Protein AF-A0A350WP73-F1 (afdb_monomer_lite)

Sequence (522 aa):
MWGRGLKDSIFGLGYGYVRSFKGANYYSCSLLLKKGVPTFDLDDPVRATVPLREKYNVPEGNSTLVEIIVSRDDVKMPQYNNLRNYLQRHFELRPIMSNPKRRIVLREMGTDWKIRQEHELSYRAPRGEKMLSERLKIPGFPAYAKLEVYRSGIELSTRGEEGDYADGGLLVISRATVISLTMLKFENDPYAAYFYGSIQCDYLHDLLKNDEPVLTATRDGINWTHPFAKALKTTVEAKLEPLIQAERDHAIHDEQTKLDKKLRQKLDRALHELNTIAVTELRDQRDGEGIRKLEVPESGMGFVPERLYVQTGQTATLTLRVALGENERMNATASIISNSPEIIVSTPQVVLKPHKTDPTVLEARVKVEGRQVGGEGTITAYLGRNRAQAIVQVHSKKETLTPPAPRGSNALFNDINFDDRTDPRQRVYYDRVNSSIVIATAAPSVKIYLDENNRLDTTVQGQVLLAELITEAVCREIAREGVEKGKYLVLEGSEADAIQNHFIRLQNRYAHLIHQYMVTKE

Foldseek 3Di:
DAFQDPLSVQVVQAWWKKWKDDDQWIWIWTFHQDVNDTDIDTDDIDGCDCVNCVVVVNNDDIDMDITHDRPDPPDDDDDPLVVLLCCQQQLFCQVVQADPVDWDKDFDADPVRDTPDIDTHHADAADFAWPDWDWFDQPPDPWIKTWTKTFHPDFWAACVGVNRRTRFAEFEAAPSTTQDGDPQVCSPPRLSRRMYYYIYINVLVVCVVVVHQQADPNSNHGPCVDPRNVSSSVRVCVVVVVVSVVSVVVVVLQVVLVDDPVVVVLFVVLLVVLLVLLCVLQPDPDDDPDQPADDDPLLQKEKVVLEEEAEASGKDKIKIKGFCVPAPDQQAKKAKDKPDPQKDWPCRIWTWHQDPRGSRMTITITMIHGRHAQDKIKMWIDGPPGIYIHIYHYHNDDPPPPPPDPDPPDGLADEEGEDQPDDLVDQWEQDNVNSYIYGHLVNPVNVVCADPSSHQQPDLNSLLVVLVRVLQHSQLVSQLVCVSVVVFDDDRPCSVVSSVVSSVVSCVVPSVVSSVSRGDDD

Secondary structure (DSSP, 8-state):
--SS-HHHHHHHHEEEEEEEEETTEEEEEEEEEETTEEEEEEPPPEE--HHHHHHTT--SS-EEEEEEEE--TT-PPPPHHHHHHHHHH-GGGHHHHT-TT--EEEEEEPTTS-EEEEEEE---PPPEEEEEEEEEEPTTSS-EEEEEEEEESSPPPPHHHHGGG-SSEEEEEETTEEEEEE-GGGTT-GGGGGEEEEEE-THHHHHHHTT---B-TTSSSB-TTSHHHHHHHHHHHHHHHHHHHHHHHHHHHHHHHT--HHHHHHHHHHHHHHHHHHHHHH----------PPP--TTSEEEESSEEEEEBT-EEEEEEEEETTS---TTPEEEEEES-TTEEES-SEEE-EE-SS-TTEEEEEEEEEE-STT-EEEEEEEETTEEEEEEEEEESS--------SS-TT-S--EEEEESSS-TT-SEEEETTTTEEEEETTSHHHHTT--TTS-SSSSHHHHHHHHHHHHHHHHHHHHHHHHHTT-S---TT-HHHHHHHHHHHHHHHHHHHHHHHHSPP-

Radius of gyration: 29.86 Å; chains: 1; bounding box: 93×49×73 Å

pLDDT: mean 83.62, std 14.48, range [25.86, 98.5]

Structure (mmCIF, N/CA/C/O backbone):
data_AF-A0A350WP73-F1
#
_entry.id   AF-A0A350WP73-F1
#
loop_
_atom_site.group_PDB
_atom_site.id
_atom_site.type_symbol
_atom_site.label_atom_id
_atom_site.label_alt_id
_atom_site.label_comp_id
_atom_site.label_asym_id
_atom_site.label_entity_id
_atom_site.label_seq_id
_atom_site.pdbx_PDB_ins_code
_atom_site.Cartn_x
_atom_site.Cartn_y
_atom_site.Cartn_z
_atom_site.occupancy
_atom_site.B_iso_or_equiv
_atom_site.auth_seq_id
_atom_site.auth_comp_id
_atom_site.auth_asym_id
_atom_site.auth_atom_id
_atom_site.pdbx_PDB_model_num
ATOM 1 N N . MET A 1 1 ? 16.225 1.285 -25.165 1.00 46.25 1 MET A N 1
ATOM 2 C CA . MET A 1 1 ? 16.531 2.179 -24.015 1.00 46.25 1 MET A CA 1
ATOM 3 C C . MET A 1 1 ? 15.238 2.341 -23.210 1.00 46.25 1 MET A C 1
ATOM 5 O O . MET A 1 1 ? 14.240 2.711 -23.810 1.00 46.25 1 MET A O 1
ATOM 9 N N . TRP A 1 2 ? 15.208 1.936 -21.934 1.00 54.25 2 TRP A N 1
ATOM 10 C CA . TRP A 1 2 ? 13.987 1.796 -21.111 1.00 54.25 2 TRP A CA 1
ATOM 11 C C . TRP A 1 2 ? 13.681 3.100 -20.364 1.00 54.25 2 TRP A C 1
ATOM 13 O O . TRP A 1 2 ? 14.578 3.610 -19.698 1.00 54.25 2 TRP A O 1
ATOM 23 N N . GLY A 1 3 ? 12.465 3.644 -20.473 1.00 55.66 3 GLY A N 1
ATOM 24 C CA . GLY A 1 3 ? 12.119 4.918 -19.825 1.00 55.66 3 GLY A CA 1
ATOM 25 C C . GLY A 1 3 ? 12.945 6.117 -20.320 1.00 55.66 3 GLY A C 1
ATOM 26 O O . GLY A 1 3 ? 13.609 6.067 -21.368 1.00 55.66 3 GLY A O 1
ATOM 27 N N . ARG A 1 4 ? 12.921 7.207 -19.544 1.00 65.00 4 ARG A N 1
ATOM 28 C CA . ARG A 1 4 ? 13.945 8.261 -19.630 1.00 65.00 4 ARG A CA 1
ATOM 29 C C . ARG A 1 4 ? 15.265 7.658 -19.151 1.00 65.00 4 ARG A C 1
ATOM 31 O O . ARG A 1 4 ? 15.362 7.183 -18.022 1.00 65.00 4 ARG A O 1
ATOM 38 N N . GLY A 1 5 ? 16.264 7.605 -20.029 1.00 75.81 5 GLY A N 1
ATOM 39 C CA . GLY A 1 5 ? 17.564 7.041 -19.679 1.00 75.81 5 GLY A CA 1
ATOM 40 C C . GLY A 1 5 ? 18.285 7.913 -18.651 1.00 75.81 5 GLY A C 1
ATOM 41 O O . GLY A 1 5 ? 17.931 9.069 -18.450 1.00 75.81 5 GLY A O 1
ATOM 42 N N . LEU A 1 6 ? 19.364 7.401 -18.047 1.00 84.81 6 LEU A N 1
ATOM 43 C CA . LEU A 1 6 ? 20.169 8.166 -17.080 1.00 84.81 6 LEU A CA 1
ATOM 44 C C . LEU A 1 6 ? 20.562 9.562 -17.602 1.00 84.81 6 LEU A C 1
ATOM 46 O O . LEU A 1 6 ? 20.534 10.530 -16.848 1.00 84.81 6 LEU A O 1
ATOM 50 N N . LYS A 1 7 ? 20.881 9.677 -18.900 1.00 86.62 7 LYS A N 1
ATOM 51 C CA . LYS A 1 7 ? 21.196 10.963 -19.540 1.00 86.62 7 LYS A CA 1
ATOM 52 C C . LYS A 1 7 ? 20.002 11.921 -19.525 1.00 86.62 7 LYS A C 1
ATOM 54 O O . LYS A 1 7 ? 20.159 13.074 -19.138 1.00 86.62 7 LYS A O 1
ATOM 59 N N . ASP A 1 8 ? 18.824 11.427 -19.900 1.00 83.88 8 ASP A N 1
ATOM 60 C CA . ASP A 1 8 ? 17.582 12.204 -19.932 1.00 83.88 8 ASP A CA 1
ATOM 61 C C . ASP A 1 8 ? 17.195 12.673 -18.525 1.00 83.88 8 ASP A C 1
ATOM 63 O O . ASP A 1 8 ? 16.784 13.815 -18.349 1.00 83.88 8 ASP A O 1
ATOM 67 N N . SER A 1 9 ? 17.381 11.821 -17.511 1.00 86.81 9 SER A N 1
ATOM 68 C CA . SER A 1 9 ? 17.128 12.175 -16.110 1.00 86.81 9 SER A CA 1
ATOM 69 C C . SER A 1 9 ? 18.071 13.270 -15.609 1.00 86.81 9 SER A C 1
ATOM 71 O O . SER A 1 9 ? 17.628 14.184 -14.920 1.00 86.81 9 SER A O 1
ATOM 73 N N . ILE A 1 10 ? 19.356 13.221 -15.981 1.00 91.19 10 ILE A N 1
ATOM 74 C CA . ILE A 1 10 ? 20.330 14.260 -15.615 1.00 91.19 10 ILE A CA 1
ATOM 75 C C . ILE A 1 10 ? 19.986 15.587 -16.303 1.00 91.19 10 ILE A C 1
ATOM 77 O O . ILE A 1 10 ? 19.836 16.601 -15.624 1.00 91.19 10 ILE A O 1
ATOM 81 N N . PHE A 1 11 ? 19.798 15.590 -17.626 1.00 89.50 11 PHE A N 1
ATOM 82 C CA . PHE A 1 11 ? 19.474 16.814 -18.372 1.00 89.50 11 PHE A CA 1
ATOM 83 C C . PHE A 1 11 ? 18.086 17.375 -18.042 1.00 89.50 11 PHE A C 1
ATOM 85 O O . PHE A 1 11 ? 17.865 18.584 -18.113 1.00 89.50 11 PHE A O 1
ATOM 92 N N . GLY A 1 12 ? 17.153 16.510 -17.641 1.00 87.62 12 GLY A N 1
ATOM 93 C CA . GLY A 1 12 ? 15.838 16.910 -17.154 1.00 87.62 12 GLY A CA 1
ATOM 94 C C . GLY A 1 12 ? 15.886 17.703 -15.847 1.00 87.62 12 GLY A C 1
ATOM 95 O O . GLY A 1 12 ? 14.952 18.449 -15.579 1.00 87.62 12 GLY A O 1
ATOM 96 N N . LEU A 1 13 ? 16.960 17.579 -15.060 1.00 90.06 13 LEU A N 1
ATOM 97 C CA . LEU A 1 13 ? 17.147 18.271 -13.777 1.00 90.06 13 LEU A CA 1
ATOM 98 C C . LEU A 1 13 ? 18.217 19.375 -13.839 1.00 90.06 13 LEU A C 1
ATOM 100 O O . LEU A 1 13 ? 18.194 20.304 -13.032 1.00 90.06 13 LEU A O 1
ATOM 104 N N . GLY A 1 14 ? 19.129 19.304 -14.806 1.00 91.75 14 GLY A N 1
ATOM 105 C CA . GLY A 1 14 ? 20.215 20.259 -14.993 1.00 91.75 14 GLY A CA 1
ATOM 106 C C . GLY A 1 14 ? 21.403 19.603 -15.684 1.00 91.75 14 GLY A C 1
ATOM 107 O O . GLY A 1 14 ? 21.379 19.357 -16.890 1.00 91.75 14 GLY A O 1
ATOM 108 N N . TYR A 1 15 ? 22.452 19.330 -14.916 1.00 93.81 15 TYR A N 1
ATOM 109 C CA . TYR A 1 15 ? 23.682 18.702 -15.394 1.00 93.81 15 TYR A CA 1
ATOM 110 C C . TYR A 1 15 ? 24.245 17.757 -14.332 1.00 93.81 15 TYR A C 1
ATOM 112 O O . TYR A 1 15 ? 23.777 17.727 -13.195 1.00 93.81 15 TYR A O 1
ATOM 120 N N . GLY A 1 16 ? 25.232 16.940 -14.685 1.00 95.38 16 GLY A N 1
ATOM 121 C CA . GLY A 1 16 ? 25.718 15.934 -13.753 1.00 95.38 16 GLY A CA 1
ATOM 122 C C . GLY A 1 16 ? 26.952 15.181 -14.206 1.00 95.38 16 GLY A C 1
ATOM 123 O O . GLY A 1 16 ? 27.502 15.408 -15.283 1.00 95.38 16 GLY A O 1
ATOM 124 N N . TYR A 1 17 ? 27.372 14.260 -13.350 1.00 95.19 17 TYR A N 1
ATOM 125 C CA . TYR A 1 17 ? 28.565 13.451 -13.529 1.00 95.19 17 TYR A CA 1
ATOM 126 C C . TYR A 1 17 ? 28.258 12.003 -13.173 1.00 95.19 17 TYR A C 1
ATOM 128 O O . TYR A 1 17 ? 27.590 11.723 -12.176 1.00 95.19 17 TYR A O 1
ATOM 136 N N . VAL A 1 18 ? 28.791 11.074 -13.959 1.00 95.50 18 VAL A N 1
ATOM 137 C CA . VAL A 1 18 ? 28.776 9.649 -13.622 1.00 95.50 18 VAL A CA 1
ATOM 138 C C . VAL A 1 18 ? 30.214 9.206 -13.463 1.00 95.50 18 VAL A C 1
ATOM 140 O O . VAL A 1 18 ? 31.031 9.349 -14.370 1.00 95.50 18 VAL A O 1
ATOM 143 N N . ARG A 1 19 ? 30.529 8.684 -12.284 1.00 95.19 19 ARG A N 1
ATOM 144 C CA . ARG A 1 19 ? 31.871 8.249 -11.910 1.00 95.19 19 ARG A CA 1
ATOM 145 C C . ARG A 1 19 ? 31.808 6.791 -11.513 1.00 95.19 19 ARG A C 1
ATOM 147 O O . ARG A 1 19 ? 30.846 6.365 -10.882 1.00 95.19 19 ARG A O 1
ATOM 154 N N . SER A 1 20 ? 32.788 5.992 -11.902 1.00 95.94 20 SER A N 1
ATOM 155 C CA . SER A 1 20 ? 32.820 4.574 -11.546 1.00 95.94 20 SER A CA 1
ATOM 156 C C . SER A 1 20 ? 34.224 4.122 -11.193 1.00 95.94 20 SER A C 1
ATOM 158 O O . SER A 1 20 ? 35.171 4.374 -11.927 1.00 95.94 20 SER A O 1
ATOM 160 N N . PHE A 1 21 ? 34.337 3.402 -10.087 1.00 96.25 21 PHE A N 1
ATOM 161 C CA . PHE A 1 21 ? 35.511 2.633 -9.712 1.00 96.25 21 PHE A CA 1
ATOM 162 C C . PHE A 1 21 ? 35.272 1.188 -10.135 1.00 96.25 21 PHE A C 1
ATOM 164 O O . PHE A 1 21 ? 34.323 0.559 -9.663 1.00 96.25 21 PHE A O 1
ATOM 171 N N . LYS A 1 22 ? 36.108 0.656 -11.028 1.00 94.88 22 LYS A N 1
ATOM 172 C CA . LYS A 1 22 ? 36.030 -0.745 -11.456 1.00 94.88 22 LYS A CA 1
ATOM 173 C C . LYS A 1 22 ? 37.428 -1.343 -11.535 1.00 94.88 22 LYS A C 1
ATOM 175 O O . LYS A 1 22 ? 38.242 -0.938 -12.364 1.00 94.88 22 LYS A O 1
ATOM 180 N N . GLY A 1 23 ? 37.702 -2.311 -10.663 1.00 89.50 23 GLY A N 1
ATOM 181 C CA . GLY A 1 23 ? 39.044 -2.864 -10.498 1.00 89.50 23 GLY A CA 1
ATOM 182 C C . GLY A 1 23 ? 40.046 -1.779 -10.089 1.00 89.50 23 GLY A C 1
ATOM 183 O O . GLY A 1 23 ? 39.842 -1.072 -9.101 1.00 89.50 23 GLY A O 1
ATOM 184 N N . ALA A 1 24 ? 41.122 -1.635 -10.867 1.00 91.12 24 ALA A N 1
ATOM 185 C CA . ALA A 1 24 ? 42.187 -0.664 -10.612 1.00 91.12 24 ALA A CA 1
ATOM 186 C C . ALA A 1 24 ? 41.936 0.727 -11.225 1.00 91.12 24 ALA A C 1
ATOM 188 O O . ALA A 1 24 ? 42.773 1.612 -11.048 1.00 91.12 24 ALA A O 1
ATOM 189 N N . ASN A 1 25 ? 40.814 0.928 -11.925 1.00 95.88 25 ASN A N 1
ATOM 190 C CA . ASN A 1 25 ? 40.560 2.129 -12.718 1.00 95.88 25 ASN A CA 1
ATOM 191 C C . ASN A 1 25 ? 39.382 2.949 -12.182 1.00 95.88 25 ASN A C 1
ATOM 193 O O . ASN A 1 25 ? 38.409 2.415 -11.641 1.00 95.88 25 ASN A O 1
ATOM 197 N N . TYR A 1 26 ? 39.487 4.256 -12.385 1.00 95.88 26 TYR A N 1
ATOM 198 C CA . TYR A 1 26 ? 38.450 5.254 -12.209 1.00 95.88 26 TYR A CA 1
ATOM 199 C C . TYR A 1 26 ? 38.030 5.777 -13.583 1.00 95.88 26 TYR A C 1
ATOM 201 O O . TYR A 1 26 ? 38.863 6.160 -14.403 1.00 95.88 26 TYR A O 1
ATOM 209 N N . TYR A 1 27 ? 36.723 5.793 -13.799 1.00 95.81 27 TYR A N 1
ATOM 210 C CA . TYR A 1 27 ? 36.059 6.286 -14.995 1.00 95.81 27 TYR A CA 1
ATOM 211 C C . TYR A 1 27 ? 35.212 7.492 -14.610 1.00 95.81 27 TYR A C 1
ATOM 213 O O . TYR A 1 27 ? 34.568 7.484 -13.558 1.00 95.81 27 TYR A O 1
ATOM 221 N N . SER A 1 28 ? 35.181 8.503 -15.467 1.00 94.94 28 SER A N 1
ATOM 222 C CA . SER A 1 28 ? 34.410 9.724 -15.261 1.00 94.94 28 SER A CA 1
ATOM 223 C C . SER A 1 28 ? 33.808 10.155 -16.584 1.00 94.94 28 SER A C 1
ATOM 225 O O . SER A 1 28 ? 34.484 10.162 -17.608 1.00 94.94 28 SER A O 1
ATOM 227 N N . CYS A 1 29 ? 32.525 10.490 -16.571 1.00 94.69 29 CYS A N 1
ATOM 228 C CA . CYS A 1 29 ? 31.915 11.229 -17.660 1.00 94.69 29 CYS A CA 1
ATOM 229 C C . CYS A 1 29 ? 31.099 12.392 -17.114 1.00 94.69 29 CYS A C 1
ATOM 231 O O . CYS A 1 29 ? 30.456 12.286 -16.062 1.00 94.69 29 CYS A O 1
ATOM 233 N N . SER A 1 30 ? 31.085 13.480 -17.870 1.00 94.44 30 SER A N 1
ATOM 234 C CA . SER A 1 30 ? 30.298 14.668 -17.576 1.00 94.44 30 SER A CA 1
ATOM 235 C C . SER A 1 30 ? 29.157 14.822 -18.580 1.00 94.44 30 SER A C 1
ATOM 237 O O . SER A 1 30 ? 29.288 14.531 -19.771 1.00 94.44 30 SER A O 1
ATOM 239 N N . LEU A 1 31 ? 28.005 15.243 -18.069 1.00 93.31 31 LEU A N 1
ATOM 240 C CA . LEU A 1 31 ? 26.808 15.567 -18.831 1.00 93.31 31 LEU A CA 1
ATOM 241 C C . LEU A 1 31 ? 26.479 17.024 -18.548 1.00 93.31 31 LEU A C 1
ATOM 243 O O . LEU A 1 31 ? 25.911 17.334 -17.506 1.00 93.31 31 LEU A O 1
ATOM 247 N N . LEU A 1 32 ? 26.896 17.910 -19.449 1.00 91.25 32 LEU A N 1
ATOM 248 C CA . LEU A 1 32 ? 26.892 19.361 -19.252 1.00 91.25 32 LEU A CA 1
ATOM 249 C C . LEU A 1 32 ? 25.988 20.059 -20.268 1.00 91.25 32 LEU A C 1
ATOM 251 O O . LEU A 1 32 ? 25.761 19.541 -21.358 1.00 91.25 32 LEU A O 1
ATOM 255 N N . LEU A 1 33 ? 25.527 21.265 -19.937 1.00 84.12 33 LEU A N 1
ATOM 256 C CA . LEU A 1 33 ? 24.844 22.162 -20.870 1.00 84.12 33 LEU A CA 1
ATOM 257 C C . LEU A 1 33 ? 25.821 23.258 -21.314 1.00 84.12 33 LEU A C 1
ATOM 259 O O . LEU A 1 33 ? 26.043 24.231 -20.595 1.00 84.12 33 LEU A O 1
ATOM 263 N N . LYS A 1 34 ? 26.419 23.123 -22.503 1.00 83.88 34 LYS A N 1
ATOM 264 C CA . LYS A 1 34 ? 27.305 24.153 -23.075 1.00 83.88 34 LYS A CA 1
ATOM 265 C C . LYS A 1 34 ? 26.487 25.035 -24.017 1.00 83.88 34 LYS A C 1
ATOM 267 O O . LYS A 1 34 ? 26.050 24.576 -25.066 1.00 83.88 34 LYS A O 1
ATOM 272 N N . LYS A 1 35 ? 26.256 26.301 -23.638 1.00 82.06 35 LYS A N 1
ATOM 273 C CA . LYS A 1 35 ? 25.412 27.262 -24.391 1.00 82.06 35 LYS A CA 1
ATOM 274 C C . LYS A 1 35 ? 24.001 26.721 -24.702 1.00 82.06 35 LYS A C 1
ATOM 276 O O . LYS A 1 35 ? 23.488 26.905 -25.799 1.00 82.06 35 LYS A O 1
ATOM 281 N N . GLY A 1 36 ? 23.398 26.012 -23.745 1.00 78.75 36 GLY A N 1
ATOM 282 C CA . GLY A 1 36 ? 22.072 25.399 -23.900 1.00 78.75 36 GLY A CA 1
ATOM 283 C C . GLY A 1 36 ? 22.051 24.078 -24.679 1.00 78.75 36 GLY A C 1
ATOM 284 O O . GLY A 1 36 ? 20.993 23.467 -24.788 1.00 78.75 36 GLY A O 1
ATOM 285 N N . VAL A 1 37 ? 23.197 23.602 -25.179 1.00 84.00 37 VAL A N 1
ATOM 286 C CA . VAL A 1 37 ? 23.304 22.322 -25.890 1.00 84.00 37 VAL A CA 1
ATOM 287 C C . VAL A 1 37 ? 23.763 21.222 -24.923 1.00 84.00 37 VAL A C 1
ATOM 289 O O . VAL A 1 37 ? 24.803 21.391 -24.275 1.00 84.00 37 VAL A O 1
ATOM 292 N N . PRO A 1 38 ? 23.033 20.095 -24.817 1.00 85.69 38 PRO A N 1
ATOM 293 C CA . PRO A 1 38 ? 23.475 18.926 -24.062 1.00 85.69 38 PRO A CA 1
ATOM 294 C C . PRO A 1 38 ? 24.762 18.337 -24.649 1.00 85.69 38 PRO A C 1
ATOM 296 O O . PRO A 1 38 ? 24.806 17.934 -25.810 1.00 85.69 38 PRO A O 1
ATOM 299 N N . THR A 1 39 ? 25.811 18.262 -23.836 1.00 88.25 39 THR A N 1
ATOM 300 C CA . THR A 1 39 ? 27.113 17.690 -24.199 1.00 88.25 39 THR A CA 1
ATOM 301 C C . THR A 1 39 ? 27.475 16.538 -23.278 1.00 88.25 39 THR A C 1
ATOM 303 O O . THR A 1 39 ? 27.196 16.583 -22.079 1.00 88.25 39 THR A O 1
ATOM 306 N N . PHE A 1 40 ? 28.099 15.512 -23.849 1.00 89.75 40 PHE A N 1
ATOM 307 C CA . PHE A 1 40 ? 28.595 14.337 -23.145 1.00 89.75 40 PHE A CA 1
ATOM 308 C C . PHE A 1 40 ? 30.095 14.220 -23.399 1.00 89.75 40 PHE A C 1
ATOM 310 O O . PHE A 1 40 ? 30.490 13.989 -24.540 1.00 89.75 40 PHE A O 1
ATOM 317 N N . ASP A 1 41 ? 30.890 14.339 -22.340 1.00 91.19 41 ASP A N 1
ATOM 318 C CA . ASP A 1 41 ? 32.342 14.186 -22.402 1.00 91.19 41 ASP A CA 1
ATOM 319 C C . ASP A 1 41 ? 32.746 12.985 -21.531 1.00 91.19 41 ASP A C 1
ATOM 321 O O . ASP A 1 41 ? 32.352 12.895 -20.364 1.00 91.19 41 ASP A O 1
ATOM 325 N N . LEU A 1 42 ? 33.488 12.040 -22.111 1.00 92.62 42 LEU A N 1
ATOM 326 C CA . LEU A 1 42 ? 34.035 10.872 -21.419 1.00 92.62 42 LEU A CA 1
ATOM 327 C C . LEU A 1 42 ? 35.535 11.085 -21.218 1.00 92.62 42 LEU A C 1
ATOM 329 O O . LEU A 1 42 ? 36.259 11.254 -22.196 1.00 92.62 42 LEU A O 1
ATOM 333 N N . ASP A 1 43 ? 35.977 11.054 -19.965 1.00 92.69 43 ASP A N 1
ATOM 334 C CA . ASP A 1 43 ? 37.388 11.196 -19.621 1.00 92.69 43 ASP A CA 1
ATOM 335 C C . ASP A 1 43 ? 38.126 9.868 -19.844 1.00 92.69 43 ASP A C 1
ATOM 337 O O . ASP A 1 43 ? 37.557 8.783 -19.654 1.00 92.69 43 ASP A O 1
ATOM 341 N N . ASP A 1 44 ? 39.416 9.947 -20.181 1.00 94.69 44 ASP A N 1
ATOM 342 C CA . ASP A 1 44 ? 40.272 8.764 -20.223 1.00 94.69 44 ASP A CA 1
ATOM 343 C C . ASP A 1 44 ? 40.339 8.094 -18.839 1.00 94.69 44 ASP A C 1
ATOM 345 O O . ASP A 1 44 ? 40.424 8.772 -17.806 1.00 94.69 44 ASP A O 1
ATOM 349 N N . PRO A 1 45 ? 40.311 6.751 -18.780 1.00 94.12 45 PRO A N 1
ATOM 350 C CA . PRO A 1 45 ? 40.370 6.041 -17.516 1.00 94.12 45 PRO A CA 1
ATOM 351 C C . PRO A 1 45 ? 41.716 6.273 -16.832 1.00 94.12 45 PRO A C 1
ATOM 353 O O . PRO A 1 45 ? 42.778 6.014 -17.397 1.00 94.12 45 PRO A O 1
ATOM 356 N N . VAL A 1 46 ? 41.667 6.690 -15.570 1.00 95.88 46 VAL A N 1
ATOM 357 C CA . VAL A 1 46 ? 42.860 6.871 -14.733 1.00 95.88 46 VAL A CA 1
ATOM 358 C C . VAL A 1 46 ? 42.911 5.819 -13.635 1.00 95.88 46 VAL A C 1
ATOM 360 O O . VAL A 1 46 ? 41.913 5.181 -13.304 1.00 95.88 46 VAL A O 1
ATOM 363 N N . ARG A 1 47 ? 44.084 5.622 -13.032 1.00 95.56 47 ARG A N 1
ATOM 364 C CA . ARG A 1 47 ? 44.235 4.675 -11.923 1.00 95.56 47 ARG A CA 1
ATOM 365 C C . ARG A 1 47 ? 43.440 5.147 -10.699 1.00 95.56 47 ARG A C 1
ATOM 367 O O . ARG A 1 47 ? 43.541 6.301 -10.290 1.00 95.56 47 ARG A O 1
ATOM 374 N N . ALA A 1 48 ? 42.692 4.240 -10.079 1.00 93.38 48 ALA A N 1
ATOM 375 C CA . ALA A 1 48 ? 41.942 4.472 -8.848 1.00 93.38 48 ALA A CA 1
ATOM 376 C C . ALA A 1 48 ? 42.880 4.527 -7.630 1.00 93.38 48 ALA A C 1
ATOM 378 O O . ALA A 1 48 ? 43.028 3.546 -6.897 1.00 93.38 48 ALA A O 1
ATOM 379 N N . THR A 1 49 ? 43.549 5.662 -7.441 1.00 94.12 49 THR A N 1
ATOM 380 C CA . THR A 1 49 ? 44.475 5.892 -6.324 1.00 94.12 49 THR A CA 1
ATOM 381 C C . THR A 1 49 ? 43.739 6.041 -4.987 1.00 94.12 49 THR A C 1
ATOM 383 O O . THR A 1 49 ? 42.549 6.362 -4.956 1.00 94.12 49 THR A O 1
ATOM 386 N N . VAL A 1 50 ? 44.454 5.833 -3.873 1.00 92.31 50 VAL A N 1
ATOM 387 C CA . VAL A 1 50 ? 43.909 6.011 -2.511 1.00 92.31 50 VAL A CA 1
ATOM 388 C C . VAL A 1 50 ? 43.315 7.416 -2.310 1.00 92.31 50 VAL A C 1
ATOM 390 O O . VAL A 1 50 ? 42.145 7.484 -1.939 1.00 92.31 50 VAL A O 1
ATOM 393 N N . PRO A 1 51 ? 43.992 8.525 -2.685 1.00 94.31 51 PRO A N 1
ATOM 394 C CA . PRO A 1 51 ? 43.407 9.863 -2.544 1.00 94.31 51 PRO A CA 1
ATOM 395 C C . PRO A 1 51 ? 42.115 10.056 -3.350 1.00 94.31 51 PRO A C 1
ATOM 397 O O . PRO A 1 51 ? 41.200 10.754 -2.921 1.00 94.31 51 PRO A O 1
ATOM 400 N N . LEU A 1 52 ? 42.010 9.430 -4.528 1.00 92.50 52 LEU A N 1
ATOM 401 C CA . LEU A 1 52 ? 40.811 9.526 -5.362 1.00 92.50 52 LEU A CA 1
ATOM 402 C C . LEU A 1 52 ? 39.642 8.737 -4.760 1.00 92.50 52 LEU A C 1
ATOM 404 O O . LEU A 1 52 ? 38.496 9.178 -4.825 1.00 92.50 52 LEU A O 1
ATOM 408 N N . ARG A 1 53 ? 39.935 7.583 -4.160 1.00 91.50 53 ARG A N 1
ATOM 409 C CA . ARG A 1 53 ? 38.965 6.763 -3.428 1.00 91.50 53 ARG A CA 1
ATOM 410 C C . ARG A 1 53 ? 38.454 7.465 -2.175 1.00 91.50 53 ARG A C 1
ATOM 412 O O . ARG A 1 53 ? 37.243 7.504 -1.966 1.00 91.50 53 ARG A O 1
ATOM 419 N N . GLU A 1 54 ? 39.347 8.079 -1.403 1.00 90.94 54 GLU A N 1
ATOM 420 C CA . GLU A 1 54 ? 38.998 8.895 -0.234 1.00 90.94 54 GLU A CA 1
ATOM 421 C C . GLU A 1 54 ? 38.132 10.095 -0.628 1.00 90.94 54 GLU A C 1
ATOM 423 O O . GLU A 1 54 ? 37.084 10.316 -0.024 1.00 90.94 54 GLU A O 1
ATOM 428 N N . LYS A 1 55 ? 38.492 10.803 -1.710 1.00 90.06 55 LYS A N 1
ATOM 429 C CA . LYS A 1 55 ? 37.729 11.951 -2.228 1.00 90.06 55 LYS A CA 1
ATOM 430 C C . LYS A 1 55 ? 36.250 11.636 -2.476 1.00 90.06 55 LYS A C 1
ATOM 432 O O . LYS A 1 55 ? 35.403 12.490 -2.240 1.00 90.06 55 LYS A O 1
ATOM 437 N N . TYR A 1 56 ? 35.939 10.441 -2.978 1.00 89.38 56 TYR A N 1
ATOM 438 C CA . TYR A 1 56 ? 34.566 10.030 -3.299 1.00 89.38 56 TYR A CA 1
ATOM 439 C C . TYR A 1 56 ? 33.953 9.080 -2.263 1.00 89.38 56 TYR A C 1
ATOM 441 O O . TYR A 1 56 ? 32.878 8.535 -2.502 1.00 89.38 56 TYR A O 1
ATOM 449 N N . ASN A 1 57 ? 34.614 8.889 -1.117 1.00 86.50 57 ASN A N 1
ATOM 450 C CA . ASN A 1 57 ? 34.171 8.011 -0.037 1.00 86.50 57 ASN A CA 1
ATOM 451 C C . ASN A 1 57 ? 33.908 6.557 -0.496 1.00 86.50 57 ASN A C 1
ATOM 453 O O . ASN A 1 57 ? 32.924 5.928 -0.106 1.00 86.50 57 ASN A O 1
ATOM 457 N N . VAL A 1 58 ? 34.790 6.028 -1.355 1.00 89.12 58 VAL A N 1
ATOM 458 C CA . VAL A 1 58 ? 34.771 4.637 -1.848 1.00 89.12 58 VAL A CA 1
ATOM 459 C C . VAL A 1 58 ? 36.093 3.955 -1.479 1.00 89.12 58 VAL A C 1
ATOM 461 O O . VAL A 1 58 ? 36.958 3.779 -2.348 1.00 89.12 58 VAL A O 1
ATOM 464 N N . PRO A 1 59 ? 36.283 3.582 -0.200 1.00 85.19 59 PRO A N 1
ATOM 465 C CA . PRO A 1 59 ? 37.564 3.070 0.286 1.00 85.19 59 PRO A CA 1
ATOM 466 C C . PRO A 1 59 ? 37.986 1.784 -0.436 1.00 85.19 59 PRO A C 1
ATOM 468 O O . PRO A 1 59 ? 39.164 1.600 -0.734 1.00 85.19 59 PRO A O 1
ATOM 471 N N . GLU A 1 60 ? 37.029 0.931 -0.808 1.00 87.38 60 GLU A N 1
ATOM 472 C CA . GLU A 1 60 ? 37.297 -0.361 -1.437 1.00 87.38 60 GLU A CA 1
ATOM 473 C C . GLU A 1 60 ? 36.218 -0.775 -2.447 1.00 87.38 60 GLU A C 1
ATOM 475 O O . GLU A 1 60 ? 35.157 -0.161 -2.562 1.00 87.38 60 GLU A O 1
ATOM 480 N N . GLY A 1 61 ? 36.520 -1.823 -3.217 1.00 90.69 61 GLY A N 1
ATOM 481 C CA . GLY A 1 61 ? 35.584 -2.440 -4.150 1.00 90.69 61 GLY A CA 1
ATOM 482 C C . GLY A 1 61 ? 35.259 -1.612 -5.398 1.00 90.69 61 GLY A C 1
ATOM 483 O O . GLY A 1 61 ? 35.926 -0.622 -5.738 1.00 90.69 61 GLY A O 1
ATOM 484 N N . ASN A 1 62 ? 34.229 -2.088 -6.102 1.00 94.88 62 ASN A N 1
ATOM 485 C CA . ASN A 1 62 ? 33.639 -1.416 -7.252 1.00 94.88 62 ASN A CA 1
ATOM 486 C C . ASN A 1 62 ? 32.480 -0.535 -6.784 1.00 94.88 62 ASN A C 1
ATOM 488 O O . ASN A 1 62 ? 31.678 -0.956 -5.954 1.00 94.88 62 ASN A O 1
ATOM 492 N N . SER A 1 63 ? 32.361 0.657 -7.355 1.00 93.50 63 SER A N 1
ATOM 493 C CA . SER A 1 63 ? 31.292 1.596 -7.017 1.00 93.50 63 SER A CA 1
ATOM 494 C C . SER A 1 63 ? 30.957 2.471 -8.212 1.00 93.50 63 SER A C 1
ATOM 496 O O . SER A 1 63 ? 31.831 2.768 -9.024 1.00 93.50 63 SER A O 1
ATOM 498 N N . THR A 1 64 ? 29.707 2.910 -8.296 1.00 94.81 64 THR A N 1
ATOM 499 C CA . THR A 1 64 ? 29.246 3.894 -9.274 1.00 94.81 64 THR A CA 1
ATOM 500 C C . THR A 1 64 ? 28.580 5.029 -8.516 1.00 94.81 64 THR A C 1
ATOM 502 O O . THR A 1 64 ? 27.658 4.804 -7.736 1.00 94.81 64 THR A O 1
ATOM 505 N N . LEU A 1 65 ? 29.048 6.248 -8.761 1.00 93.69 65 LEU A N 1
ATOM 506 C CA . LEU A 1 65 ? 28.494 7.473 -8.215 1.00 93.69 65 LEU A CA 1
ATOM 507 C C . LEU A 1 65 ? 27.818 8.240 -9.343 1.00 93.69 65 LEU A C 1
ATOM 509 O O . LEU A 1 65 ? 28.415 8.468 -10.396 1.00 93.69 65 LEU A O 1
ATOM 513 N N . VAL A 1 66 ? 26.584 8.656 -9.098 1.00 94.31 66 VAL A N 1
ATOM 514 C CA . VAL A 1 66 ? 25.849 9.564 -9.972 1.00 94.31 66 VAL A CA 1
ATOM 515 C C . VAL A 1 66 ? 25.619 10.841 -9.186 1.00 94.31 66 VAL A C 1
ATOM 517 O O . VAL A 1 66 ? 25.006 10.817 -8.124 1.00 94.31 66 VAL A O 1
ATOM 520 N N . GLU A 1 67 ? 26.133 11.945 -9.706 1.00 93.38 67 GLU A N 1
ATOM 521 C CA . GLU A 1 67 ? 25.928 13.279 -9.160 1.00 93.38 67 GLU A CA 1
ATOM 522 C C . GLU A 1 67 ? 25.053 14.063 -10.129 1.00 93.38 67 GLU A C 1
ATOM 524 O O . GLU A 1 67 ? 25.372 14.163 -11.313 1.00 93.38 67 GLU A O 1
ATOM 529 N N . ILE A 1 68 ? 23.950 14.610 -9.626 1.00 93.25 68 ILE A N 1
ATOM 530 C CA . ILE A 1 68 ? 23.034 15.441 -10.403 1.00 93.25 68 ILE A CA 1
ATOM 531 C C . ILE A 1 68 ? 22.951 16.793 -9.711 1.00 93.25 68 ILE A C 1
ATOM 533 O O . ILE A 1 68 ? 22.546 16.874 -8.552 1.00 93.25 68 ILE A O 1
ATOM 537 N N . ILE A 1 69 ? 23.333 17.846 -10.426 1.00 92.44 69 ILE A N 1
ATOM 538 C CA . ILE A 1 69 ? 23.149 19.220 -9.985 1.00 92.44 69 ILE A CA 1
ATOM 539 C C . ILE A 1 69 ? 21.822 19.713 -10.545 1.00 92.44 69 ILE A C 1
ATOM 541 O O . ILE A 1 69 ? 21.660 19.894 -11.754 1.00 92.44 69 ILE A O 1
ATOM 545 N N . VAL A 1 70 ? 20.867 19.915 -9.638 1.00 91.62 70 VAL A N 1
ATOM 546 C CA . VAL A 1 70 ? 19.557 20.481 -9.959 1.00 91.62 70 VAL A CA 1
ATOM 547 C C . VAL A 1 70 ? 19.731 21.985 -10.150 1.00 91.62 70 VAL A C 1
ATOM 549 O O . VAL A 1 70 ? 19.788 22.736 -9.181 1.00 91.62 70 VAL A O 1
ATOM 552 N N . SER A 1 71 ? 19.893 22.411 -11.401 1.00 89.81 71 SER A N 1
ATOM 553 C CA . SER A 1 71 ? 20.173 23.808 -11.773 1.00 89.81 71 SER A CA 1
ATOM 554 C C . SER A 1 71 ? 19.008 24.486 -12.488 1.00 89.81 71 SER A C 1
ATOM 556 O O . SER A 1 71 ? 19.145 25.600 -12.983 1.00 89.81 71 SER A O 1
ATOM 558 N N . ARG A 1 72 ? 17.900 23.768 -12.645 1.00 87.38 72 ARG A N 1
ATOM 559 C CA . ARG A 1 72 ? 16.700 24.233 -13.325 1.00 87.38 72 ARG A CA 1
ATOM 560 C C . ARG A 1 72 ? 15.768 24.934 -12.343 1.00 87.38 72 ARG A C 1
ATOM 562 O O . ARG A 1 72 ? 15.311 24.309 -11.390 1.00 87.38 72 ARG A O 1
ATOM 569 N N . ASP A 1 73 ? 15.440 26.192 -12.617 1.00 86.94 73 ASP A N 1
ATOM 570 C CA . ASP A 1 73 ? 14.598 27.018 -11.737 1.00 86.94 73 ASP A CA 1
ATOM 571 C C . ASP A 1 73 ? 13.140 26.527 -11.650 1.00 86.94 73 ASP A C 1
ATOM 573 O O . ASP A 1 73 ? 12.440 26.795 -10.672 1.00 86.94 73 ASP A O 1
ATOM 577 N N . ASP A 1 74 ? 12.674 25.780 -12.657 1.00 89.12 74 ASP A N 1
ATOM 578 C CA . ASP A 1 74 ? 11.342 25.171 -12.693 1.00 89.12 74 ASP A CA 1
ATOM 579 C C . ASP A 1 74 ? 11.239 23.874 -11.871 1.00 89.12 74 ASP A C 1
ATOM 581 O O . ASP A 1 74 ? 10.137 23.364 -11.656 1.00 89.12 74 ASP A O 1
ATOM 585 N N . VAL A 1 75 ? 12.361 23.356 -11.358 1.00 87.06 75 VAL A N 1
ATOM 586 C CA . VAL A 1 75 ? 12.410 22.128 -10.560 1.00 87.06 75 VAL A CA 1
ATOM 587 C C . VAL A 1 75 ? 12.619 22.465 -9.087 1.00 87.06 75 VAL A C 1
ATOM 589 O O . VAL A 1 75 ? 13.668 22.951 -8.673 1.00 87.06 75 VAL A O 1
ATOM 592 N N . LYS A 1 76 ? 11.627 22.143 -8.252 1.00 85.62 76 LYS A N 1
ATOM 593 C CA . LYS A 1 76 ? 11.728 22.308 -6.797 1.00 85.62 76 LYS A CA 1
ATOM 594 C C . LYS A 1 76 ? 12.146 21.005 -6.132 1.00 85.62 76 LYS A C 1
ATOM 596 O O . LYS A 1 76 ? 11.480 19.985 -6.295 1.00 85.62 76 LYS A O 1
ATOM 601 N N . MET A 1 77 ? 13.205 21.060 -5.327 1.00 85.62 77 MET A N 1
ATOM 602 C CA . MET A 1 77 ? 13.621 19.925 -4.508 1.00 85.62 77 MET A CA 1
ATOM 603 C C . MET A 1 77 ? 12.596 19.684 -3.385 1.00 85.62 77 MET A C 1
ATOM 605 O O . MET A 1 77 ? 12.338 20.602 -2.598 1.00 85.62 77 MET A O 1
ATOM 609 N N . PRO A 1 78 ? 11.994 18.485 -3.280 1.00 89.19 78 PRO A N 1
ATOM 610 C CA . PRO A 1 78 ? 11.078 18.181 -2.191 1.00 89.19 78 PRO A CA 1
ATOM 611 C C . PRO A 1 78 ? 11.792 18.213 -0.838 1.00 89.19 78 PRO A C 1
ATOM 613 O O . PRO A 1 78 ? 12.980 17.911 -0.731 1.00 89.19 78 PRO A O 1
ATOM 616 N N . GLN A 1 79 ? 11.039 18.510 0.222 1.00 89.94 79 GLN A N 1
ATOM 617 C CA . GLN A 1 79 ? 11.527 18.329 1.589 1.00 89.94 79 GLN A CA 1
ATOM 618 C C . GLN A 1 79 ? 11.911 16.864 1.832 1.00 89.94 79 GLN A C 1
ATOM 620 O O . GLN A 1 79 ? 11.277 15.961 1.282 1.00 89.94 79 GLN A O 1
ATOM 625 N N . TYR A 1 80 ? 12.895 16.632 2.705 1.00 89.81 80 TYR A N 1
ATOM 626 C CA . TYR A 1 80 ? 13.460 15.307 2.975 1.00 89.81 80 TYR A CA 1
ATOM 627 C C . TYR A 1 80 ? 12.403 14.213 3.196 1.00 89.81 80 TYR A C 1
ATOM 629 O O . TYR A 1 80 ? 12.435 13.178 2.535 1.00 89.81 80 TYR A O 1
ATOM 637 N N . ASN A 1 81 ? 11.415 14.467 4.062 1.00 85.50 81 ASN A N 1
ATOM 638 C CA . ASN A 1 81 ? 10.359 13.495 4.363 1.00 85.50 81 ASN A CA 1
ATOM 639 C C . ASN A 1 81 ? 9.448 13.201 3.162 1.00 85.50 81 ASN A C 1
ATOM 641 O O . ASN A 1 81 ? 9.038 12.058 2.977 1.00 85.50 81 ASN A O 1
ATOM 645 N N . ASN A 1 82 ? 9.175 14.201 2.320 1.00 87.81 82 ASN A N 1
ATOM 646 C CA . ASN A 1 82 ? 8.386 14.003 1.104 1.00 87.81 82 ASN A CA 1
ATOM 647 C C . ASN A 1 82 ? 9.179 13.181 0.088 1.00 87.81 82 ASN A C 1
ATOM 649 O O . ASN A 1 82 ? 8.655 12.212 -0.449 1.00 87.81 82 ASN A O 1
ATOM 653 N N . LEU A 1 83 ? 10.460 13.511 -0.122 1.00 91.69 83 LEU A N 1
ATOM 654 C CA . LEU A 1 83 ? 11.333 12.751 -1.016 1.00 91.69 83 LEU A CA 1
ATOM 655 C C . LEU A 1 83 ? 11.470 11.294 -0.562 1.00 91.69 83 LEU A C 1
ATOM 657 O O . LEU A 1 83 ? 11.336 10.382 -1.374 1.00 91.69 83 LEU A O 1
ATOM 661 N N . ARG A 1 84 ? 11.687 11.075 0.738 1.00 90.81 84 ARG A N 1
ATOM 662 C CA . ARG A 1 84 ? 11.700 9.748 1.361 1.00 90.81 84 ARG A CA 1
ATOM 663 C C . ARG A 1 84 ? 10.433 8.962 1.024 1.00 90.81 84 ARG A C 1
ATOM 665 O O . ARG A 1 84 ? 10.532 7.838 0.536 1.00 90.81 84 ARG A O 1
ATOM 672 N N . ASN A 1 85 ? 9.262 9.557 1.259 1.00 87.56 85 ASN A N 1
ATOM 673 C CA . ASN A 1 85 ? 7.978 8.914 0.996 1.00 87.56 85 ASN A CA 1
ATOM 674 C C . ASN A 1 85 ? 7.803 8.581 -0.496 1.00 87.56 85 ASN A C 1
ATOM 676 O O . ASN A 1 85 ? 7.485 7.443 -0.844 1.00 87.56 85 ASN A O 1
ATOM 680 N N . TYR A 1 86 ? 8.096 9.537 -1.382 1.00 91.19 86 TYR A N 1
ATOM 681 C CA . TYR A 1 86 ? 7.998 9.337 -2.827 1.00 91.19 86 TYR A CA 1
ATOM 682 C C . TYR A 1 86 ? 8.900 8.195 -3.302 1.00 91.19 86 TYR A C 1
ATOM 684 O O . TYR A 1 86 ? 8.428 7.289 -3.982 1.00 91.19 86 TYR A O 1
ATOM 692 N N . LEU A 1 87 ? 10.169 8.171 -2.882 1.00 93.25 87 LEU A N 1
ATOM 693 C CA . LEU A 1 87 ? 11.107 7.114 -3.266 1.00 93.25 87 LEU A CA 1
ATOM 694 C C . LEU A 1 87 ? 10.674 5.730 -2.766 1.00 93.25 87 LEU A C 1
ATOM 696 O O . LEU A 1 87 ? 10.846 4.741 -3.476 1.00 93.25 87 LEU A O 1
ATOM 700 N N . GLN A 1 88 ? 10.117 5.640 -1.557 1.00 90.50 88 GLN A N 1
ATOM 701 C CA . GLN A 1 88 ? 9.677 4.362 -0.997 1.00 90.50 88 GLN A CA 1
ATOM 702 C C . GLN A 1 88 ? 8.428 3.806 -1.684 1.00 90.50 88 GLN A C 1
ATOM 704 O O . GLN A 1 88 ? 8.312 2.588 -1.813 1.00 90.50 88 GLN A O 1
ATOM 709 N N . ARG A 1 89 ? 7.488 4.667 -2.090 1.00 91.00 89 ARG A N 1
ATOM 710 C CA . ARG A 1 89 ? 6.174 4.236 -2.595 1.00 91.00 89 ARG A CA 1
ATOM 711 C C . ARG A 1 89 ? 6.082 4.149 -4.114 1.00 91.00 89 ARG A C 1
ATOM 713 O O . ARG A 1 89 ? 5.246 3.387 -4.608 1.00 91.00 89 ARG A O 1
ATOM 720 N N . HIS A 1 90 ? 6.927 4.882 -4.841 1.00 94.50 90 HIS A N 1
ATOM 721 C CA . HIS A 1 90 ? 6.885 4.923 -6.301 1.00 94.50 90 HIS A CA 1
ATOM 722 C C . HIS A 1 90 ? 6.984 3.518 -6.900 1.00 94.50 90 HIS A C 1
ATOM 724 O O . HIS A 1 90 ? 7.909 2.760 -6.585 1.00 94.50 90 HIS A O 1
ATOM 730 N N . PHE A 1 91 ? 6.039 3.171 -7.774 1.00 94.06 91 PHE A N 1
ATOM 731 C CA . PHE A 1 91 ? 5.868 1.799 -8.252 1.00 94.06 91 PHE A CA 1
ATOM 732 C C . PHE A 1 91 ? 7.134 1.211 -8.894 1.00 94.06 91 PHE A C 1
ATOM 734 O O . PHE A 1 91 ? 7.465 0.048 -8.651 1.00 94.06 91 PHE A O 1
ATOM 741 N N . GLU A 1 92 ? 7.897 2.022 -9.634 1.00 92.62 92 GLU A N 1
ATOM 742 C CA . GLU A 1 92 ? 9.125 1.574 -10.305 1.00 92.62 92 GLU A CA 1
ATOM 743 C C . GLU A 1 92 ? 10.236 1.138 -9.345 1.00 92.62 92 GLU A C 1
ATOM 745 O O . GLU A 1 92 ? 11.063 0.286 -9.676 1.00 92.62 92 GLU A O 1
ATOM 750 N N . LEU A 1 93 ? 10.252 1.705 -8.138 1.00 93.62 93 LEU A N 1
ATOM 751 C CA . LEU A 1 93 ? 11.286 1.439 -7.146 1.00 93.62 93 LEU A CA 1
ATOM 752 C C . LEU A 1 93 ? 10.917 0.270 -6.232 1.00 93.62 93 LEU A C 1
ATOM 754 O O . LEU A 1 93 ? 11.807 -0.280 -5.582 1.00 93.62 93 LEU A O 1
ATOM 758 N N . ARG A 1 94 ? 9.655 -0.182 -6.214 1.00 93.38 94 ARG A N 1
ATOM 759 C CA . ARG A 1 94 ? 9.176 -1.233 -5.297 1.00 93.38 94 ARG A CA 1
ATOM 760 C C . ARG A 1 94 ? 10.021 -2.508 -5.340 1.00 93.38 94 ARG A C 1
ATOM 762 O O . ARG A 1 94 ? 10.442 -2.939 -4.265 1.00 93.38 94 ARG A O 1
ATOM 769 N N . PRO A 1 95 ? 10.375 -3.101 -6.501 1.00 92.69 95 PRO A N 1
ATOM 770 C CA . PRO A 1 95 ? 11.211 -4.307 -6.508 1.00 92.69 95 PRO A CA 1
ATOM 771 C C . PRO A 1 95 ? 12.636 -4.064 -6.001 1.00 92.69 95 PRO A C 1
ATOM 773 O O . PRO A 1 95 ? 13.271 -4.974 -5.469 1.00 92.69 95 PRO A O 1
ATOM 776 N N . ILE A 1 96 ? 13.152 -2.839 -6.151 1.00 92.44 96 ILE A N 1
ATOM 777 C CA . ILE A 1 96 ? 14.460 -2.451 -5.616 1.00 92.44 96 ILE A CA 1
ATOM 778 C C . ILE A 1 96 ? 14.372 -2.327 -4.091 1.00 92.44 96 ILE A C 1
ATOM 780 O O . ILE A 1 96 ? 15.192 -2.920 -3.394 1.00 92.44 96 ILE A O 1
ATOM 784 N N . MET A 1 97 ? 13.352 -1.620 -3.602 1.00 92.94 97 MET A N 1
ATOM 785 C CA . MET A 1 97 ? 13.101 -1.319 -2.189 1.00 92.94 97 MET A CA 1
ATOM 786 C C . MET A 1 97 ? 12.626 -2.529 -1.370 1.00 92.94 97 MET A C 1
ATOM 788 O O . MET A 1 97 ? 12.727 -2.511 -0.147 1.00 92.94 97 MET A O 1
ATOM 792 N N . SER A 1 98 ? 12.104 -3.574 -2.021 1.00 91.88 98 SER A N 1
ATOM 793 C CA . SER A 1 98 ? 11.634 -4.808 -1.363 1.00 91.88 98 SER A CA 1
ATOM 794 C C . SER A 1 98 ? 12.709 -5.887 -1.255 1.00 91.88 98 SER A C 1
ATOM 796 O O . SER A 1 98 ? 12.478 -6.928 -0.645 1.00 91.88 98 SER A O 1
ATOM 798 N N . ASN A 1 99 ? 13.864 -5.706 -1.903 1.00 91.81 99 ASN A N 1
ATOM 799 C CA . ASN A 1 99 ? 14.882 -6.746 -1.966 1.00 91.81 99 ASN A CA 1
ATOM 800 C C . ASN A 1 99 ? 15.741 -6.734 -0.690 1.00 91.81 99 ASN A C 1
ATOM 802 O O . ASN A 1 99 ? 16.544 -5.816 -0.529 1.00 91.81 99 ASN A O 1
ATOM 806 N N . PRO A 1 100 ? 15.681 -7.772 0.167 1.00 90.38 100 PRO A N 1
ATOM 807 C CA . PRO A 1 100 ? 16.422 -7.795 1.432 1.00 90.38 100 PRO A CA 1
ATOM 808 C C . PRO A 1 100 ? 17.944 -7.873 1.244 1.00 90.38 100 PRO A C 1
ATOM 810 O O . PRO A 1 100 ? 18.696 -7.650 2.185 1.00 90.38 100 PRO A O 1
ATOM 813 N N . LYS A 1 101 ? 18.424 -8.183 0.030 1.00 93.44 101 LYS A N 1
ATOM 814 C CA . LYS A 1 101 ? 19.855 -8.172 -0.315 1.00 93.44 101 LYS A CA 1
ATOM 815 C C . LYS A 1 101 ? 20.372 -6.772 -0.656 1.00 93.44 101 LYS A C 1
ATOM 817 O O . LYS A 1 101 ? 21.542 -6.628 -1.002 1.00 93.44 101 LYS A O 1
ATOM 822 N N . ARG A 1 102 ? 19.508 -5.755 -0.647 1.00 91.88 102 ARG A N 1
ATOM 823 C CA . ARG A 1 102 ? 19.855 -4.365 -0.945 1.00 91.88 102 ARG A CA 1
ATOM 824 C C . ARG A 1 102 ? 19.613 -3.524 0.296 1.00 91.88 102 ARG A C 1
ATOM 826 O O . ARG A 1 102 ? 18.548 -3.594 0.894 1.00 91.88 102 ARG A O 1
ATOM 833 N N . ARG A 1 103 ? 20.595 -2.694 0.637 1.00 94.12 103 ARG A N 1
ATOM 834 C CA . ARG A 1 103 ? 20.454 -1.651 1.648 1.00 94.12 103 ARG A CA 1
ATOM 835 C C . ARG A 1 103 ? 20.431 -0.310 0.939 1.00 94.12 103 ARG A C 1
ATOM 837 O O . ARG A 1 103 ? 21.375 0.020 0.223 1.00 94.12 103 ARG A O 1
ATOM 844 N N . ILE A 1 104 ? 19.343 0.430 1.103 1.00 94.44 104 ILE A N 1
ATOM 845 C CA . ILE A 1 104 ? 19.125 1.704 0.420 1.00 94.44 104 ILE A CA 1
ATOM 846 C C . ILE A 1 104 ? 18.978 2.761 1.495 1.00 94.44 104 ILE A C 1
ATOM 848 O O . ILE A 1 104 ? 18.102 2.664 2.345 1.00 94.44 104 ILE A O 1
ATOM 852 N N . VAL A 1 105 ? 19.854 3.758 1.477 1.00 94.50 105 VAL A N 1
ATOM 853 C CA . VAL A 1 105 ? 19.904 4.785 2.516 1.00 94.50 105 VAL A CA 1
ATOM 854 C C . VAL A 1 105 ? 19.770 6.147 1.858 1.00 94.50 105 VAL A C 1
ATOM 856 O O . VAL A 1 105 ? 20.546 6.485 0.965 1.00 94.50 105 VAL A O 1
ATOM 859 N N . LEU A 1 106 ? 18.786 6.924 2.302 1.00 94.88 106 LEU A N 1
ATOM 860 C CA . LEU A 1 106 ? 18.650 8.333 1.963 1.00 94.88 106 LEU A CA 1
ATOM 861 C C . LEU A 1 106 ? 19.359 9.165 3.031 1.00 94.88 106 LEU A C 1
ATOM 863 O O . LEU A 1 106 ? 19.178 8.922 4.223 1.00 94.88 106 LEU A O 1
ATOM 867 N N . ARG A 1 107 ? 20.162 10.140 2.602 1.00 93.88 107 ARG A N 1
ATOM 868 C CA . ARG A 1 107 ? 20.891 11.057 3.486 1.00 93.88 107 ARG A CA 1
ATOM 869 C C . ARG A 1 107 ? 20.682 12.493 3.049 1.00 93.88 107 ARG A C 1
ATOM 871 O O . ARG A 1 107 ? 20.834 12.806 1.871 1.00 93.88 107 ARG A O 1
ATOM 878 N N . GLU A 1 108 ? 20.390 13.358 4.007 1.00 93.38 108 GLU A N 1
ATOM 879 C CA . GLU A 1 108 ? 20.478 14.803 3.834 1.00 93.38 108 GLU A CA 1
ATOM 880 C C . GLU A 1 108 ? 21.842 15.281 4.332 1.00 93.38 108 GLU A C 1
ATOM 882 O O . GLU A 1 108 ? 22.212 15.034 5.482 1.00 93.38 108 GLU A O 1
ATOM 887 N N . MET A 1 109 ? 22.579 15.981 3.472 1.00 90.44 109 MET A N 1
ATOM 888 C CA . MET A 1 109 ? 23.894 16.533 3.794 1.00 90.44 109 MET A CA 1
ATOM 889 C C . MET A 1 109 ? 23.778 18.035 4.070 1.00 90.44 109 MET A C 1
ATOM 891 O O . MET A 1 109 ? 23.091 18.758 3.349 1.00 90.44 109 MET A O 1
ATOM 895 N N . GLY A 1 110 ? 24.449 18.514 5.116 1.00 88.50 110 GLY A N 1
ATOM 896 C CA . GLY A 1 110 ? 24.627 19.938 5.373 1.00 88.50 110 GLY A CA 1
ATOM 897 C C . GLY A 1 110 ? 25.649 20.579 4.435 1.00 88.50 110 GLY A C 1
ATOM 898 O O . GLY A 1 110 ? 26.414 19.898 3.754 1.00 88.50 110 GLY A O 1
ATOM 899 N N . THR A 1 111 ? 25.705 21.911 4.442 1.00 87.25 111 THR A N 1
ATOM 900 C CA . THR A 1 111 ? 26.729 22.695 3.723 1.00 87.25 111 THR A CA 1
ATOM 901 C C . THR A 1 111 ? 28.152 22.408 4.209 1.00 87.25 111 THR A C 1
ATOM 903 O O . THR A 1 111 ? 29.112 22.648 3.488 1.00 87.25 111 THR A O 1
ATOM 906 N N . ASP A 1 112 ? 28.287 21.889 5.427 1.00 88.31 112 ASP A N 1
ATOM 907 C CA . ASP A 1 112 ? 29.530 21.428 6.045 1.00 88.31 112 ASP A CA 1
ATOM 908 C C . ASP A 1 112 ? 29.834 19.945 5.760 1.00 88.31 112 ASP A C 1
ATOM 910 O O . ASP A 1 112 ? 30.727 19.373 6.384 1.00 88.31 112 ASP A O 1
ATOM 914 N N . TRP A 1 113 ? 29.086 19.312 4.847 1.00 82.19 113 TRP A N 1
ATOM 915 C CA . TRP A 1 113 ? 29.182 17.890 4.496 1.00 82.19 113 TRP A CA 1
ATOM 916 C C . TRP A 1 113 ? 28.921 16.921 5.656 1.00 82.19 113 TRP A C 1
ATOM 918 O O . TRP A 1 113 ? 29.235 15.733 5.557 1.00 82.19 113 TRP A O 1
ATOM 928 N N . LYS A 1 114 ? 28.294 17.383 6.743 1.00 88.81 114 LYS A N 1
ATOM 929 C CA . LYS A 1 114 ? 27.820 16.498 7.810 1.00 88.81 114 LYS A CA 1
ATOM 930 C C . LYS A 1 114 ? 26.427 15.969 7.496 1.00 88.81 114 LYS A C 1
A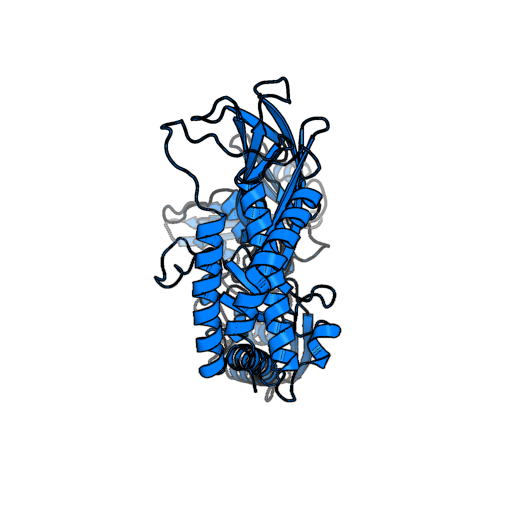TOM 932 O O . LYS A 1 114 ? 25.596 16.665 6.915 1.00 88.81 114 LYS A O 1
ATOM 937 N N . ILE A 1 115 ? 26.166 14.731 7.908 1.00 91.31 115 ILE A N 1
ATOM 938 C CA . ILE A 1 115 ? 24.845 14.108 7.779 1.00 91.31 115 ILE A CA 1
ATOM 939 C C . ILE A 1 115 ? 23.888 14.816 8.743 1.00 91.31 115 ILE A C 1
ATOM 941 O O . ILE A 1 115 ? 24.105 14.806 9.953 1.00 91.31 115 ILE A O 1
ATOM 945 N N . ARG A 1 116 ? 22.832 15.428 8.202 1.00 91.88 116 ARG A N 1
ATOM 946 C CA . ARG A 1 116 ? 21.750 16.049 8.978 1.00 91.88 116 ARG A CA 1
ATOM 947 C C . ARG A 1 116 ? 20.663 15.048 9.325 1.00 91.88 116 ARG A C 1
ATOM 949 O O . ARG A 1 116 ? 20.191 15.020 10.457 1.00 91.88 116 ARG A O 1
ATOM 956 N N . GLN A 1 117 ? 20.268 14.243 8.343 1.00 90.75 117 GLN A N 1
ATOM 957 C CA . GLN A 1 117 ? 19.250 13.206 8.479 1.00 90.75 117 GLN A CA 1
ATOM 958 C C . GLN A 1 117 ? 19.660 11.980 7.667 1.00 90.75 117 GLN A C 1
ATOM 960 O O . GLN A 1 117 ? 20.259 12.105 6.599 1.00 90.75 117 GLN A O 1
ATOM 965 N N . GLU A 1 118 ? 19.335 10.798 8.178 1.00 93.19 118 GLU A N 1
ATOM 966 C CA . GLU A 1 118 ? 19.557 9.519 7.508 1.00 93.19 118 GLU A CA 1
ATOM 967 C C . GLU A 1 118 ? 18.323 8.632 7.694 1.00 93.19 118 GLU A C 1
ATOM 969 O O . GLU A 1 118 ? 17.719 8.612 8.767 1.00 93.19 118 GLU A O 1
ATOM 974 N N . HIS A 1 119 ? 17.925 7.911 6.646 1.00 90.06 119 HIS A N 1
ATOM 975 C CA . HIS A 1 119 ? 16.852 6.929 6.725 1.00 90.06 119 HIS A CA 1
ATOM 976 C C . HIS A 1 119 ? 17.100 5.753 5.784 1.00 90.06 119 HIS A C 1
ATOM 978 O O . HIS A 1 119 ? 17.433 5.940 4.613 1.00 90.06 119 HIS A O 1
ATOM 984 N N . GLU A 1 120 ? 16.885 4.537 6.280 1.00 92.31 120 GLU A N 1
ATOM 985 C CA . GLU A 1 120 ? 16.910 3.336 5.451 1.00 92.31 120 GLU A CA 1
ATOM 986 C C . GLU A 1 120 ? 15.565 3.164 4.737 1.00 92.31 120 GLU A C 1
ATOM 988 O O . GLU A 1 120 ? 14.522 2.982 5.367 1.00 92.31 120 GLU A O 1
ATOM 993 N N . LEU A 1 121 ? 15.585 3.256 3.409 1.00 92.56 121 LEU A N 1
ATOM 994 C CA . LEU A 1 121 ? 14.401 3.131 2.572 1.00 92.56 121 LEU A CA 1
ATOM 995 C C . LEU A 1 121 ? 14.074 1.654 2.357 1.00 92.56 121 LEU A C 1
ATOM 997 O O . LEU A 1 121 ? 14.930 0.863 1.963 1.00 92.56 121 LEU A O 1
ATOM 1001 N N . SER A 1 122 ? 12.808 1.296 2.546 1.00 91.56 122 SER A N 1
ATOM 1002 C CA . SER A 1 122 ? 12.285 0.004 2.108 1.00 91.56 122 SER A CA 1
ATOM 1003 C C . SER A 1 122 ? 10.789 0.066 1.829 1.00 91.56 122 SER A C 1
ATOM 1005 O O . SER A 1 122 ? 10.080 0.942 2.338 1.00 91.56 122 SER A O 1
ATOM 1007 N N . TYR A 1 123 ? 10.325 -0.874 1.007 1.00 92.12 123 TYR A N 1
ATOM 1008 C CA . TYR A 1 123 ? 8.926 -1.027 0.623 1.00 92.12 123 TYR A CA 1
ATOM 1009 C C . TYR A 1 123 ? 8.398 -2.380 1.094 1.00 92.12 123 TYR A C 1
ATOM 1011 O O . TYR A 1 123 ? 9.105 -3.389 1.041 1.00 92.12 123 TYR A O 1
ATOM 1019 N N . ARG A 1 124 ? 7.139 -2.395 1.532 1.00 90.81 124 ARG A N 1
ATOM 1020 C CA . ARG A 1 124 ? 6.378 -3.614 1.786 1.00 90.81 124 ARG A CA 1
ATOM 1021 C C . ARG A 1 124 ? 5.069 -3.527 1.021 1.00 90.81 124 ARG A C 1
ATOM 1023 O O . ARG A 1 124 ? 4.343 -2.549 1.164 1.00 90.81 124 ARG A O 1
ATOM 1030 N N . ALA A 1 125 ? 4.789 -4.549 0.219 1.00 92.25 125 ALA A N 1
ATOM 1031 C CA . ALA A 1 125 ? 3.518 -4.649 -0.482 1.00 92.25 125 ALA A CA 1
ATOM 1032 C C . ALA A 1 125 ? 2.354 -4.759 0.522 1.00 92.25 125 ALA A C 1
ATOM 1034 O O . ALA A 1 125 ? 2.580 -5.214 1.653 1.00 92.25 125 ALA A O 1
ATOM 1035 N N . PRO A 1 126 ? 1.124 -4.387 0.124 1.00 93.94 126 PRO A N 1
ATOM 1036 C CA . PRO A 1 126 ? -0.065 -4.610 0.939 1.00 93.94 126 PRO A CA 1
ATOM 1037 C C . PRO A 1 126 ? -0.148 -6.042 1.468 1.00 93.94 126 PRO A C 1
ATOM 1039 O O . PRO A 1 126 ? 0.373 -6.978 0.852 1.00 93.94 126 PRO A O 1
ATOM 1042 N N . ARG A 1 127 ? -0.795 -6.229 2.620 1.00 90.31 127 ARG A N 1
ATOM 1043 C CA . ARG A 1 127 ? -1.175 -7.571 3.071 1.00 90.31 127 ARG A CA 1
ATOM 1044 C C . ARG A 1 127 ? -2.324 -8.087 2.205 1.00 90.31 127 ARG A C 1
ATOM 1046 O O . ARG A 1 127 ? -3.283 -7.359 1.935 1.00 90.31 127 ARG A O 1
ATOM 1053 N N . GLY A 1 128 ? -2.221 -9.343 1.785 1.00 90.94 128 GLY A N 1
ATOM 1054 C CA . GLY A 1 128 ? -3.217 -9.968 0.929 1.00 90.94 128 GLY A CA 1
ATOM 1055 C C . GLY A 1 128 ? -2.997 -11.462 0.732 1.00 90.94 128 GLY A C 1
ATOM 1056 O O . GLY A 1 128 ? -1.897 -11.985 0.933 1.00 90.94 128 GLY A O 1
ATOM 1057 N N . GLU A 1 129 ? -4.071 -12.136 0.342 1.00 93.81 129 GLU A N 1
ATOM 1058 C CA . GLU A 1 129 ? -4.092 -13.545 -0.027 1.00 93.81 129 GLU A CA 1
ATOM 1059 C C . GLU A 1 129 ? -3.663 -13.710 -1.486 1.00 93.81 129 GLU A C 1
ATOM 1061 O O . GLU A 1 129 ? -4.039 -12.925 -2.353 1.00 93.81 129 GLU A O 1
ATOM 1066 N N . LYS A 1 130 ? -2.860 -14.735 -1.781 1.00 97.19 130 LYS A N 1
ATOM 1067 C CA . LYS A 1 130 ? -2.448 -15.030 -3.155 1.00 97.19 130 LYS A CA 1
ATOM 1068 C C . LYS A 1 130 ? -3.574 -15.756 -3.887 1.00 97.19 130 LYS A C 1
ATOM 1070 O O . LYS A 1 130 ? -3.796 -16.935 -3.640 1.00 97.19 130 LYS A O 1
ATOM 1075 N N . MET A 1 131 ? -4.193 -15.077 -4.845 1.00 95.88 131 MET A N 1
ATOM 1076 C CA . MET A 1 131 ? -5.300 -15.618 -5.639 1.00 95.88 131 MET A CA 1
ATOM 1077 C C . MET A 1 131 ? -4.816 -16.391 -6.864 1.00 95.88 131 MET A C 1
ATOM 1079 O O . MET A 1 131 ? -5.441 -17.361 -7.280 1.00 95.88 131 MET A O 1
ATOM 1083 N N . LEU A 1 132 ? -3.707 -15.951 -7.470 1.00 96.25 132 LEU A N 1
ATOM 1084 C CA . LEU A 1 132 ? -3.221 -16.520 -8.725 1.00 96.25 132 LEU A CA 1
ATOM 1085 C C . LEU A 1 132 ? -1.695 -16.494 -8.810 1.00 96.25 132 LEU A C 1
ATOM 1087 O O . LEU A 1 132 ? -1.050 -15.509 -8.446 1.00 96.25 132 LEU A O 1
ATOM 1091 N N . SER A 1 133 ? -1.114 -17.567 -9.350 1.00 97.81 133 SER A N 1
ATOM 1092 C CA . SER A 1 133 ? 0.290 -17.619 -9.764 1.00 97.81 133 SER A CA 1
ATOM 1093 C C . SER A 1 133 ? 0.438 -18.571 -10.946 1.00 97.81 133 SER A C 1
ATOM 1095 O O . SER A 1 133 ? 0.479 -19.787 -10.777 1.00 97.81 133 SER A O 1
ATOM 1097 N N . GLU A 1 134 ? 0.489 -18.024 -12.158 1.00 97.38 134 GLU A N 1
ATOM 1098 C CA . GLU A 1 134 ? 0.488 -18.817 -13.389 1.00 97.38 134 GLU A CA 1
ATOM 1099 C C . GLU A 1 134 ? 1.511 -18.313 -14.406 1.00 97.38 134 GLU A C 1
ATOM 1101 O O . GLU A 1 134 ? 1.846 -17.129 -14.466 1.00 97.38 134 GLU A O 1
ATOM 1106 N N . ARG A 1 135 ? 1.991 -19.226 -15.256 1.00 97.94 135 ARG A N 1
ATOM 1107 C CA . ARG A 1 135 ? 2.794 -18.890 -16.433 1.00 97.94 135 ARG A CA 1
ATOM 1108 C C . ARG A 1 135 ? 1.921 -18.986 -17.680 1.00 97.94 135 ARG A C 1
ATOM 1110 O O . ARG A 1 135 ? 1.515 -20.069 -18.084 1.00 97.94 135 ARG A O 1
ATOM 1117 N N . LEU A 1 136 ? 1.670 -17.844 -18.301 1.00 97.75 136 LEU A N 1
ATOM 1118 C CA . LEU A 1 136 ? 0.771 -17.671 -19.432 1.00 97.75 136 LEU A CA 1
ATOM 1119 C C . LEU A 1 136 ? 1.569 -17.663 -20.735 1.00 97.75 136 LEU A C 1
ATOM 1121 O O . LEU A 1 136 ? 2.538 -16.914 -20.864 1.00 97.75 136 LEU A O 1
ATOM 1125 N N . LYS A 1 137 ? 1.170 -18.481 -21.710 1.00 97.94 137 LYS A N 1
ATOM 1126 C CA . LYS A 1 137 ? 1.705 -18.417 -23.077 1.00 97.94 137 LYS A CA 1
ATOM 1127 C C . LYS A 1 137 ? 1.030 -17.268 -23.819 1.00 97.94 137 LYS A C 1
ATOM 1129 O O . LYS A 1 137 ? -0.195 -17.197 -23.808 1.00 97.94 137 LYS A O 1
ATOM 1134 N N . ILE A 1 138 ? 1.803 -16.408 -24.481 1.00 98.00 138 ILE A N 1
ATOM 1135 C CA . ILE A 1 138 ? 1.243 -15.273 -25.224 1.00 98.00 138 ILE A CA 1
ATOM 1136 C C . ILE A 1 138 ? 0.898 -15.711 -26.656 1.00 98.00 138 ILE A C 1
ATOM 1138 O O . ILE A 1 138 ? 1.799 -16.111 -27.399 1.00 98.00 138 ILE A O 1
ATOM 1142 N N . PRO A 1 139 ? -0.382 -15.670 -27.074 1.00 96.94 139 PRO A N 1
ATOM 1143 C CA . PRO A 1 139 ? -0.786 -16.114 -28.405 1.00 96.94 139 PRO A CA 1
ATOM 1144 C C . PRO A 1 139 ? -0.093 -15.323 -29.517 1.00 96.94 139 PRO A C 1
ATOM 1146 O O . PRO A 1 139 ? -0.024 -14.100 -29.457 1.00 96.94 139 PRO A O 1
ATOM 1149 N N . GLY A 1 140 ? 0.401 -16.021 -30.542 1.00 96.00 140 GLY A N 1
ATOM 1150 C CA . GLY A 1 140 ? 1.072 -15.401 -31.691 1.00 96.00 140 GLY A CA 1
ATOM 1151 C C . GLY A 1 140 ? 2.531 -14.996 -31.456 1.00 96.00 140 GLY A C 1
ATOM 1152 O O . GLY A 1 140 ? 3.168 -14.512 -32.386 1.00 96.00 140 GLY A O 1
ATOM 1153 N N . PHE A 1 141 ? 3.086 -15.224 -30.260 1.00 96.56 141 PHE A N 1
ATOM 1154 C CA . PHE A 1 141 ? 4.461 -14.846 -29.932 1.00 96.56 141 PHE A CA 1
ATOM 1155 C C . PHE A 1 141 ? 5.203 -15.973 -29.201 1.00 96.56 141 PHE A C 1
ATOM 1157 O O . PHE A 1 141 ? 4.595 -16.737 -28.448 1.00 96.56 141 PHE A O 1
ATOM 1164 N N . PRO A 1 142 ? 6.533 -16.085 -29.362 1.00 94.81 142 PRO A N 1
ATOM 1165 C CA . PRO A 1 142 ? 7.355 -17.064 -28.651 1.00 94.81 142 PRO A CA 1
ATOM 1166 C C . PRO A 1 142 ? 7.656 -16.599 -27.214 1.00 94.81 142 PRO A C 1
ATOM 1168 O O . PRO A 1 142 ? 8.801 -16.594 -26.771 1.00 94.81 142 PRO A O 1
ATOM 1171 N N . ALA A 1 143 ? 6.627 -16.166 -26.487 1.00 96.50 143 ALA A N 1
ATOM 1172 C CA . ALA A 1 143 ? 6.765 -15.471 -25.216 1.00 96.50 143 ALA A CA 1
ATOM 1173 C C . ALA A 1 143 ? 5.856 -16.063 -24.138 1.00 96.50 143 ALA A C 1
ATOM 1175 O O . ALA A 1 143 ? 4.770 -16.582 -24.411 1.00 96.50 143 ALA A O 1
ATOM 1176 N N . TYR A 1 144 ? 6.307 -15.931 -22.892 1.00 97.38 144 TYR A N 1
ATOM 1177 C CA . TYR A 1 144 ? 5.533 -16.273 -21.708 1.00 97.38 144 TYR A CA 1
ATOM 1178 C C . TYR A 1 144 ? 5.541 -15.104 -20.730 1.00 97.38 144 TYR A C 1
ATOM 1180 O O . TYR A 1 144 ? 6.579 -14.467 -20.548 1.00 97.38 144 TYR A O 1
ATOM 1188 N N . ALA A 1 145 ? 4.413 -14.887 -20.063 1.00 97.88 145 ALA A N 1
ATOM 1189 C CA . ALA A 1 145 ? 4.301 -13.968 -18.941 1.00 97.88 145 ALA A CA 1
ATOM 1190 C C . ALA A 1 145 ? 4.016 -14.748 -17.656 1.00 97.88 145 ALA A C 1
ATOM 1192 O O . ALA A 1 145 ? 3.177 -15.645 -17.648 1.00 97.88 145 ALA A O 1
ATOM 1193 N N . LYS A 1 146 ? 4.701 -14.421 -16.563 1.00 98.31 146 LYS A N 1
ATOM 1194 C CA . LYS A 1 146 ? 4.338 -14.897 -15.228 1.00 98.31 146 LYS A CA 1
ATOM 1195 C C . LYS A 1 146 ? 3.379 -13.885 -14.609 1.00 98.31 146 LYS A C 1
ATOM 1197 O O . LYS A 1 146 ? 3.750 -12.726 -14.456 1.00 98.31 146 LYS A O 1
ATOM 1202 N N . LEU A 1 147 ? 2.172 -14.319 -14.278 1.00 98.50 147 LEU A N 1
ATOM 1203 C CA . LEU A 1 147 ? 1.158 -13.507 -13.621 1.00 98.50 147 LEU A CA 1
ATOM 1204 C C . LEU A 1 147 ? 1.056 -13.928 -12.155 1.00 98.50 147 LEU A C 1
ATOM 1206 O O . LEU A 1 147 ? 0.836 -15.102 -11.865 1.00 98.50 147 LEU A O 1
ATOM 1210 N N . GLU A 1 148 ? 1.201 -12.970 -11.247 1.00 98.38 148 GLU A N 1
ATOM 1211 C CA . GLU A 1 148 ? 0.897 -13.134 -9.827 1.00 98.38 148 GLU A CA 1
ATOM 1212 C C . GLU A 1 148 ? -0.140 -12.097 -9.409 1.00 98.38 148 GLU A C 1
ATOM 1214 O O . GLU A 1 148 ? 0.047 -10.909 -9.673 1.00 98.38 148 GLU A O 1
ATOM 1219 N N . VAL A 1 149 ? -1.210 -12.544 -8.753 1.00 98.25 149 VAL A N 1
ATOM 1220 C CA . VAL A 1 149 ? -2.309 -11.687 -8.291 1.00 98.25 149 VAL A CA 1
ATOM 1221 C C . VAL A 1 149 ? -2.609 -12.010 -6.838 1.00 98.25 149 VAL A C 1
ATOM 1223 O O . VAL A 1 149 ? -2.735 -13.177 -6.460 1.00 98.25 149 VAL A O 1
ATOM 1226 N N . TYR A 1 150 ? -2.733 -10.961 -6.039 1.00 98.00 150 TYR A N 1
ATOM 1227 C CA . TYR A 1 150 ? -3.056 -11.004 -4.627 1.00 98.00 150 TYR A CA 1
ATOM 1228 C C . TYR A 1 150 ? -4.304 -10.155 -4.377 1.00 98.00 150 TYR A C 1
ATOM 1230 O O . TYR A 1 150 ? -4.492 -9.127 -5.030 1.00 98.00 150 TYR A O 1
ATOM 1238 N N . ARG A 1 151 ? -5.139 -10.581 -3.430 1.00 95.12 151 ARG A N 1
ATOM 1239 C CA . ARG A 1 151 ? -6.332 -9.864 -2.976 1.00 95.12 151 ARG A CA 1
ATOM 1240 C C . ARG A 1 151 ? -6.100 -9.343 -1.567 1.00 95.12 151 ARG A C 1
ATOM 1242 O O . ARG A 1 151 ? -5.764 -10.110 -0.667 1.00 95.12 151 ARG A O 1
ATOM 1249 N N . SER A 1 152 ? -6.243 -8.041 -1.373 1.00 91.50 152 SER A N 1
ATOM 1250 C CA . SER A 1 152 ? -6.181 -7.415 -0.059 1.00 91.50 152 SER A CA 1
ATOM 1251 C C . SER A 1 152 ? -7.513 -7.558 0.677 1.00 91.50 152 SER A C 1
ATOM 1253 O O . SER A 1 152 ? -8.568 -7.680 0.060 1.00 91.50 152 SER A O 1
ATOM 1255 N N . GLY A 1 153 ? -7.463 -7.556 2.010 1.00 81.62 153 GLY A N 1
ATOM 1256 C CA . GLY A 1 153 ? -8.665 -7.534 2.850 1.00 81.62 153 GLY A CA 1
ATOM 1257 C C . GLY A 1 153 ? -9.330 -6.157 2.935 1.00 81.62 153 GLY A C 1
ATOM 1258 O O . GLY A 1 153 ? -10.428 -6.054 3.467 1.00 81.62 153 GLY A O 1
ATOM 1259 N N . ILE A 1 154 ? -8.670 -5.114 2.424 1.00 81.44 154 ILE A N 1
ATOM 1260 C CA . ILE A 1 154 ? -9.167 -3.738 2.376 1.00 81.44 154 ILE A CA 1
ATOM 1261 C C . ILE A 1 154 ? -8.969 -3.155 0.980 1.00 81.44 154 ILE A C 1
ATOM 1263 O O . ILE A 1 154 ? -8.116 -3.613 0.219 1.00 81.44 154 ILE A O 1
ATOM 1267 N N . GLU A 1 155 ? -9.740 -2.123 0.658 1.00 87.19 155 GLU A N 1
ATOM 1268 C CA . GLU A 1 155 ? -9.623 -1.433 -0.621 1.00 87.19 155 GLU A CA 1
ATOM 1269 C C . GLU A 1 155 ? -8.276 -0.692 -0.731 1.00 87.19 155 GLU A C 1
ATOM 1271 O O . GLU A 1 155 ? -7.853 0.027 0.184 1.00 87.19 155 GLU A O 1
ATOM 1276 N N . LEU A 1 156 ? -7.591 -0.863 -1.862 1.00 91.75 156 LEU A N 1
ATOM 1277 C CA . LEU A 1 156 ? -6.322 -0.210 -2.167 1.00 91.75 156 LEU A CA 1
ATOM 1278 C C . LEU A 1 156 ? -6.542 1.057 -2.995 1.00 91.75 156 LEU A C 1
ATOM 1280 O O . LEU A 1 156 ? -7.494 1.167 -3.763 1.00 91.75 156 LEU A O 1
ATOM 1284 N N . SER A 1 157 ? -5.628 2.014 -2.870 1.00 90.56 157 SER A N 1
ATOM 1285 C CA . SER A 1 157 ? -5.586 3.188 -3.727 1.00 90.56 157 SER A CA 1
ATOM 1286 C C . SER A 1 157 ? -5.287 2.774 -5.164 1.00 90.56 157 SER A C 1
ATOM 1288 O O . SER A 1 157 ? -4.394 1.968 -5.440 1.00 90.56 157 SER A O 1
ATOM 1290 N N . THR A 1 158 ? -6.055 3.336 -6.086 1.00 89.75 158 THR A N 1
ATOM 1291 C CA . THR A 1 158 ? -5.930 3.126 -7.529 1.00 89.75 158 THR A CA 1
ATOM 1292 C C . THR A 1 158 ? -5.018 4.179 -8.151 1.00 89.75 158 THR A C 1
ATOM 1294 O O . THR A 1 158 ? -4.726 5.221 -7.552 1.00 89.75 158 THR A O 1
ATOM 1297 N N . ARG A 1 159 ? -4.583 3.959 -9.399 1.00 87.00 159 ARG A N 1
ATOM 1298 C CA . ARG A 1 159 ? -3.816 4.979 -10.133 1.00 87.00 159 ARG A CA 1
ATOM 1299 C C . ARG A 1 159 ? -4.607 6.261 -10.368 1.00 87.00 159 ARG A C 1
ATOM 1301 O O . ARG A 1 159 ? -3.997 7.322 -10.442 1.00 87.00 159 ARG A O 1
ATOM 1308 N N . GLY A 1 160 ? -5.935 6.183 -10.455 1.00 83.25 160 GLY A N 1
ATOM 1309 C CA . GLY A 1 160 ? -6.784 7.371 -10.538 1.00 83.25 160 GLY A CA 1
ATOM 1310 C C . GLY A 1 160 ? -6.707 8.254 -9.287 1.00 83.25 160 GLY A C 1
ATOM 1311 O O . GLY A 1 160 ? -6.830 9.470 -9.393 1.00 83.25 160 GLY A O 1
ATOM 1312 N N . GLU A 1 161 ? -6.457 7.660 -8.117 1.00 84.69 161 GLU A N 1
ATOM 1313 C CA . GLU A 1 161 ? -6.420 8.362 -6.828 1.00 84.69 161 GLU A CA 1
ATOM 1314 C C . GLU A 1 161 ? -5.006 8.828 -6.448 1.00 84.69 161 GLU A C 1
ATOM 1316 O O . GLU A 1 161 ? -4.824 9.963 -6.010 1.00 84.69 161 GLU A O 1
ATOM 1321 N N . GLU A 1 162 ? -3.998 7.963 -6.612 1.00 86.75 162 GLU A N 1
ATOM 1322 C CA . GLU A 1 162 ? -2.621 8.212 -6.148 1.00 86.75 162 GLU A CA 1
ATOM 1323 C C . GLU A 1 162 ? -1.550 8.145 -7.251 1.00 86.75 162 GLU A C 1
ATOM 1325 O O . GLU A 1 162 ? -0.353 8.257 -6.967 1.00 86.75 162 GLU A O 1
ATOM 1330 N N . GLY A 1 163 ? -1.941 7.986 -8.517 1.00 90.12 163 GLY A N 1
ATOM 1331 C CA . GLY A 1 163 ? -1.014 7.968 -9.649 1.00 90.12 163 GLY A CA 1
ATOM 1332 C C . GLY A 1 163 ? 0.053 6.882 -9.510 1.00 90.12 163 GLY A C 1
ATOM 1333 O O . GLY A 1 163 ? -0.248 5.694 -9.400 1.00 90.12 163 GLY A O 1
ATOM 1334 N N . ASP A 1 164 ? 1.320 7.290 -9.508 1.00 91.81 164 ASP A N 1
ATOM 1335 C CA . ASP A 1 164 ? 2.479 6.389 -9.449 1.00 91.81 164 ASP A CA 1
ATOM 1336 C C . ASP A 1 164 ? 2.766 5.836 -8.039 1.00 91.81 164 ASP A C 1
ATOM 1338 O O . ASP A 1 164 ? 3.656 4.998 -7.849 1.00 91.81 164 ASP A O 1
ATOM 1342 N N . TYR A 1 165 ? 1.996 6.281 -7.044 1.00 92.44 165 TYR A N 1
ATOM 1343 C CA . TYR A 1 165 ? 2.101 5.854 -5.648 1.00 92.44 165 TYR A CA 1
ATOM 1344 C C . TYR A 1 165 ? 0.991 4.883 -5.229 1.00 92.44 165 TYR A C 1
ATOM 1346 O O . TYR A 1 165 ? 1.062 4.343 -4.128 1.00 92.44 165 TYR A O 1
ATOM 1354 N N . ALA A 1 166 ? 0.030 4.606 -6.114 1.00 92.75 166 ALA A N 1
ATOM 1355 C CA . ALA A 1 166 ? -1.106 3.720 -5.875 1.00 92.75 166 ALA A CA 1
ATOM 1356 C C . ALA A 1 166 ? -0.692 2.324 -5.387 1.00 92.75 166 ALA A C 1
ATOM 1358 O O . ALA A 1 166 ? 0.194 1.691 -5.970 1.00 92.75 166 ALA A O 1
ATOM 1359 N N . ASP A 1 167 ? -1.308 1.832 -4.314 1.00 93.62 167 ASP A N 1
ATOM 1360 C CA . ASP A 1 167 ? -0.951 0.531 -3.735 1.00 93.62 167 ASP A CA 1
ATOM 1361 C C . ASP A 1 167 ? -1.602 -0.643 -4.483 1.00 93.62 167 ASP A C 1
ATOM 1363 O O . ASP A 1 167 ? -1.045 -1.744 -4.487 1.00 93.62 167 ASP A O 1
ATOM 1367 N N . GLY A 1 168 ? -2.740 -0.400 -5.137 1.00 94.44 168 GLY A N 1
ATOM 1368 C CA . GLY A 1 168 ? -3.419 -1.346 -6.016 1.00 94.44 168 GLY A CA 1
ATOM 1369 C C . GLY A 1 168 ? -2.794 -1.410 -7.408 1.00 94.44 168 GLY A C 1
ATOM 1370 O O . GLY A 1 168 ? -2.093 -0.496 -7.852 1.00 94.44 168 GLY A O 1
ATOM 1371 N N . GLY A 1 169 ? -3.065 -2.501 -8.121 1.00 96.19 169 GLY A N 1
ATOM 1372 C CA . GLY A 1 169 ? -2.619 -2.684 -9.500 1.00 96.19 169 GLY A CA 1
ATOM 1373 C C . GLY A 1 169 ? -1.535 -3.733 -9.723 1.00 96.19 169 GLY A C 1
ATOM 1374 O O . GLY A 1 169 ? -0.898 -4.247 -8.801 1.00 96.19 169 GLY A O 1
ATOM 1375 N N . LEU A 1 170 ? -1.312 -4.057 -10.996 1.00 97.50 170 LEU A N 1
ATOM 1376 C CA . LEU A 1 170 ? -0.286 -4.991 -11.442 1.00 97.50 170 LEU A CA 1
ATOM 1377 C C . LEU A 1 170 ? 0.951 -4.241 -11.929 1.00 97.50 170 LEU A C 1
ATOM 1379 O O . LEU A 1 170 ? 0.895 -3.426 -12.854 1.00 97.50 170 LEU A O 1
ATOM 1383 N N . LEU A 1 171 ? 2.097 -4.567 -11.338 1.00 97.06 171 LEU A N 1
ATOM 1384 C CA . LEU A 1 171 ? 3.398 -4.127 -11.827 1.00 97.06 171 LEU A CA 1
ATOM 1385 C C . LEU A 1 171 ? 3.765 -4.919 -13.080 1.00 97.06 171 LEU A C 1
ATOM 1387 O O . LEU A 1 171 ? 3.952 -6.133 -13.010 1.00 97.06 171 LEU A O 1
ATOM 1391 N N . VAL A 1 172 ? 3.932 -4.252 -14.220 1.00 96.56 172 VAL A N 1
ATOM 1392 C CA . VAL A 1 172 ? 4.486 -4.894 -15.415 1.00 96.56 172 VAL A CA 1
ATOM 1393 C C . VAL A 1 172 ? 6.001 -4.832 -15.345 1.00 96.56 172 VAL A C 1
ATOM 1395 O O . VAL A 1 172 ? 6.600 -3.757 -15.378 1.00 96.56 172 VAL A O 1
ATOM 1398 N N . ILE A 1 173 ? 6.621 -5.998 -15.229 1.00 95.31 173 ILE A N 1
ATOM 1399 C CA . ILE A 1 173 ? 8.050 -6.168 -15.005 1.00 95.31 173 ILE A CA 1
ATOM 1400 C C . ILE A 1 173 ? 8.657 -6.856 -16.221 1.00 95.31 173 ILE A C 1
ATOM 1402 O O . ILE A 1 173 ? 8.153 -7.860 -16.717 1.00 95.31 173 ILE A O 1
ATOM 1406 N N . SER A 1 174 ? 9.784 -6.336 -16.680 1.00 92.38 174 SER A N 1
ATOM 1407 C CA . SER A 1 174 ? 10.586 -6.939 -17.731 1.00 92.38 174 SER A CA 1
ATOM 1408 C C . SER A 1 174 ? 12.030 -7.021 -17.257 1.00 92.38 174 SER A C 1
ATOM 1410 O O . SER A 1 174 ? 12.699 -6.002 -17.065 1.00 92.38 174 SER A O 1
ATOM 1412 N N . ARG A 1 175 ? 12.531 -8.242 -17.067 1.00 89.25 175 ARG A N 1
ATOM 1413 C CA . ARG A 1 175 ? 13.785 -8.544 -16.372 1.00 89.25 175 ARG A CA 1
ATOM 1414 C C . ARG A 1 175 ? 13.821 -7.889 -14.988 1.00 89.25 175 ARG A C 1
ATOM 1416 O O . ARG A 1 175 ? 13.144 -8.343 -14.076 1.00 89.25 175 ARG A O 1
ATOM 1423 N N . ALA A 1 176 ? 14.602 -6.823 -14.829 1.00 84.19 176 ALA A N 1
ATOM 1424 C CA . ALA A 1 176 ? 14.751 -6.087 -13.573 1.00 84.19 176 ALA A CA 1
ATOM 1425 C C . ALA A 1 176 ? 14.106 -4.690 -13.609 1.00 84.19 176 ALA A C 1
ATOM 1427 O O . ALA A 1 176 ? 14.277 -3.921 -12.665 1.00 84.19 176 ALA A O 1
ATOM 1428 N N . THR A 1 177 ? 13.405 -4.351 -14.693 1.00 87.31 177 THR A N 1
ATOM 1429 C CA . THR A 1 177 ? 12.812 -3.031 -14.909 1.00 87.31 177 THR A CA 1
ATOM 1430 C C . THR A 1 177 ? 11.303 -3.123 -14.785 1.00 87.31 177 THR A C 1
ATOM 1432 O O . THR A 1 177 ? 10.667 -3.930 -15.463 1.00 87.31 177 THR A O 1
ATOM 1435 N N . VAL A 1 178 ? 10.731 -2.281 -13.934 1.00 92.25 178 VAL A N 1
ATOM 1436 C CA . VAL A 1 178 ? 9.289 -2.046 -13.913 1.00 92.25 178 VAL A CA 1
ATOM 1437 C C . VAL A 1 178 ? 8.973 -1.037 -15.007 1.00 92.25 178 VAL A C 1
ATOM 1439 O O . VAL A 1 178 ? 9.655 -0.025 -15.116 1.00 92.25 178 VAL A O 1
ATOM 1442 N N . ILE A 1 179 ? 7.990 -1.347 -15.843 1.00 90.25 179 ILE A N 1
ATOM 1443 C CA . ILE A 1 179 ? 7.630 -0.538 -17.011 1.00 90.25 179 ILE A CA 1
ATOM 1444 C C . ILE A 1 179 ? 6.363 0.274 -16.748 1.00 90.25 179 ILE A C 1
ATOM 1446 O O . ILE A 1 179 ? 6.226 1.388 -17.238 1.00 90.25 179 ILE A O 1
ATOM 1450 N N . SER A 1 180 ? 5.409 -0.298 -16.017 1.00 92.75 180 SER A N 1
ATOM 1451 C CA . SER A 1 180 ? 4.135 0.357 -15.733 1.00 92.75 180 SER A CA 1
ATOM 1452 C C . SER A 1 180 ? 3.464 -0.254 -14.512 1.00 92.75 180 SER A C 1
ATOM 1454 O O . SER A 1 180 ? 3.639 -1.441 -14.237 1.00 92.75 180 SER A O 1
ATOM 1456 N N . LEU A 1 181 ? 2.628 0.536 -13.846 1.00 95.00 181 LEU A N 1
ATOM 1457 C CA . LEU A 1 181 ? 1.587 0.063 -12.939 1.00 95.00 181 LEU A CA 1
ATOM 1458 C C . LEU A 1 181 ? 0.247 0.131 -13.680 1.00 95.00 181 LEU A C 1
ATOM 1460 O O . LEU A 1 181 ? -0.040 1.151 -14.313 1.00 95.00 181 LEU A O 1
ATOM 1464 N N . THR A 1 182 ? -0.548 -0.942 -13.662 1.00 94.56 182 THR A N 1
ATOM 1465 C CA . THR A 1 182 ? -1.857 -0.932 -14.329 1.00 94.56 182 THR A CA 1
ATOM 1466 C C . THR A 1 182 ? -2.840 -1.983 -13.811 1.00 94.56 182 THR A C 1
ATOM 1468 O O . THR A 1 182 ? -2.423 -3.041 -13.349 1.00 94.56 182 THR A O 1
ATOM 1471 N N . MET A 1 183 ? -4.139 -1.731 -13.968 1.00 94.25 183 MET A N 1
ATOM 1472 C CA . MET A 1 183 ? -5.215 -2.734 -13.919 1.00 94.25 183 MET A CA 1
ATOM 1473 C C . MET A 1 183 ? -5.858 -3.010 -15.287 1.00 94.25 183 MET A C 1
ATOM 1475 O O . MET A 1 183 ? -6.929 -3.607 -15.376 1.00 94.25 183 MET A O 1
ATOM 1479 N N . LEU A 1 184 ? -5.177 -2.646 -16.380 1.00 94.25 184 LEU A N 1
ATOM 1480 C CA . LEU A 1 184 ? -5.609 -2.879 -17.761 1.00 94.25 184 LEU A CA 1
ATOM 1481 C C . LEU A 1 184 ? -7.004 -2.279 -18.015 1.00 94.25 184 LEU A C 1
ATOM 1483 O O . LEU A 1 184 ? -7.198 -1.088 -17.796 1.00 94.25 184 LEU A O 1
ATOM 1487 N N . LYS A 1 185 ? -7.987 -3.045 -18.503 1.00 93.88 185 LYS A N 1
ATOM 1488 C CA . LYS A 1 185 ? -9.363 -2.538 -18.659 1.00 93.88 185 LYS A CA 1
ATOM 1489 C C . LYS A 1 185 ? -10.095 -2.252 -17.338 1.00 93.88 185 LYS A C 1
ATOM 1491 O O . LYS A 1 185 ? -11.133 -1.603 -17.380 1.00 93.88 185 LYS A O 1
ATOM 1496 N N . PHE A 1 186 ? -9.573 -2.710 -16.199 1.00 92.88 186 PHE A N 1
ATOM 1497 C CA . PHE A 1 186 ? -10.214 -2.595 -14.886 1.00 92.88 186 PHE A CA 1
ATOM 1498 C C . PHE A 1 186 ? -9.714 -1.403 -14.053 1.00 92.88 186 PHE A C 1
ATOM 1500 O O . PHE A 1 186 ? -10.005 -1.330 -12.868 1.00 92.88 186 PHE A O 1
ATOM 1507 N N . GLU A 1 187 ? -8.970 -0.459 -14.643 1.00 87.31 187 GLU A N 1
ATOM 1508 C CA . GLU A 1 187 ? -8.450 0.734 -13.936 1.00 87.31 187 GLU A CA 1
ATOM 1509 C C . GLU A 1 187 ? -9.521 1.523 -13.173 1.00 87.31 187 GLU A C 1
ATOM 1511 O O . GLU A 1 187 ? -9.235 2.080 -12.119 1.00 87.31 187 GLU A O 1
ATOM 1516 N N . ASN A 1 188 ? -10.747 1.555 -13.700 1.00 81.25 188 ASN A N 1
ATOM 1517 C CA . ASN A 1 188 ? -11.869 2.291 -13.116 1.00 81.25 188 ASN A CA 1
ATOM 1518 C C . ASN A 1 188 ? -12.897 1.374 -12.434 1.00 81.25 188 ASN A C 1
ATOM 1520 O O . ASN A 1 188 ? -13.991 1.829 -12.109 1.00 81.25 188 ASN A O 1
ATOM 1524 N N . ASP A 1 189 ? -12.597 0.083 -12.283 1.00 83.25 189 ASP A N 1
ATOM 1525 C CA . ASP A 1 189 ? -13.496 -0.853 -11.615 1.00 83.25 189 ASP A CA 1
ATOM 1526 C C . ASP A 1 189 ? -13.261 -0.790 -10.094 1.00 83.25 189 ASP A C 1
ATOM 1528 O O . ASP A 1 189 ? -12.160 -1.119 -9.643 1.00 83.25 189 ASP A O 1
ATOM 1532 N N . PRO A 1 190 ? -14.256 -0.389 -9.282 1.00 81.00 190 PRO A N 1
ATOM 1533 C CA . PRO A 1 190 ? -14.085 -0.283 -7.833 1.00 81.00 190 PRO A CA 1
ATOM 1534 C C . PRO A 1 190 ? -13.748 -1.629 -7.175 1.00 81.00 190 PRO A C 1
ATOM 1536 O O . PRO A 1 190 ? -13.028 -1.665 -6.182 1.00 81.00 190 PRO A O 1
ATOM 1539 N N . TYR A 1 191 ? -14.171 -2.757 -7.748 1.00 88.31 191 TYR A N 1
ATOM 1540 C CA . TYR A 1 191 ? -13.843 -4.081 -7.208 1.00 88.31 191 TYR A CA 1
ATOM 1541 C C . TYR A 1 191 ? -12.418 -4.515 -7.563 1.00 88.31 191 TYR A C 1
ATOM 1543 O O . TYR A 1 191 ? -11.815 -5.329 -6.864 1.00 88.31 191 TYR A O 1
ATOM 1551 N N . ALA A 1 192 ? -11.823 -3.925 -8.604 1.00 91.25 192 ALA A N 1
ATOM 1552 C CA . ALA A 1 192 ? -10.418 -4.147 -8.927 1.00 91.25 192 ALA A CA 1
ATOM 1553 C C . ALA A 1 192 ? -9.469 -3.512 -7.897 1.00 91.25 192 ALA A C 1
ATOM 1555 O O . ALA A 1 192 ? -8.323 -3.949 -7.783 1.00 91.25 192 ALA A O 1
ATOM 1556 N N . ALA A 1 193 ? -9.942 -2.537 -7.112 1.00 90.69 193 ALA A N 1
ATOM 1557 C CA . ALA A 1 193 ? -9.158 -1.864 -6.081 1.00 90.69 193 ALA A CA 1
ATOM 1558 C C . ALA A 1 193 ? -8.730 -2.796 -4.932 1.00 90.69 193 ALA A C 1
ATOM 1560 O O . ALA A 1 193 ? -7.827 -2.462 -4.176 1.00 90.69 193 ALA A O 1
ATOM 1561 N N . TYR A 1 194 ? -9.300 -3.997 -4.815 1.00 93.12 194 TYR A N 1
ATOM 1562 C CA . TYR A 1 194 ? -8.843 -5.009 -3.857 1.00 93.12 194 TYR A CA 1
ATOM 1563 C C . TYR A 1 194 ? -7.622 -5.797 -4.342 1.00 93.12 194 TYR A C 1
ATOM 1565 O O . TYR A 1 194 ? -7.030 -6.549 -3.568 1.00 93.12 194 TYR A O 1
ATOM 1573 N N . PHE A 1 195 ? -7.217 -5.648 -5.605 1.00 96.69 195 PHE A N 1
ATOM 1574 C CA . PHE A 1 195 ? -6.193 -6.490 -6.209 1.00 96.69 195 PHE A CA 1
ATOM 1575 C C . PHE A 1 195 ? -4.880 -5.749 -6.458 1.00 96.69 195 PHE A C 1
ATOM 1577 O O . PHE A 1 195 ? -4.828 -4.592 -6.880 1.00 96.69 195 PHE A O 1
ATOM 1584 N N . TYR A 1 196 ? -3.784 -6.467 -6.237 1.00 97.44 196 TYR A N 1
ATOM 1585 C CA . TYR A 1 196 ? -2.432 -6.023 -6.554 1.00 97.44 196 TYR A CA 1
ATOM 1586 C C . TYR A 1 196 ? -1.574 -7.213 -6.982 1.00 97.44 196 TYR A C 1
ATOM 1588 O O . TYR A 1 196 ? -1.909 -8.371 -6.730 1.00 97.44 196 TYR A O 1
ATOM 1596 N N . GLY A 1 197 ? -0.452 -6.961 -7.653 1.00 97.44 197 GLY A N 1
ATOM 1597 C CA . GLY A 1 197 ? 0.395 -8.056 -8.117 1.00 97.44 197 GLY A CA 1
ATOM 1598 C C . GLY A 1 197 ? 1.408 -7.667 -9.177 1.00 97.44 197 GLY A C 1
ATOM 1599 O O . GLY A 1 197 ? 1.890 -6.534 -9.222 1.00 97.44 197 GLY A O 1
ATOM 1600 N N . SER A 1 198 ? 1.768 -8.625 -10.030 1.00 97.75 198 SER A N 1
ATOM 1601 C CA . SER A 1 198 ? 2.749 -8.395 -11.089 1.00 97.75 198 SER A CA 1
ATOM 1602 C C . SER A 1 198 ? 2.535 -9.250 -12.335 1.00 97.75 198 SER A C 1
ATOM 1604 O O . SER A 1 198 ? 2.038 -10.374 -12.276 1.00 97.75 198 SER A O 1
ATOM 1606 N N . ILE A 1 199 ? 2.965 -8.700 -13.469 1.00 98.12 199 ILE A N 1
ATOM 1607 C CA . ILE A 1 199 ? 3.067 -9.353 -14.770 1.00 98.12 199 ILE A CA 1
ATOM 1608 C C . ILE A 1 199 ? 4.545 -9.317 -15.161 1.00 98.12 199 ILE A C 1
ATOM 1610 O O . ILE A 1 199 ? 5.044 -8.282 -15.595 1.00 98.12 199 ILE A O 1
ATOM 1614 N N . GLN A 1 200 ? 5.263 -10.429 -15.023 1.00 97.50 200 GLN A N 1
ATOM 1615 C CA . GLN A 1 200 ? 6.655 -10.521 -15.458 1.00 97.50 200 GLN A CA 1
ATOM 1616 C C . GLN A 1 200 ? 6.736 -11.081 -16.880 1.00 97.50 200 GLN A C 1
ATOM 1618 O O . GLN A 1 200 ? 6.380 -12.235 -17.114 1.00 97.50 200 GLN A O 1
ATOM 1623 N N . CYS A 1 201 ? 7.230 -10.286 -17.826 1.00 96.81 201 CYS A N 1
ATOM 1624 C CA . CYS A 1 201 ? 7.335 -10.665 -19.229 1.00 96.81 201 CYS A CA 1
ATOM 1625 C C . CYS A 1 201 ? 8.607 -10.102 -19.880 1.00 96.81 201 CYS A C 1
ATOM 1627 O O . CYS A 1 201 ? 8.622 -8.992 -20.413 1.00 96.81 201 CYS A O 1
ATOM 1629 N N . ASP A 1 202 ? 9.668 -10.909 -19.905 1.00 95.62 202 ASP A N 1
ATOM 1630 C CA . ASP A 1 202 ? 10.991 -10.486 -20.384 1.00 95.62 202 ASP A CA 1
ATOM 1631 C C . ASP A 1 202 ? 11.052 -10.248 -21.898 1.00 95.62 202 ASP A C 1
ATOM 1633 O O . ASP A 1 202 ? 11.935 -9.533 -22.363 1.00 95.62 202 ASP A O 1
ATOM 1637 N N . TYR A 1 203 ? 10.092 -10.771 -22.666 1.00 95.69 203 TYR A N 1
ATOM 1638 C CA . TYR A 1 203 ? 10.016 -10.532 -24.110 1.00 95.69 203 TYR A CA 1
ATOM 1639 C C . TYR A 1 203 ? 9.784 -9.050 -24.457 1.00 95.69 203 TYR A C 1
ATOM 1641 O O . TYR A 1 203 ? 10.202 -8.594 -25.518 1.00 95.69 203 TYR A O 1
ATOM 1649 N N . LEU A 1 204 ? 9.212 -8.256 -23.537 1.00 93.31 204 LEU A N 1
ATOM 1650 C CA . LEU A 1 204 ? 9.151 -6.794 -23.679 1.00 93.31 204 LEU A CA 1
ATOM 1651 C C . LEU A 1 204 ? 10.555 -6.187 -23.814 1.00 93.31 204 LEU A C 1
ATOM 1653 O O . LEU A 1 204 ? 10.755 -5.233 -24.563 1.00 93.31 204 LEU A O 1
ATOM 1657 N N . HIS A 1 205 ? 11.541 -6.757 -23.119 1.00 90.81 205 HIS A N 1
ATOM 1658 C CA . HIS A 1 205 ? 12.933 -6.339 -23.219 1.00 90.81 205 HIS A CA 1
ATOM 1659 C C . HIS A 1 205 ? 13.525 -6.637 -24.596 1.00 90.81 205 HIS A C 1
ATOM 1661 O O . HIS A 1 205 ? 14.287 -5.825 -25.115 1.00 90.81 205 HIS A O 1
ATOM 1667 N N . ASP A 1 206 ? 13.198 -7.797 -25.163 1.00 92.56 206 ASP A N 1
ATOM 1668 C CA . ASP A 1 206 ? 13.737 -8.230 -26.449 1.00 92.56 206 ASP A CA 1
ATOM 1669 C C . ASP A 1 206 ? 13.161 -7.378 -27.587 1.00 92.56 206 ASP A C 1
ATOM 1671 O O . ASP A 1 206 ? 13.915 -6.911 -28.437 1.00 92.56 206 ASP A O 1
ATOM 1675 N N . LEU A 1 207 ? 11.860 -7.066 -27.537 1.00 92.44 207 LEU A N 1
ATOM 1676 C CA . LEU A 1 207 ? 11.221 -6.122 -28.461 1.00 92.44 207 LEU A CA 1
ATOM 1677 C C . LEU A 1 207 ? 11.875 -4.733 -28.382 1.00 92.44 207 LEU A C 1
ATOM 1679 O O . LEU A 1 207 ? 12.251 -4.168 -29.404 1.00 92.44 207 LEU A O 1
ATOM 1683 N N . LEU A 1 208 ? 12.121 -4.222 -27.172 1.00 88.00 208 LEU A N 1
ATOM 1684 C CA . LEU A 1 208 ? 12.794 -2.930 -26.988 1.00 88.00 208 LEU A CA 1
ATOM 1685 C C . LEU A 1 208 ? 14.246 -2.903 -27.454 1.00 88.00 208 LEU A C 1
ATOM 1687 O O . LEU A 1 208 ? 14.763 -1.835 -27.775 1.00 88.00 208 LEU A O 1
ATOM 1691 N N . LYS A 1 209 ? 14.934 -4.045 -27.421 1.00 88.00 209 LYS A N 1
ATOM 1692 C CA . LYS A 1 209 ? 16.301 -4.164 -27.934 1.00 88.00 209 LYS A CA 1
ATOM 1693 C C . LYS A 1 209 ? 16.328 -4.114 -29.464 1.00 88.00 209 LYS A C 1
ATOM 1695 O O . LYS A 1 209 ? 17.336 -3.699 -30.023 1.00 88.00 209 LYS A O 1
ATOM 1700 N N . ASN A 1 210 ? 15.232 -4.511 -30.102 1.00 90.38 210 ASN A N 1
ATOM 1701 C CA . ASN A 1 210 ? 15.054 -4.506 -31.549 1.00 90.38 210 ASN A CA 1
ATOM 1702 C C . ASN A 1 210 ? 14.324 -3.242 -32.047 1.00 90.38 210 ASN A C 1
ATOM 1704 O O . ASN A 1 210 ? 13.769 -3.259 -33.138 1.00 90.38 210 ASN A O 1
ATOM 1708 N N . ASP A 1 211 ? 14.301 -2.173 -31.241 1.00 86.50 211 ASP A N 1
ATOM 1709 C CA . ASP A 1 211 ? 13.680 -0.877 -31.554 1.00 86.50 211 ASP A CA 1
ATOM 1710 C C . ASP A 1 211 ? 12.169 -0.923 -31.875 1.00 86.50 211 ASP A C 1
ATOM 1712 O O . ASP A 1 211 ? 11.618 0.006 -32.466 1.00 86.50 211 ASP A O 1
ATOM 1716 N N . GLU A 1 212 ? 11.462 -1.961 -31.416 1.00 91.94 212 GLU A N 1
ATOM 1717 C CA . GLU A 1 212 ? 10.004 -2.042 -31.546 1.00 91.94 212 GLU A CA 1
ATOM 1718 C C . GLU A 1 212 ? 9.308 -1.021 -30.622 1.00 91.94 212 GLU A C 1
ATOM 1720 O O . GLU A 1 212 ? 9.664 -0.902 -29.439 1.00 91.94 212 GLU A O 1
ATOM 1725 N N . PRO A 1 213 ? 8.265 -0.308 -31.095 1.00 90.69 213 PRO A N 1
ATOM 1726 C CA . PRO A 1 213 ? 7.596 0.762 -30.354 1.00 90.69 213 PRO A CA 1
ATOM 1727 C C . PRO A 1 213 ? 6.588 0.215 -29.325 1.00 90.69 213 PRO A C 1
ATOM 1729 O O . PRO A 1 213 ? 5.403 0.556 -29.332 1.00 90.69 213 PRO A O 1
ATOM 1732 N N . VAL A 1 214 ? 7.053 -0.657 -28.427 1.00 91.44 214 VAL A N 1
ATOM 1733 C CA . VAL A 1 214 ? 6.241 -1.289 -27.369 1.00 91.44 214 VAL A CA 1
ATOM 1734 C C . VAL A 1 214 ? 6.037 -0.407 -26.136 1.00 91.44 214 VAL A C 1
ATOM 1736 O O . VAL A 1 214 ? 5.239 -0.753 -25.267 1.00 91.44 214 VAL A O 1
ATOM 1739 N N . LEU A 1 215 ? 6.723 0.733 -26.052 1.00 90.06 215 LEU A N 1
ATOM 1740 C CA . LEU A 1 215 ? 6.510 1.770 -25.038 1.00 90.06 215 LEU A CA 1
ATOM 1741 C C . LEU A 1 215 ? 5.854 3.005 -25.659 1.00 90.06 215 LEU A C 1
ATOM 1743 O O . LEU A 1 215 ? 5.949 3.228 -26.866 1.00 90.06 215 LEU A O 1
ATOM 1747 N N . THR A 1 216 ? 5.207 3.820 -24.829 1.00 88.19 216 THR A N 1
ATOM 1748 C CA . THR A 1 216 ? 4.712 5.146 -25.222 1.00 88.19 216 THR A CA 1
ATOM 1749 C C . THR A 1 216 ? 5.866 6.050 -25.677 1.00 88.19 216 THR A C 1
ATOM 1751 O O . THR A 1 216 ? 7.025 5.843 -25.310 1.00 88.19 216 THR A O 1
ATOM 1754 N N . ALA A 1 217 ? 5.564 7.091 -26.461 1.00 82.94 217 ALA A N 1
ATOM 1755 C CA . ALA A 1 217 ? 6.577 8.048 -26.925 1.00 82.94 217 ALA A CA 1
ATOM 1756 C C . ALA A 1 217 ? 7.273 8.780 -25.760 1.00 82.94 217 ALA A C 1
ATOM 1758 O O . ALA A 1 217 ? 8.476 9.031 -25.805 1.00 82.94 217 ALA A O 1
ATOM 1759 N N . THR A 1 218 ? 6.523 9.069 -24.694 1.00 79.44 218 THR A N 1
ATOM 1760 C CA . THR A 1 218 ? 7.006 9.640 -23.427 1.00 79.44 218 THR A CA 1
ATOM 1761 C C . THR A 1 218 ? 7.741 8.624 -22.550 1.00 79.44 218 THR A C 1
ATOM 1763 O O . THR A 1 218 ? 8.439 9.025 -21.617 1.00 79.44 218 THR A O 1
ATOM 1766 N N . ARG A 1 219 ? 7.640 7.329 -22.884 1.00 77.50 219 ARG A N 1
ATOM 1767 C CA . ARG A 1 219 ? 8.230 6.178 -22.185 1.00 77.50 219 ARG A CA 1
ATOM 1768 C C . ARG A 1 219 ? 7.812 6.057 -20.717 1.00 77.50 219 ARG A C 1
ATOM 1770 O O . ARG A 1 219 ? 8.582 5.568 -19.898 1.00 77.50 219 ARG A O 1
ATOM 1777 N N . ASP A 1 220 ? 6.599 6.493 -20.416 1.00 77.75 220 ASP A N 1
ATOM 1778 C CA . ASP A 1 220 ? 5.924 6.408 -19.114 1.00 77.75 220 ASP A CA 1
ATOM 1779 C C . ASP A 1 220 ? 5.004 5.176 -18.995 1.00 77.75 220 ASP A C 1
ATOM 1781 O O . ASP A 1 220 ? 4.299 4.999 -18.001 1.00 77.75 220 ASP A O 1
ATOM 1785 N N . GLY A 1 221 ? 4.994 4.311 -20.011 1.00 86.56 221 GLY A N 1
ATOM 1786 C CA . GLY A 1 221 ? 4.212 3.088 -19.988 1.00 86.56 221 GLY A CA 1
ATOM 1787 C C . GLY A 1 221 ? 4.291 2.285 -21.277 1.00 86.56 221 GLY A C 1
ATOM 1788 O O . GLY A 1 221 ? 5.077 2.564 -22.187 1.00 86.56 221 GLY A O 1
ATOM 1789 N N . ILE A 1 222 ? 3.452 1.257 -21.346 1.00 91.69 222 ILE A N 1
ATOM 1790 C CA . ILE A 1 222 ? 3.364 0.344 -22.486 1.00 91.69 222 ILE A CA 1
ATOM 1791 C C . ILE A 1 222 ? 2.475 0.948 -23.568 1.00 91.69 222 ILE A C 1
ATOM 1793 O O . ILE A 1 222 ? 1.374 1.432 -23.304 1.00 91.69 222 ILE A O 1
ATOM 1797 N N . ASN A 1 223 ? 2.922 0.849 -24.817 1.00 93.75 223 ASN A N 1
ATOM 1798 C CA . ASN A 1 223 ? 2.078 1.120 -25.965 1.00 93.75 223 ASN A CA 1
ATOM 1799 C C . ASN A 1 223 ? 1.118 -0.057 -26.198 1.00 93.75 223 ASN A C 1
ATOM 1801 O O . ASN A 1 223 ? 1.409 -0.991 -26.949 1.00 93.75 223 ASN A O 1
ATOM 1805 N N . TRP A 1 224 ? -0.063 0.011 -25.586 1.00 93.75 224 TRP A N 1
ATOM 1806 C CA . TRP A 1 224 ? -1.105 -1.015 -25.707 1.00 93.75 224 TRP A CA 1
ATOM 1807 C C . TRP A 1 224 ? -1.693 -1.165 -27.118 1.00 93.75 224 TRP A C 1
ATOM 1809 O O . TRP A 1 224 ? -2.506 -2.060 -27.343 1.00 93.75 224 TRP A O 1
ATOM 1819 N N . THR A 1 225 ? -1.300 -0.329 -28.086 1.00 93.81 225 THR A N 1
ATOM 1820 C CA . THR A 1 225 ? -1.704 -0.503 -29.490 1.00 93.81 225 THR A CA 1
ATOM 1821 C C . THR A 1 225 ? -0.859 -1.547 -30.229 1.00 93.81 225 THR A C 1
ATOM 1823 O O . THR A 1 225 ? -1.345 -2.131 -31.205 1.00 93.81 225 THR A O 1
ATOM 1826 N N . HIS A 1 226 ? 0.356 -1.829 -29.741 1.00 95.94 226 HIS A N 1
ATOM 1827 C CA . HIS A 1 226 ? 1.291 -2.777 -30.342 1.00 95.94 226 HIS A CA 1
ATOM 1828 C C . HIS A 1 226 ? 0.736 -4.220 -30.318 1.00 95.94 226 HIS A C 1
ATOM 1830 O O . HIS A 1 226 ? 0.181 -4.629 -29.291 1.00 95.94 226 HIS A O 1
ATOM 1836 N N . PRO A 1 227 ? 0.912 -5.035 -31.383 1.00 96.81 227 PRO A N 1
ATOM 1837 C CA . PRO A 1 227 ? 0.347 -6.389 -31.467 1.00 96.81 227 PRO A CA 1
ATOM 1838 C C . PRO A 1 227 ? 0.683 -7.289 -30.271 1.00 96.81 227 PRO A C 1
ATOM 1840 O O . PRO A 1 227 ? -0.205 -7.913 -29.691 1.00 96.81 227 PRO A O 1
ATOM 1843 N N . PHE A 1 228 ? 1.949 -7.294 -29.841 1.00 97.31 228 PHE A N 1
ATOM 1844 C CA . PHE A 1 228 ? 2.372 -8.044 -28.655 1.00 97.31 228 PHE A CA 1
ATOM 1845 C C . PHE A 1 228 ? 1.699 -7.549 -27.368 1.00 97.31 228 PHE A C 1
ATOM 1847 O O . PHE A 1 228 ? 1.225 -8.353 -26.568 1.00 97.31 228 PHE A O 1
ATOM 1854 N N . ALA A 1 229 ? 1.630 -6.228 -27.169 1.00 96.19 229 ALA A N 1
ATOM 1855 C CA . ALA A 1 229 ? 1.057 -5.644 -25.961 1.00 96.19 229 ALA A CA 1
ATOM 1856 C C . ALA A 1 229 ? -0.446 -5.939 -25.864 1.00 96.19 229 ALA A C 1
ATOM 1858 O O . ALA A 1 229 ? -0.935 -6.245 -24.780 1.00 96.19 229 ALA A O 1
ATOM 1859 N N . LYS A 1 230 ? -1.161 -5.934 -26.999 1.00 97.19 230 LYS A N 1
ATOM 1860 C CA . LYS A 1 230 ? -2.558 -6.384 -27.083 1.00 97.19 230 LYS A CA 1
ATOM 1861 C C . LYS A 1 230 ? -2.706 -7.847 -26.680 1.00 97.19 230 LYS A C 1
ATOM 1863 O O . LYS A 1 230 ? -3.534 -8.150 -25.829 1.00 97.19 230 LYS A O 1
ATOM 1868 N N . ALA A 1 231 ? -1.886 -8.737 -27.241 1.00 97.94 231 ALA A N 1
ATOM 1869 C CA . ALA A 1 231 ? -1.938 -10.162 -26.915 1.00 97.94 231 ALA A CA 1
ATOM 1870 C C . ALA A 1 231 ? -1.660 -10.418 -25.423 1.00 97.94 231 ALA A C 1
ATOM 1872 O O . ALA A 1 231 ? -2.390 -11.175 -24.781 1.00 97.94 231 ALA A O 1
ATOM 1873 N N . LEU A 1 232 ? -0.655 -9.745 -24.850 1.00 98.00 232 LEU A N 1
ATOM 1874 C CA . LEU A 1 232 ? -0.359 -9.797 -23.418 1.00 98.00 232 LEU A CA 1
ATOM 1875 C C . LEU A 1 232 ? -1.542 -9.294 -22.581 1.00 98.00 232 LEU A C 1
ATOM 1877 O O . LEU A 1 232 ? -1.985 -9.998 -21.675 1.00 98.00 232 LEU A O 1
ATOM 1881 N N . LYS A 1 233 ? -2.075 -8.113 -22.921 1.00 97.50 233 LYS A N 1
ATOM 1882 C CA . LYS A 1 233 ? -3.225 -7.493 -22.255 1.00 97.50 233 LYS A CA 1
ATOM 1883 C C . LYS A 1 233 ? -4.423 -8.439 -22.222 1.00 97.50 233 LYS A C 1
ATOM 1885 O O . LYS A 1 233 ? -4.885 -8.777 -21.141 1.00 97.50 233 LYS A O 1
ATOM 1890 N N . THR A 1 234 ? -4.867 -8.934 -23.376 1.00 97.75 234 THR A N 1
ATOM 1891 C CA . THR A 1 234 ? -6.031 -9.828 -23.470 1.00 97.75 234 THR A CA 1
ATOM 1892 C C . THR A 1 234 ? -5.824 -11.131 -22.694 1.00 97.75 234 THR A C 1
ATOM 1894 O O . THR A 1 234 ? -6.745 -11.607 -22.035 1.00 97.75 234 THR A O 1
ATOM 1897 N N . THR A 1 235 ? -4.611 -11.692 -22.724 1.00 98.25 235 THR A N 1
ATOM 1898 C CA . THR A 1 235 ? -4.293 -12.934 -21.999 1.00 98.25 235 THR A CA 1
ATOM 1899 C C . THR A 1 235 ? -4.380 -12.743 -20.482 1.00 98.25 235 THR A C 1
ATOM 1901 O O . THR A 1 235 ? -4.899 -13.611 -19.783 1.00 98.25 235 THR A O 1
ATOM 1904 N N . VAL A 1 236 ? -3.893 -11.610 -19.966 1.00 98.06 236 VAL A N 1
ATOM 1905 C CA . VAL A 1 236 ? -3.964 -11.289 -18.533 1.00 98.06 236 VAL A CA 1
ATOM 1906 C C . VAL A 1 236 ? -5.390 -10.922 -18.119 1.00 98.06 236 VAL A C 1
ATOM 1908 O O . VAL A 1 236 ? -5.874 -11.425 -17.110 1.00 98.06 236 VAL A O 1
ATOM 1911 N N . GLU A 1 237 ? -6.095 -10.106 -18.906 1.00 98.00 237 GLU A N 1
ATOM 1912 C CA . GLU A 1 237 ? -7.483 -9.711 -18.625 1.00 98.00 237 GLU A CA 1
ATOM 1913 C C . GLU A 1 237 ? -8.417 -10.916 -18.499 1.00 98.00 237 GLU A C 1
ATOM 1915 O O . GLU A 1 237 ? -9.245 -10.941 -17.595 1.00 98.00 237 GLU A O 1
ATOM 1920 N N . ALA A 1 238 ? -8.243 -11.944 -19.336 1.00 97.94 238 ALA A N 1
ATOM 1921 C CA . ALA A 1 238 ? -9.023 -13.179 -19.257 1.00 97.94 238 ALA A CA 1
ATOM 1922 C C . ALA A 1 238 ? -8.840 -13.934 -17.926 1.00 97.94 238 ALA A C 1
ATOM 1924 O O . ALA A 1 238 ? -9.731 -14.668 -17.507 1.00 97.94 238 ALA A O 1
ATOM 1925 N N . LYS A 1 239 ? -7.690 -13.765 -17.262 1.00 98.00 239 LYS A N 1
ATOM 1926 C CA . LYS A 1 239 ? -7.402 -14.362 -15.950 1.00 98.00 239 LYS A CA 1
ATOM 1927 C C . LYS A 1 239 ? -7.871 -13.493 -14.787 1.00 98.00 239 LYS A C 1
ATOM 1929 O O . LYS A 1 239 ? -8.213 -14.035 -13.743 1.00 98.00 239 LYS A O 1
ATOM 1934 N N . LEU A 1 240 ? -7.895 -12.172 -14.963 1.00 97.44 240 LEU A N 1
ATOM 1935 C CA . LEU A 1 240 ? -8.372 -11.231 -13.946 1.00 97.44 240 LEU A CA 1
ATOM 1936 C C . LEU A 1 240 ? -9.896 -11.167 -13.858 1.00 97.44 240 LEU A C 1
ATOM 1938 O O . LEU A 1 240 ? -10.420 -11.065 -12.755 1.00 97.44 240 LEU A O 1
ATOM 1942 N N . GLU A 1 241 ? -10.596 -11.251 -14.992 1.00 97.06 241 GLU A N 1
ATOM 1943 C CA . GLU A 1 241 ? -12.062 -11.161 -15.060 1.00 97.06 241 GLU A CA 1
ATOM 1944 C C . GLU A 1 241 ? -12.790 -12.028 -14.017 1.00 97.06 241 GLU A C 1
ATOM 1946 O O . GLU A 1 241 ? -13.581 -11.468 -13.262 1.00 97.06 241 GLU A O 1
ATOM 1951 N N . PRO A 1 242 ? -12.526 -13.348 -13.890 1.00 96.69 242 PRO A N 1
ATOM 1952 C CA . PRO A 1 242 ? -13.237 -14.164 -12.907 1.00 96.69 242 PRO A CA 1
ATOM 1953 C C . PRO A 1 242 ? -12.950 -13.754 -11.456 1.00 96.69 242 PRO A C 1
ATOM 1955 O O . PRO A 1 242 ? -13.825 -13.894 -10.610 1.00 96.69 242 PRO A O 1
ATOM 1958 N N . LEU A 1 243 ? -11.753 -13.235 -11.158 1.00 95.75 243 LEU A N 1
ATOM 1959 C CA . LEU A 1 243 ? -11.397 -12.793 -9.805 1.00 95.75 243 LEU A CA 1
ATOM 1960 C C . LEU A 1 243 ? -12.149 -11.513 -9.426 1.00 95.75 243 LEU A C 1
ATOM 1962 O O . LEU A 1 243 ? -12.674 -11.403 -8.323 1.00 95.75 243 LEU A O 1
ATOM 1966 N N . ILE A 1 244 ? -12.224 -10.561 -10.358 1.00 93.81 244 ILE A N 1
ATOM 1967 C CA . ILE A 1 244 ? -12.922 -9.288 -10.150 1.00 93.81 244 ILE A CA 1
ATOM 1968 C C . ILE A 1 244 ? -14.435 -9.510 -10.116 1.00 93.81 244 ILE A C 1
ATOM 1970 O O . ILE A 1 244 ? -15.120 -8.921 -9.285 1.00 93.81 244 ILE A O 1
ATOM 1974 N N . GLN A 1 245 ? -14.962 -10.389 -10.974 1.00 91.50 245 GLN A N 1
ATOM 1975 C CA . GLN A 1 245 ? -16.378 -10.741 -10.953 1.00 91.50 245 GLN A CA 1
ATOM 1976 C C . GLN A 1 245 ? -16.766 -11.428 -9.640 1.00 91.50 245 GLN A C 1
ATOM 1978 O O . GLN A 1 245 ? -17.800 -11.083 -9.084 1.00 91.50 245 GLN A O 1
ATOM 1983 N N . ALA A 1 246 ? -15.922 -12.313 -9.099 1.00 89.69 246 ALA A N 1
ATOM 1984 C CA . ALA A 1 246 ? -16.157 -12.897 -7.782 1.00 89.69 246 ALA A CA 1
ATOM 1985 C C . ALA A 1 246 ? -16.236 -11.816 -6.691 1.00 89.69 246 ALA A C 1
ATOM 1987 O O . ALA A 1 246 ? -17.171 -11.824 -5.900 1.00 89.69 246 ALA A O 1
ATOM 1988 N N . GLU A 1 247 ? -15.316 -10.844 -6.672 1.00 86.88 247 GLU A N 1
ATOM 1989 C CA . GLU A 1 247 ? -15.362 -9.737 -5.701 1.00 86.88 247 GLU A CA 1
ATOM 1990 C C . GLU A 1 247 ? -16.624 -8.871 -5.864 1.00 86.88 247 GLU A C 1
ATOM 1992 O O . GLU A 1 247 ? -17.243 -8.475 -4.877 1.00 86.88 247 GLU A O 1
ATOM 1997 N N . ARG A 1 248 ? -17.051 -8.624 -7.108 1.00 85.56 248 ARG A N 1
ATOM 1998 C CA . ARG A 1 248 ? -18.301 -7.918 -7.416 1.00 85.56 248 ARG A CA 1
ATOM 1999 C C . ARG A 1 248 ? -19.522 -8.686 -6.917 1.00 85.56 248 ARG A C 1
ATOM 2001 O O . ARG A 1 248 ? -20.384 -8.093 -6.278 1.00 85.56 248 ARG A O 1
ATOM 2008 N N . ASP A 1 249 ? -19.596 -9.982 -7.196 1.00 81.00 249 ASP A N 1
ATOM 2009 C CA . ASP A 1 249 ? -20.705 -10.834 -6.769 1.00 81.00 249 ASP A CA 1
ATOM 2010 C C . ASP A 1 249 ? -20.755 -10.933 -5.243 1.00 81.00 249 ASP A C 1
ATOM 2012 O O . ASP A 1 249 ? -21.836 -10.863 -4.667 1.00 81.00 249 ASP A O 1
ATOM 2016 N N . HIS A 1 250 ? -19.598 -10.996 -4.578 1.00 74.38 250 HIS A N 1
ATOM 2017 C CA . HIS A 1 250 ? -19.508 -10.907 -3.123 1.00 74.38 250 HIS A CA 1
ATOM 2018 C C . HIS A 1 250 ? -20.038 -9.576 -2.595 1.00 74.38 250 HIS A C 1
ATOM 2020 O O . HIS A 1 250 ? -20.821 -9.573 -1.655 1.00 74.38 250 HIS A O 1
ATOM 2026 N N . ALA A 1 251 ? -19.670 -8.447 -3.199 1.00 70.81 251 ALA A N 1
ATOM 2027 C CA . ALA A 1 251 ? -20.169 -7.147 -2.763 1.00 70.81 251 ALA A CA 1
ATOM 2028 C C . ALA A 1 251 ? -21.677 -6.972 -3.009 1.00 70.81 251 ALA A C 1
ATOM 2030 O O . ALA A 1 251 ? -22.376 -6.422 -2.163 1.00 70.81 251 ALA A O 1
ATOM 2031 N N . ILE A 1 252 ? -22.193 -7.467 -4.139 1.00 66.31 252 ILE A N 1
ATOM 2032 C CA . ILE A 1 252 ? -23.629 -7.460 -4.447 1.00 66.31 252 ILE A CA 1
ATOM 2033 C C . ILE A 1 252 ? -24.379 -8.394 -3.500 1.00 66.31 252 ILE A C 1
ATOM 2035 O O . ILE A 1 252 ? -25.456 -8.033 -3.036 1.00 66.31 252 ILE A O 1
ATOM 2039 N N . HIS A 1 253 ? -23.836 -9.575 -3.197 1.00 60.47 253 HIS A N 1
ATOM 2040 C CA . HIS A 1 253 ? -24.426 -10.474 -2.215 1.00 60.47 253 HIS A CA 1
ATOM 2041 C C . HIS A 1 253 ? -24.414 -9.825 -0.834 1.00 60.47 253 HIS A C 1
ATOM 2043 O O . HIS A 1 253 ? -25.453 -9.810 -0.193 1.00 60.47 253 HIS A O 1
ATOM 2049 N N . ASP A 1 254 ? -23.324 -9.186 -0.412 1.00 57.66 254 ASP A N 1
ATOM 2050 C CA . ASP A 1 254 ? -23.284 -8.426 0.838 1.00 57.66 254 ASP A CA 1
ATOM 2051 C C . ASP A 1 254 ? -24.347 -7.314 0.845 1.00 57.66 254 ASP A C 1
ATOM 2053 O O . ASP A 1 254 ? -25.059 -7.169 1.831 1.00 57.66 254 ASP A O 1
ATOM 2057 N N . GLU A 1 255 ? -24.520 -6.556 -0.245 1.00 53.72 255 GLU A N 1
ATOM 2058 C CA . GLU A 1 255 ? -25.539 -5.497 -0.356 1.00 53.72 255 GLU A CA 1
ATOM 2059 C C . GLU A 1 255 ? -26.983 -6.028 -0.408 1.00 53.72 255 GLU A C 1
ATOM 2061 O O . GLU A 1 255 ? -27.871 -5.465 0.230 1.00 53.72 255 GLU A O 1
ATOM 2066 N N . GLN A 1 256 ? -27.240 -7.119 -1.133 1.00 46.62 256 GLN A N 1
ATOM 2067 C CA . GLN A 1 256 ? -28.564 -7.746 -1.242 1.00 46.62 256 GLN A CA 1
ATOM 2068 C C . GLN A 1 256 ? -28.953 -8.492 0.037 1.00 46.62 256 GLN A C 1
ATOM 2070 O O . GLN A 1 256 ? -30.123 -8.497 0.424 1.00 46.62 256 GLN A O 1
ATOM 2075 N N . THR A 1 257 ? -27.971 -9.072 0.729 1.00 49.72 257 THR A N 1
ATOM 2076 C CA . THR A 1 257 ? -28.135 -9.639 2.073 1.00 49.72 257 THR A CA 1
ATOM 2077 C C . THR A 1 257 ? -28.332 -8.510 3.099 1.00 49.72 257 THR A C 1
ATOM 2079 O O . THR A 1 257 ? -29.075 -8.672 4.067 1.00 49.72 257 THR A O 1
ATOM 2082 N N . LYS A 1 258 ? -27.795 -7.307 2.836 1.00 47.97 258 LYS A N 1
ATOM 2083 C CA . LYS A 1 258 ? -28.009 -6.061 3.596 1.00 47.97 258 LYS A CA 1
ATOM 2084 C C . LYS A 1 258 ? -29.306 -5.311 3.242 1.00 47.97 258 LYS A C 1
ATOM 2086 O O . LYS A 1 258 ? -29.298 -4.089 3.238 1.00 47.97 258 LYS A O 1
ATOM 2091 N N . LEU A 1 259 ? -30.442 -6.012 3.126 1.00 54.28 259 LEU A N 1
ATOM 2092 C CA . LEU A 1 259 ? -31.815 -5.542 3.445 1.00 54.28 259 LEU A CA 1
ATOM 2093 C C . LEU A 1 259 ? -32.826 -5.564 2.286 1.00 54.28 259 LEU A C 1
ATOM 2095 O O . LEU A 1 259 ? -32.897 -4.664 1.452 1.00 54.28 259 LEU A O 1
ATOM 2099 N N . ASP A 1 260 ? -33.772 -6.503 2.377 1.00 65.19 260 ASP A N 1
ATOM 2100 C CA . ASP A 1 260 ? -35.119 -6.348 1.815 1.00 65.19 260 ASP A CA 1
ATOM 2101 C C . ASP A 1 260 ? -35.726 -5.009 2.285 1.00 65.19 260 ASP A C 1
ATOM 2103 O O . ASP A 1 260 ? -35.599 -4.631 3.454 1.00 65.19 260 ASP A O 1
ATOM 2107 N N . LYS A 1 261 ? -36.431 -4.292 1.401 1.00 62.88 261 LYS A N 1
ATOM 2108 C CA . LYS A 1 261 ? -37.096 -3.009 1.693 1.00 62.88 261 LYS A CA 1
ATOM 2109 C C . LYS A 1 261 ? -37.947 -3.072 2.967 1.00 62.88 261 LYS A C 1
ATOM 2111 O O . LYS A 1 261 ? -38.011 -2.090 3.709 1.00 62.88 261 LYS A O 1
ATOM 2116 N N . LYS A 1 262 ? -38.579 -4.219 3.245 1.00 70.81 262 LYS A N 1
ATOM 2117 C CA . LYS A 1 262 ? -39.380 -4.434 4.462 1.00 70.81 262 LYS A CA 1
ATOM 2118 C C . LYS A 1 262 ? -38.515 -4.534 5.724 1.00 70.81 262 LYS A C 1
ATOM 2120 O O . LYS A 1 262 ? -38.882 -3.962 6.751 1.00 70.81 262 LYS A O 1
ATOM 2125 N N . LEU A 1 263 ? -37.366 -5.209 5.652 1.00 75.44 263 LEU A N 1
ATOM 2126 C CA . LEU A 1 263 ? -36.411 -5.280 6.758 1.00 75.44 263 LEU A CA 1
ATOM 2127 C C . LEU A 1 263 ? -35.720 -3.930 6.973 1.00 75.44 263 LEU A C 1
ATOM 2129 O O . LEU A 1 263 ? -35.623 -3.490 8.115 1.00 75.44 263 LEU A O 1
ATOM 2133 N N . ARG A 1 264 ? -35.347 -3.209 5.904 1.00 77.94 264 ARG A N 1
ATOM 2134 C CA . ARG A 1 264 ? -34.767 -1.859 6.023 1.00 77.94 264 ARG A CA 1
ATOM 2135 C C . ARG A 1 264 ? -35.684 -0.921 6.791 1.00 77.94 264 ARG A C 1
ATOM 2137 O O . ARG A 1 264 ? -35.240 -0.265 7.722 1.00 77.94 264 ARG A O 1
ATOM 2144 N N . GLN A 1 265 ? -36.977 -0.933 6.468 1.00 76.88 265 GLN A N 1
ATOM 2145 C CA . GLN A 1 265 ? -37.975 -0.144 7.190 1.00 76.88 265 GLN A CA 1
ATOM 2146 C C . GLN A 1 265 ? -38.102 -0.543 8.665 1.00 76.88 265 GLN A C 1
ATOM 2148 O O . GLN A 1 265 ? -38.291 0.330 9.512 1.00 76.88 265 GLN A O 1
ATOM 2153 N N . LYS A 1 266 ? -38.013 -1.840 8.988 1.00 79.31 266 LYS A N 1
ATOM 2154 C CA . LYS A 1 266 ? -37.990 -2.310 10.379 1.00 79.31 266 LYS A CA 1
ATOM 2155 C C . LYS A 1 266 ? -36.747 -1.790 11.112 1.00 79.31 266 LYS A C 1
ATOM 2157 O O . LYS A 1 266 ? -36.891 -1.243 12.203 1.00 79.31 266 LYS A O 1
ATOM 2162 N N . LEU A 1 267 ? -35.561 -1.905 10.508 1.00 82.06 267 LEU A N 1
ATOM 2163 C CA . LEU A 1 267 ? -34.304 -1.445 11.109 1.00 82.06 267 LEU A CA 1
ATOM 2164 C C . LEU A 1 267 ? -34.250 0.078 11.262 1.00 82.06 267 LEU A C 1
ATOM 2166 O O . LEU A 1 267 ? -33.854 0.546 12.320 1.00 82.06 267 LEU A O 1
ATOM 2170 N N . ASP A 1 268 ? -34.717 0.852 10.279 1.00 78.19 268 ASP A N 1
ATOM 2171 C CA . ASP A 1 268 ? -34.805 2.318 10.379 1.00 78.19 268 ASP A CA 1
ATOM 2172 C C . ASP A 1 268 ? -35.699 2.749 11.561 1.00 78.19 268 ASP A C 1
ATOM 2174 O O . ASP A 1 268 ? -35.358 3.671 12.304 1.00 78.19 268 ASP A O 1
ATOM 2178 N N . ARG A 1 269 ? -36.837 2.065 11.771 1.00 79.88 269 ARG A N 1
ATOM 2179 C CA . ARG A 1 269 ? -37.718 2.316 12.928 1.00 79.88 269 ARG A CA 1
ATOM 2180 C C . ARG A 1 269 ? -37.039 1.951 14.241 1.00 79.88 269 ARG A C 1
ATOM 2182 O O . ARG A 1 269 ? -37.101 2.736 15.179 1.00 79.88 269 ARG A O 1
ATOM 2189 N N . ALA A 1 270 ? -36.375 0.797 14.298 1.00 82.88 270 ALA A N 1
ATOM 2190 C CA . ALA A 1 270 ? -35.612 0.409 15.477 1.00 82.88 270 ALA A CA 1
ATOM 2191 C C . ALA A 1 270 ? -34.527 1.446 15.782 1.00 82.88 270 ALA A C 1
ATOM 2193 O O . ALA A 1 270 ? -34.509 1.979 16.880 1.00 82.88 270 ALA A O 1
ATOM 2194 N N . LEU A 1 271 ? -33.694 1.824 14.810 1.00 82.44 271 LEU A N 1
ATOM 2195 C CA . LEU A 1 271 ? -32.640 2.832 14.966 1.00 82.44 271 LEU A CA 1
ATOM 2196 C C . LEU A 1 271 ? -33.161 4.164 15.515 1.00 82.44 271 LEU A C 1
ATOM 2198 O O . LEU A 1 271 ? -32.510 4.767 16.369 1.00 82.44 271 LEU A O 1
ATOM 2202 N N . HIS A 1 272 ? -34.337 4.619 15.076 1.00 80.81 272 HIS A N 1
ATOM 2203 C CA . HIS A 1 272 ? -34.964 5.813 15.642 1.00 80.81 272 HIS A CA 1
ATOM 2204 C C . HIS A 1 272 ? -35.225 5.669 17.151 1.00 80.81 272 HIS A C 1
ATOM 2206 O O . HIS A 1 272 ? -34.859 6.539 17.941 1.00 80.81 272 HIS A O 1
ATOM 2212 N N . GLU A 1 273 ? -35.793 4.541 17.562 1.00 82.06 273 GLU A N 1
ATOM 2213 C CA . GLU A 1 273 ? -36.129 4.247 18.957 1.00 82.06 273 GLU A CA 1
ATOM 2214 C C . GLU A 1 273 ? -34.884 4.010 19.819 1.00 82.06 273 GLU A C 1
ATOM 2216 O O . GLU A 1 273 ? -34.788 4.537 20.927 1.00 82.06 273 GLU A O 1
ATOM 2221 N N . LEU A 1 274 ? -33.884 3.297 19.292 1.00 86.31 274 LEU A N 1
ATOM 2222 C CA . LEU A 1 274 ? -32.595 3.080 19.955 1.00 86.31 274 LEU A CA 1
ATOM 2223 C C . LEU A 1 274 ? -31.902 4.414 20.259 1.00 86.31 274 LEU A C 1
ATOM 2225 O O . LEU A 1 274 ? -31.386 4.611 21.358 1.00 86.31 274 LEU A O 1
ATOM 2229 N N . ASN A 1 275 ? -31.944 5.364 19.320 1.00 83.31 275 ASN A N 1
ATOM 2230 C CA . ASN A 1 275 ? -31.406 6.704 19.541 1.00 83.31 275 ASN A CA 1
ATOM 2231 C C . ASN A 1 275 ? -32.232 7.512 20.551 1.00 83.31 275 ASN A C 1
ATOM 2233 O O . ASN A 1 275 ? -31.660 8.267 21.334 1.00 83.31 275 ASN A O 1
ATOM 2237 N N . THR A 1 276 ? -33.555 7.337 20.596 1.00 81.31 276 THR A N 1
ATOM 2238 C CA . THR A 1 276 ? -34.408 7.942 21.635 1.00 81.31 276 THR A CA 1
ATOM 2239 C C . THR A 1 276 ? -34.045 7.418 23.028 1.00 81.31 276 THR A C 1
ATOM 2241 O O . THR A 1 276 ? -33.933 8.204 23.975 1.00 81.31 276 THR A O 1
ATOM 2244 N N . ILE A 1 277 ? -33.797 6.109 23.158 1.00 82.81 277 ILE A N 1
ATOM 2245 C CA . ILE A 1 277 ? -33.308 5.481 24.395 1.00 82.81 277 ILE A CA 1
ATOM 2246 C C . ILE A 1 277 ? -31.944 6.060 24.776 1.00 82.81 277 ILE A C 1
ATOM 2248 O O . ILE A 1 277 ? -31.783 6.511 25.908 1.00 82.81 277 ILE A O 1
ATOM 2252 N N . ALA A 1 278 ? -30.999 6.124 23.834 1.00 82.62 278 ALA A N 1
ATOM 2253 C CA . ALA A 1 278 ? -29.674 6.698 24.058 1.00 82.62 278 ALA A CA 1
ATOM 2254 C C . ALA A 1 278 ? -29.753 8.153 24.533 1.00 82.62 278 ALA A C 1
ATOM 2256 O O . ALA A 1 278 ? -29.194 8.491 25.569 1.00 82.62 278 ALA A O 1
ATOM 2257 N N . VAL A 1 279 ? -30.513 9.013 23.851 1.00 77.56 279 VAL A N 1
ATOM 2258 C CA . VAL A 1 279 ? -30.693 10.415 24.258 1.00 77.56 279 VAL A CA 1
ATOM 2259 C C . VAL A 1 279 ? -31.327 10.513 25.645 1.00 77.56 279 VAL A C 1
ATOM 2261 O O . VAL A 1 279 ? -30.904 11.334 26.451 1.00 77.56 279 VAL A O 1
ATOM 2264 N N . THR A 1 280 ? -32.318 9.682 25.963 1.00 78.75 280 THR A N 1
ATOM 2265 C CA . THR A 1 280 ? -32.961 9.687 27.287 1.00 78.75 280 THR A CA 1
ATOM 2266 C C . THR A 1 280 ? -31.981 9.263 28.381 1.00 78.75 280 THR A C 1
ATOM 2268 O O . THR A 1 280 ? -31.865 9.923 29.415 1.00 78.75 280 THR A O 1
ATOM 2271 N N . GLU A 1 281 ? -31.227 8.194 28.136 1.00 80.44 281 GLU A N 1
ATOM 2272 C CA . GLU A 1 281 ? -30.271 7.632 29.086 1.00 80.44 281 GLU A CA 1
ATOM 2273 C C . GLU A 1 281 ? -28.953 8.399 29.145 1.00 80.44 281 GLU A C 1
ATOM 2275 O O . GLU A 1 281 ? -28.250 8.261 30.138 1.00 80.44 281 GLU A O 1
ATOM 2280 N N . LEU A 1 282 ? -28.646 9.276 28.185 1.00 74.94 282 LEU A N 1
ATOM 2281 C CA . LEU A 1 282 ? -27.403 10.062 28.117 1.00 74.94 282 LEU A CA 1
ATOM 2282 C C . LEU A 1 282 ? -27.618 11.582 28.210 1.00 74.94 282 LEU A C 1
ATOM 2284 O O . LEU A 1 282 ? -26.647 12.324 28.247 1.00 74.94 282 LEU A O 1
ATOM 2288 N N . ARG A 1 283 ? -28.862 12.075 28.292 1.00 65.94 283 ARG A N 1
ATOM 2289 C CA . ARG A 1 283 ? -29.150 13.498 28.554 1.00 65.94 283 ARG A CA 1
ATOM 2290 C C . ARG A 1 283 ? -28.607 13.931 29.917 1.00 65.94 283 ARG A C 1
ATOM 2292 O O . ARG A 1 283 ? -28.901 13.280 30.923 1.00 65.94 283 ARG A O 1
ATOM 2299 N N . ASP A 1 284 ? -27.895 15.051 29.936 1.00 47.03 284 ASP A N 1
ATOM 2300 C CA . ASP A 1 284 ? -27.499 15.752 31.158 1.00 47.03 284 ASP A CA 1
ATOM 2301 C C . ASP A 1 284 ? -28.686 16.534 31.734 1.00 47.03 284 ASP A C 1
ATOM 2303 O O . ASP A 1 284 ? -29.427 17.194 30.997 1.00 47.03 284 ASP A O 1
ATOM 2307 N N . GLN A 1 285 ? -28.839 16.528 33.060 1.00 37.22 285 GLN A N 1
ATOM 2308 C CA . GLN A 1 285 ? -29.496 17.643 33.741 1.00 37.22 285 GLN A CA 1
ATOM 2309 C C . GLN A 1 285 ? -28.570 18.862 33.595 1.00 37.22 285 GLN A C 1
ATOM 2311 O O . GLN A 1 285 ? -27.532 18.927 34.245 1.00 37.22 285 GLN A O 1
ATOM 2316 N N . ARG A 1 286 ? -28.904 19.813 32.717 1.00 39.03 286 ARG A N 1
ATOM 2317 C CA . ARG A 1 286 ? -28.304 21.162 32.741 1.00 39.03 286 ARG A CA 1
ATOM 2318 C C . ARG A 1 286 ? -29.013 21.970 33.848 1.00 39.03 286 ARG A C 1
ATOM 2320 O O . ARG A 1 286 ? -30.180 21.706 34.108 1.00 39.03 286 ARG A O 1
ATOM 2327 N N . ASP A 1 287 ? -28.403 22.885 34.593 1.00 33.72 287 ASP A N 1
ATOM 2328 C CA . ASP A 1 287 ? -27.451 23.918 34.194 1.00 33.72 287 ASP A CA 1
ATOM 2329 C C . ASP A 1 287 ? -26.403 24.205 35.279 1.00 33.72 287 ASP A C 1
ATOM 2331 O O . ASP A 1 287 ? -26.699 24.296 36.469 1.00 33.72 287 ASP A O 1
ATOM 2335 N N . GLY A 1 288 ? -25.185 24.469 34.822 1.00 30.19 288 GLY A N 1
ATOM 2336 C CA . GLY A 1 288 ? -24.165 25.192 35.564 1.00 30.19 288 GLY A CA 1
ATOM 2337 C C . GLY A 1 288 ? -23.084 25.611 34.583 1.00 30.19 288 GLY A C 1
ATOM 2338 O O . GLY A 1 288 ? -22.352 24.762 34.083 1.00 30.19 288 GLY A O 1
ATOM 2339 N N . GLU A 1 289 ? -23.024 26.905 34.260 1.00 34.50 289 GLU A N 1
ATOM 2340 C CA . GLU A 1 289 ? -21.926 27.510 33.506 1.00 34.50 289 GLU A CA 1
ATOM 2341 C C . GLU A 1 289 ? -20.598 27.199 34.209 1.00 34.50 289 GLU A C 1
ATOM 2343 O O . GLU A 1 289 ? -20.212 27.829 35.190 1.00 34.50 289 GLU A O 1
ATOM 2348 N N . GLY A 1 290 ? -19.908 26.178 33.715 1.00 35.44 290 GLY A N 1
ATOM 2349 C CA . GLY A 1 290 ? -18.609 25.744 34.192 1.00 35.44 290 GLY A CA 1
ATOM 2350 C C . GLY A 1 290 ? -17.747 25.385 32.995 1.00 35.44 290 GLY A C 1
ATOM 2351 O O . GLY A 1 290 ? -18.202 24.738 32.053 1.00 35.44 290 GLY A O 1
ATOM 2352 N N . ILE A 1 291 ? -16.507 25.862 33.015 1.00 40.88 291 ILE A N 1
ATOM 2353 C CA . ILE A 1 291 ? -15.448 25.566 32.047 1.00 40.88 291 ILE A CA 1
ATOM 2354 C C . ILE A 1 291 ? -15.504 24.075 31.677 1.00 40.88 291 ILE A C 1
ATOM 2356 O O . ILE A 1 291 ? -15.426 23.229 32.565 1.00 40.88 291 ILE A O 1
ATOM 2360 N N . ARG A 1 292 ? -15.654 23.750 30.381 1.00 42.25 292 ARG A N 1
ATOM 2361 C CA . ARG A 1 292 ? -15.601 22.362 29.885 1.00 42.25 292 ARG A CA 1
ATOM 2362 C C . ARG A 1 292 ? -14.281 21.735 30.341 1.00 42.25 292 ARG A C 1
ATOM 2364 O O . ARG A 1 292 ? -13.235 22.052 29.773 1.00 42.25 292 ARG A O 1
ATOM 2371 N N . LYS A 1 293 ? -14.332 20.894 31.374 1.00 51.88 293 LYS A N 1
ATOM 2372 C CA . LYS A 1 293 ? -13.181 20.136 31.870 1.00 51.88 293 LYS A CA 1
ATOM 2373 C C . LYS A 1 293 ? -12.762 19.164 30.771 1.00 51.88 293 LYS A C 1
ATOM 2375 O O . LYS A 1 293 ? -13.619 18.532 30.156 1.00 51.88 293 LYS A O 1
ATOM 2380 N N . LEU A 1 294 ? -11.473 19.097 30.457 1.00 58.06 294 LEU A N 1
ATOM 2381 C CA . LEU A 1 294 ? -11.002 18.147 29.452 1.00 58.06 294 LEU A CA 1
ATOM 2382 C C . LEU A 1 294 ? -11.054 16.743 30.039 1.00 58.06 294 LEU A C 1
ATOM 2384 O O . LEU A 1 294 ? -10.426 16.481 31.060 1.00 58.06 294 LEU A O 1
ATOM 2388 N N . GLU A 1 295 ? -11.773 15.844 29.374 1.00 54.88 295 GLU A N 1
ATOM 2389 C CA . GLU A 1 295 ? -11.797 14.432 29.742 1.00 54.88 295 GLU A CA 1
ATOM 2390 C C . GLU A 1 295 ? -10.397 13.824 29.539 1.00 54.88 295 GLU A C 1
ATOM 2392 O O . GLU A 1 295 ? -9.817 13.846 28.440 1.00 54.88 295 GLU A O 1
ATOM 2397 N N . VAL A 1 296 ? -9.842 13.331 30.645 1.00 59.16 296 VAL A N 1
ATOM 2398 C CA . VAL A 1 296 ? -8.683 12.441 30.732 1.00 59.16 296 VAL A CA 1
ATOM 2399 C C . VAL A 1 296 ? -9.221 11.142 31.336 1.00 59.16 296 VAL A C 1
ATOM 2401 O O . VAL A 1 296 ? -10.028 11.245 32.261 1.00 59.16 296 VAL A O 1
ATOM 2404 N N . PRO A 1 297 ? -8.831 9.952 30.840 1.00 59.47 297 PRO A N 1
ATOM 2405 C CA . PRO A 1 297 ? -9.306 8.692 31.412 1.00 59.47 297 PRO A CA 1
ATOM 2406 C C . PRO A 1 297 ? -9.054 8.610 32.919 1.00 59.47 297 PRO A C 1
ATOM 2408 O O . PRO A 1 297 ? -8.092 9.2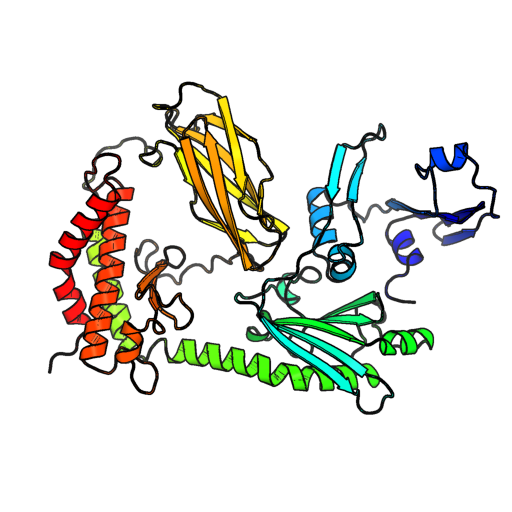10 33.402 1.00 59.47 297 PRO A O 1
ATOM 2411 N N . GLU A 1 298 ? -9.875 7.837 33.636 1.00 55.97 298 GLU A N 1
ATOM 2412 C CA . GLU A 1 298 ? -9.765 7.659 35.096 1.00 55.97 298 GLU A CA 1
ATOM 2413 C C . GLU A 1 298 ? -8.365 7.191 35.523 1.00 55.97 298 GLU A C 1
ATOM 2415 O O . GLU A 1 298 ? -7.857 7.651 36.534 1.00 55.97 298 GLU A O 1
ATOM 2420 N N . SER A 1 299 ? -7.667 6.424 34.674 1.00 60.84 299 SER A N 1
ATOM 2421 C CA . SER A 1 299 ? -6.258 6.018 34.841 1.00 60.84 299 SER A CA 1
ATOM 2422 C C . SER A 1 299 ? -5.228 7.164 34.825 1.00 60.84 299 SER A C 1
ATOM 2424 O O . SER A 1 299 ? -4.016 6.918 34.799 1.00 60.84 299 SER A O 1
ATOM 2426 N N . GLY A 1 300 ? -5.684 8.411 34.696 1.00 72.62 300 GLY A N 1
ATOM 2427 C CA . GLY A 1 300 ? -4.861 9.611 34.657 1.00 72.62 300 GLY A CA 1
ATOM 2428 C C . GLY A 1 300 ? -4.024 9.765 33.385 1.00 72.62 300 GLY A C 1
ATOM 2429 O O . GLY A 1 300 ? -3.283 10.741 33.278 1.00 72.62 300 GLY A O 1
ATOM 2430 N N . MET A 1 301 ? -4.101 8.848 32.410 1.00 82.38 301 MET A N 1
ATOM 2431 C CA . MET A 1 301 ? -3.291 8.862 31.183 1.00 82.38 301 MET A CA 1
ATOM 2432 C C . MET A 1 301 ? -4.008 8.172 30.012 1.00 82.38 301 MET A C 1
ATOM 2434 O O . MET A 1 301 ? -4.415 7.020 30.118 1.00 82.38 301 MET A O 1
ATOM 2438 N N . GLY A 1 302 ? -4.093 8.833 28.852 1.00 82.06 302 GLY A N 1
ATOM 2439 C CA . GLY A 1 302 ? -4.804 8.292 27.688 1.00 82.06 302 GLY A CA 1
ATOM 2440 C C . GLY A 1 302 ? -4.408 8.891 26.348 1.00 82.06 302 GLY A C 1
ATOM 2441 O O . GLY A 1 302 ? -3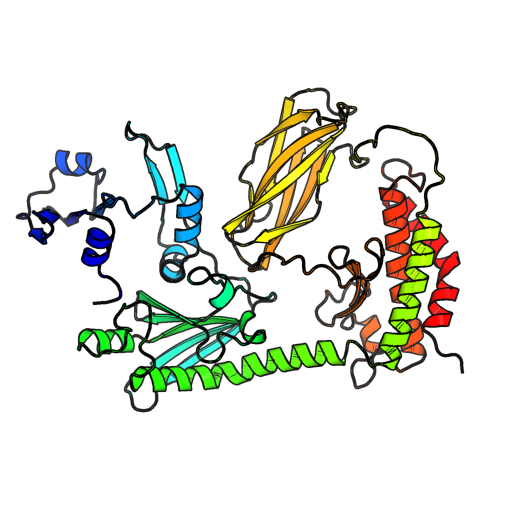.910 10.015 26.274 1.00 82.06 302 GLY A O 1
ATOM 2442 N N . PHE A 1 303 ? -4.654 8.144 25.273 1.00 79.31 303 PHE A N 1
ATOM 2443 C CA . PHE A 1 303 ? -4.528 8.650 23.910 1.00 79.31 303 PHE A CA 1
ATOM 2444 C C . PHE A 1 303 ? -5.870 9.136 23.373 1.00 79.31 303 PHE A C 1
ATOM 2446 O O . PHE A 1 303 ? -6.902 8.509 23.569 1.00 79.31 303 PHE A O 1
ATOM 2453 N N . VAL A 1 304 ? -5.830 10.239 22.632 1.00 73.06 304 VAL A N 1
ATOM 2454 C CA . VAL A 1 304 ? -6.971 10.795 21.913 1.00 73.06 304 VAL A CA 1
ATOM 2455 C C . VAL A 1 304 ? -6.574 10.987 20.444 1.00 73.06 304 VAL A C 1
ATOM 2457 O O . VAL A 1 304 ? -5.708 11.827 20.157 1.00 73.06 304 VAL A O 1
ATOM 2460 N N . PRO A 1 305 ? -7.182 10.242 19.503 1.00 69.62 305 PRO A N 1
ATOM 2461 C CA . PRO A 1 305 ? -8.101 9.111 19.720 1.00 69.62 305 PRO A CA 1
ATOM 2462 C C . PRO A 1 305 ? -7.384 7.833 20.214 1.00 69.62 305 PRO A C 1
ATOM 2464 O O . PRO A 1 305 ? -6.173 7.702 20.060 1.00 69.62 305 PRO A O 1
ATOM 2467 N N . GLU A 1 306 ? -8.130 6.862 20.753 1.00 69.19 306 GLU A N 1
ATOM 2468 C CA . GLU A 1 306 ? -7.606 5.527 21.119 1.00 69.19 306 GLU A CA 1
ATOM 2469 C C . GLU A 1 306 ? -7.417 4.599 19.911 1.00 69.19 306 GLU A C 1
ATOM 2471 O O . GLU A 1 306 ? -6.741 3.574 19.994 1.00 69.19 306 GLU A O 1
ATOM 2476 N N . ARG A 1 307 ? -8.018 4.948 18.771 1.00 68.81 307 ARG A N 1
ATOM 2477 C CA . ARG A 1 307 ? -7.843 4.262 17.492 1.00 68.81 307 ARG A CA 1
ATOM 2478 C C . ARG A 1 307 ? -7.579 5.279 16.397 1.00 68.81 307 ARG A C 1
ATOM 2480 O O . ARG A 1 307 ? -8.245 6.309 16.344 1.00 68.81 307 ARG A O 1
ATOM 2487 N N . LEU A 1 308 ? -6.610 5.002 15.536 1.00 77.06 308 LEU A N 1
ATOM 2488 C CA . LEU A 1 308 ? -6.193 5.922 14.487 1.00 77.06 308 LEU A CA 1
ATOM 2489 C C . LEU A 1 308 ? -5.892 5.181 13.188 1.00 77.06 308 LEU A C 1
ATOM 2491 O O . LEU A 1 308 ? -5.075 4.263 13.157 1.00 77.06 308 LEU A O 1
ATOM 2495 N N . TYR A 1 309 ? -6.477 5.660 12.098 1.00 79.50 309 TYR A N 1
ATOM 2496 C CA . TYR A 1 309 ? -6.081 5.258 10.757 1.00 79.50 309 TYR A CA 1
ATOM 2497 C C . TYR A 1 309 ? -4.944 6.138 10.257 1.00 79.50 309 TYR A C 1
ATOM 2499 O O . TYR A 1 309 ? -4.972 7.366 10.376 1.00 79.50 309 TYR A O 1
ATOM 2507 N N . VAL A 1 310 ? -3.934 5.506 9.673 1.00 83.19 310 VAL A N 1
ATOM 2508 C CA . VAL A 1 310 ? -2.841 6.199 9.002 1.00 83.19 310 VAL A CA 1
ATOM 2509 C C . VAL A 1 310 ? -2.749 5.711 7.567 1.00 83.19 310 VAL A C 1
ATOM 2511 O O . VAL A 1 310 ? -2.644 4.517 7.299 1.00 83.19 310 VAL A O 1
ATOM 2514 N N . GLN A 1 311 ? -2.803 6.644 6.623 1.00 85.31 311 GLN A N 1
ATOM 2515 C CA . GLN A 1 311 ? -2.572 6.319 5.223 1.00 85.31 311 GLN A CA 1
ATOM 2516 C C . GLN A 1 311 ? -1.108 5.906 5.031 1.00 85.31 311 GLN A C 1
ATOM 2518 O O . GLN A 1 311 ? -0.199 6.479 5.637 1.00 85.31 311 GLN A O 1
ATOM 2523 N N . THR A 1 312 ? -0.864 4.920 4.177 1.00 87.50 312 THR A N 1
ATOM 2524 C CA . THR A 1 312 ? 0.481 4.390 3.938 1.00 87.50 312 THR A CA 1
ATOM 2525 C C . THR A 1 312 ? 1.443 5.479 3.452 1.00 87.50 312 THR A C 1
ATOM 2527 O O . THR A 1 312 ? 1.150 6.254 2.541 1.00 87.50 312 THR A O 1
ATOM 2530 N N . GLY A 1 313 ? 2.607 5.561 4.099 1.00 82.88 313 GLY A N 1
ATOM 2531 C CA . GLY A 1 313 ? 3.629 6.585 3.875 1.00 82.88 313 GLY A CA 1
ATOM 2532 C C . GLY A 1 313 ? 3.282 7.983 4.391 1.00 82.88 313 GLY A C 1
ATOM 2533 O O . GLY A 1 313 ? 4.090 8.898 4.246 1.00 82.88 313 GLY A O 1
ATOM 2534 N N . GLN A 1 314 ? 2.106 8.172 4.991 1.00 84.38 314 GLN A N 1
ATOM 2535 C CA . GLN A 1 314 ? 1.718 9.424 5.630 1.00 84.38 314 GLN A CA 1
ATOM 2536 C C . GLN A 1 314 ? 1.947 9.362 7.139 1.00 84.38 314 GLN A C 1
ATOM 2538 O O . GLN A 1 314 ? 2.002 8.295 7.752 1.00 84.38 314 GLN A O 1
ATOM 2543 N N . THR A 1 315 ? 2.065 10.540 7.747 1.00 87.44 315 THR A N 1
ATOM 2544 C CA . THR A 1 315 ? 2.123 10.692 9.201 1.00 87.44 315 THR A CA 1
ATOM 2545 C C . THR A 1 315 ? 0.753 11.088 9.735 1.00 87.44 315 THR A C 1
ATOM 2547 O O . THR A 1 315 ? 0.129 12.019 9.230 1.00 87.44 315 THR A O 1
ATOM 2550 N N . ALA A 1 316 ? 0.325 10.443 10.812 1.00 85.88 316 ALA A N 1
ATOM 2551 C CA . ALA A 1 316 ? -0.844 10.820 11.590 1.00 85.88 316 ALA A CA 1
ATOM 2552 C C . ALA A 1 316 ? -0.429 11.178 13.029 1.00 85.88 316 ALA A C 1
ATOM 2554 O O . ALA A 1 316 ? 0.680 10.865 13.469 1.00 85.88 316 ALA A O 1
ATOM 2555 N N . THR A 1 317 ? -1.278 11.918 13.747 1.00 88.25 317 THR A N 1
ATOM 2556 C CA . THR A 1 317 ? -0.964 12.416 15.097 1.00 88.25 317 THR A CA 1
ATOM 2557 C C . THR A 1 317 ? -1.986 11.916 16.109 1.00 88.25 317 THR A C 1
ATOM 2559 O O . THR A 1 317 ? -3.178 12.145 15.940 1.00 88.25 317 THR A O 1
ATOM 2562 N N . LEU A 1 318 ? -1.494 11.293 17.175 1.00 84.25 318 LEU A N 1
ATOM 2563 C CA . LEU A 1 318 ? -2.215 11.004 18.410 1.00 84.25 318 LEU A CA 1
ATOM 2564 C C . LEU A 1 318 ? -1.917 12.105 19.433 1.00 84.25 318 LEU A C 1
ATOM 2566 O O . LEU A 1 318 ? -0.811 12.654 19.462 1.00 84.25 318 LEU A O 1
ATOM 2570 N N . THR A 1 319 ? -2.872 12.407 20.306 1.00 87.38 319 THR A N 1
ATOM 2571 C CA . THR A 1 319 ? -2.644 13.294 21.455 1.00 87.38 319 THR A CA 1
ATOM 2572 C C . THR A 1 319 ? -2.602 12.455 22.719 1.00 87.38 319 THR A C 1
ATOM 2574 O O . THR A 1 319 ? -3.589 11.819 23.063 1.00 87.38 319 THR A O 1
ATOM 2577 N N . LEU A 1 320 ? -1.467 12.438 23.410 1.00 88.06 320 LEU A N 1
ATOM 2578 C CA . LEU A 1 320 ? -1.350 11.844 24.736 1.00 88.06 320 LEU A CA 1
ATOM 2579 C C . LEU A 1 320 ? -1.782 12.885 25.769 1.00 88.06 320 LEU A C 1
ATOM 2581 O O . LEU A 1 320 ? -1.210 13.974 25.787 1.00 88.06 320 LEU A O 1
ATOM 2585 N N . ARG A 1 321 ? -2.758 12.557 26.613 1.00 87.25 321 ARG A N 1
ATOM 2586 C CA . ARG A 1 321 ? -3.218 13.387 27.731 1.00 87.25 321 ARG A CA 1
ATOM 2587 C C . ARG A 1 321 ? -2.894 12.722 29.059 1.00 87.25 321 ARG A C 1
ATOM 2589 O O . ARG A 1 321 ? -2.992 11.503 29.165 1.00 87.25 321 ARG A O 1
ATOM 2596 N N . VAL A 1 322 ? -2.513 13.525 30.048 1.00 84.88 322 VAL A N 1
ATOM 2597 C CA . VAL A 1 322 ? -2.164 13.075 31.401 1.00 84.88 322 VAL A CA 1
ATOM 2598 C C . VAL A 1 322 ? -2.747 14.038 32.431 1.00 84.88 322 VAL A C 1
ATOM 2600 O O . VAL A 1 322 ? -2.573 15.247 32.295 1.00 84.88 322 VAL A O 1
ATOM 2603 N N . ALA A 1 323 ? -3.408 13.532 33.465 1.00 81.81 323 ALA A N 1
ATOM 2604 C CA . ALA A 1 323 ? -3.888 14.333 34.582 1.00 81.81 323 ALA A CA 1
ATOM 2605 C C . ALA A 1 323 ? -2.709 14.738 35.482 1.00 81.81 323 ALA A C 1
ATOM 2607 O O . ALA A 1 323 ? -1.879 13.913 35.868 1.00 81.81 323 ALA A O 1
ATOM 2608 N N . LEU A 1 324 ? -2.630 16.022 35.834 1.00 71.31 324 LEU A N 1
ATOM 2609 C CA . LEU A 1 324 ? -1.539 16.576 36.642 1.00 71.31 324 LEU A CA 1
ATOM 2610 C C . LEU A 1 324 ? -1.544 16.039 38.087 1.00 71.31 324 LEU A C 1
ATOM 2612 O O . LEU A 1 324 ? -0.509 16.063 38.745 1.00 71.31 324 LEU A O 1
ATOM 2616 N N . GLY A 1 325 ? -2.690 15.540 38.566 1.00 62.38 325 GLY A N 1
ATOM 2617 C CA . GLY A 1 325 ? -2.894 15.085 39.946 1.00 62.38 325 GLY A CA 1
ATOM 2618 C C . GLY A 1 325 ? -2.089 13.850 40.371 1.00 62.38 325 GLY A C 1
ATOM 2619 O O . GLY A 1 325 ? -1.919 13.654 41.568 1.00 62.38 325 GLY A O 1
ATOM 2620 N N . GLU A 1 326 ? -1.555 13.060 39.430 1.00 53.28 326 GLU A N 1
ATOM 2621 C CA . GLU A 1 326 ? -0.904 11.771 39.737 1.00 53.28 326 GLU A CA 1
ATOM 2622 C C . GLU A 1 326 ? 0.574 11.665 39.323 1.00 53.28 326 GLU A C 1
ATOM 2624 O O . GLU A 1 326 ? 1.252 10.710 39.694 1.00 53.28 326 GLU A O 1
ATOM 2629 N N . ASN A 1 327 ? 1.118 12.629 38.569 1.00 51.97 327 ASN A N 1
ATOM 2630 C CA . ASN A 1 327 ? 2.495 12.569 38.062 1.00 51.97 327 ASN A CA 1
ATOM 2631 C C . ASN A 1 327 ? 3.237 13.897 38.297 1.00 51.97 327 ASN A C 1
ATOM 2633 O O . ASN A 1 327 ? 3.145 14.843 37.518 1.00 51.97 327 ASN A O 1
ATOM 2637 N N . GLU A 1 328 ? 4.010 13.936 39.385 1.00 56.91 328 GLU A N 1
ATOM 2638 C CA . GLU A 1 328 ? 4.616 15.106 40.051 1.00 56.91 328 GLU A CA 1
ATOM 2639 C C . GLU A 1 328 ? 5.611 15.987 39.254 1.00 56.91 328 GLU A C 1
ATOM 2641 O O . GLU A 1 328 ? 6.377 16.735 39.865 1.00 56.91 328 GLU A O 1
ATOM 2646 N N . ARG A 1 329 ? 5.681 15.979 37.915 1.00 57.53 329 ARG A N 1
ATOM 2647 C CA . ARG A 1 329 ? 6.641 16.857 37.205 1.00 57.53 329 ARG A CA 1
ATOM 2648 C C . ARG A 1 329 ? 6.066 17.515 35.958 1.00 57.53 329 ARG A C 1
ATOM 2650 O O . ARG A 1 329 ? 5.876 16.879 34.924 1.00 57.53 329 ARG A O 1
ATOM 2657 N N . MET A 1 330 ? 5.908 18.839 36.026 1.00 58.88 330 MET A N 1
ATOM 2658 C CA . MET A 1 330 ? 5.820 19.684 34.832 1.00 58.88 330 MET A CA 1
ATOM 2659 C C . MET A 1 330 ? 6.996 19.365 33.891 1.00 58.88 330 MET A C 1
ATOM 2661 O O . MET A 1 330 ? 8.134 19.239 34.344 1.00 58.88 330 MET A O 1
ATOM 2665 N N . ASN A 1 331 ? 6.729 19.243 32.586 1.00 67.12 331 ASN A N 1
ATOM 2666 C CA . ASN A 1 331 ? 7.695 18.835 31.552 1.00 67.12 331 ASN A CA 1
ATOM 2667 C C . ASN A 1 331 ? 8.213 17.386 31.655 1.00 67.12 331 ASN A C 1
ATOM 2669 O O . ASN A 1 331 ? 9.315 17.089 31.183 1.00 67.12 331 ASN A O 1
ATOM 2673 N N . ALA A 1 332 ? 7.443 16.463 32.238 1.00 80.94 332 ALA A N 1
ATOM 2674 C CA . ALA A 1 332 ? 7.796 15.049 32.192 1.00 80.94 332 ALA A CA 1
ATOM 2675 C C . ALA A 1 332 ? 7.887 14.533 30.741 1.00 80.94 332 ALA A C 1
ATOM 2677 O O . ALA A 1 332 ? 7.148 14.962 29.850 1.00 80.94 332 ALA A O 1
ATOM 2678 N N . THR A 1 333 ? 8.827 13.617 30.502 1.00 88.25 333 THR A N 1
ATOM 2679 C CA . THR A 1 333 ? 9.052 13.014 29.183 1.00 88.25 333 THR A CA 1
ATOM 2680 C C . THR A 1 333 ? 8.453 11.614 29.158 1.00 88.25 333 THR A C 1
ATOM 2682 O O . THR A 1 333 ? 8.860 10.763 29.946 1.00 88.25 333 THR A O 1
ATOM 2685 N N . ALA A 1 334 ? 7.504 11.378 28.254 1.00 89.69 334 ALA A N 1
ATOM 2686 C CA . ALA A 1 334 ? 6.936 10.056 28.009 1.00 89.69 334 ALA A CA 1
ATOM 2687 C C . ALA A 1 334 ? 7.702 9.351 26.882 1.00 89.69 334 ALA A C 1
ATOM 2689 O O . ALA A 1 334 ? 8.047 9.984 25.877 1.00 89.69 334 ALA A O 1
ATOM 2690 N N . SER A 1 335 ? 7.951 8.048 27.033 1.00 93.88 335 SER A N 1
ATOM 2691 C CA . SER A 1 335 ? 8.504 7.210 25.966 1.00 93.88 335 SER A CA 1
ATOM 2692 C C . SER A 1 335 ? 7.384 6.513 25.205 1.00 93.88 335 SER A C 1
ATOM 2694 O O . SER A 1 335 ? 6.433 6.005 25.794 1.00 93.88 335 SER A O 1
ATOM 2696 N N . ILE A 1 336 ? 7.482 6.507 23.881 1.00 95.69 336 ILE A N 1
ATOM 2697 C CA . ILE A 1 336 ? 6.452 5.988 22.987 1.00 95.69 336 ILE A CA 1
ATOM 2698 C C . ILE A 1 336 ? 7.049 4.866 22.145 1.00 95.69 336 ILE A C 1
ATOM 2700 O O . ILE A 1 336 ? 8.061 5.063 21.469 1.00 95.69 336 ILE A O 1
ATOM 2704 N N . ILE A 1 337 ? 6.401 3.703 22.148 1.00 94.25 337 ILE A N 1
ATOM 2705 C CA . ILE A 1 337 ? 6.803 2.544 21.347 1.00 94.25 337 ILE A CA 1
ATOM 2706 C C . ILE A 1 337 ? 5.627 1.986 20.544 1.00 94.25 337 ILE A C 1
ATOM 2708 O O . ILE A 1 337 ? 4.469 2.165 20.913 1.00 94.25 337 ILE A O 1
ATOM 2712 N N . SER A 1 338 ? 5.939 1.282 19.459 1.00 94.00 338 SER A N 1
ATOM 2713 C CA . SER A 1 338 ? 4.996 0.478 18.677 1.00 94.00 338 SER A CA 1
ATOM 2714 C C . SER A 1 338 ? 5.377 -0.992 18.827 1.00 94.00 338 SER A C 1
ATOM 2716 O O . SER A 1 338 ? 6.564 -1.321 18.793 1.00 94.00 338 SER A O 1
ATOM 2718 N N . ASN A 1 339 ? 4.392 -1.879 18.968 1.00 91.12 339 ASN A N 1
ATOM 2719 C CA . ASN A 1 339 ? 4.625 -3.328 18.900 1.00 91.12 339 ASN A CA 1
ATOM 2720 C C . ASN A 1 339 ? 4.731 -3.860 17.456 1.00 91.12 339 ASN A C 1
ATOM 2722 O O . ASN A 1 339 ? 5.029 -5.037 17.264 1.00 91.12 339 ASN A O 1
ATOM 2726 N N . SER A 1 340 ? 4.480 -3.017 16.449 1.00 89.44 340 SER A N 1
ATOM 2727 C CA . SER A 1 340 ? 4.440 -3.408 15.043 1.00 89.44 340 SER A CA 1
ATOM 2728 C C . SER A 1 340 ? 5.521 -2.679 14.239 1.00 89.44 340 SER A C 1
ATOM 2730 O O . SER A 1 340 ? 5.562 -1.444 14.251 1.00 89.44 340 SER A O 1
ATOM 2732 N N . PRO A 1 341 ? 6.373 -3.396 13.476 1.00 86.25 341 PRO A N 1
ATOM 2733 C CA . PRO A 1 341 ? 7.372 -2.776 12.599 1.00 86.25 341 PRO A CA 1
ATOM 2734 C C . PRO A 1 341 ? 6.743 -2.043 11.402 1.00 86.25 341 PRO A C 1
ATOM 2736 O O . PRO A 1 341 ? 7.442 -1.361 10.650 1.00 86.25 341 PRO A O 1
ATOM 2739 N N . GLU A 1 342 ? 5.435 -2.204 11.199 1.00 86.94 342 GLU A N 1
ATOM 2740 C CA . GLU A 1 342 ? 4.662 -1.567 10.133 1.00 86.94 342 GLU A CA 1
ATOM 2741 C C . GLU A 1 342 ? 4.195 -0.163 10.521 1.00 86.94 342 GLU A C 1
ATOM 2743 O O . GLU A 1 342 ? 3.718 0.569 9.659 1.00 86.94 342 GLU A O 1
ATOM 2748 N N . ILE A 1 343 ? 4.361 0.234 11.786 1.00 89.56 343 ILE A N 1
ATOM 2749 C CA . ILE A 1 343 ? 4.017 1.566 12.281 1.00 89.56 343 ILE A CA 1
ATOM 2750 C C . ILE A 1 343 ? 5.242 2.162 12.972 1.00 89.56 343 ILE A C 1
ATOM 2752 O O . ILE A 1 343 ? 5.675 1.690 14.025 1.00 89.56 343 ILE A O 1
ATOM 2756 N N . ILE A 1 344 ? 5.815 3.206 12.373 1.00 90.12 344 ILE A N 1
ATOM 2757 C CA . ILE A 1 344 ? 6.966 3.922 12.929 1.00 90.12 344 ILE A CA 1
ATOM 2758 C C . ILE A 1 344 ? 6.458 5.008 13.869 1.00 90.12 344 ILE A C 1
ATOM 2760 O O . ILE A 1 344 ? 5.657 5.852 13.477 1.00 90.12 344 ILE A O 1
ATOM 2764 N N . VAL A 1 345 ? 6.992 5.048 15.086 1.00 91.94 345 VAL A N 1
ATOM 2765 C CA . VAL A 1 345 ? 6.812 6.184 15.993 1.00 91.94 345 VAL A CA 1
ATOM 2766 C C . VAL A 1 345 ? 7.863 7.243 15.662 1.00 91.94 345 VAL A C 1
ATOM 2768 O O . VAL A 1 345 ? 9.037 7.087 15.990 1.00 91.94 345 VAL A O 1
ATOM 2771 N N . SER A 1 346 ? 7.458 8.334 15.009 1.00 89.00 346 SER A N 1
ATOM 2772 C CA . SER A 1 346 ? 8.370 9.427 14.632 1.00 89.00 346 SER A CA 1
ATOM 2773 C C . SER A 1 346 ? 8.802 10.277 15.832 1.00 89.00 346 SER A C 1
ATOM 2775 O O . SER A 1 346 ? 9.800 10.988 15.764 1.00 89.00 346 SER A O 1
ATOM 2777 N N . THR A 1 347 ? 8.047 10.223 16.930 1.00 90.75 347 THR A N 1
ATOM 2778 C CA . THR A 1 347 ? 8.333 10.923 18.190 1.00 90.75 347 THR A CA 1
ATOM 2779 C C . THR A 1 347 ? 8.434 9.912 19.338 1.00 90.75 347 THR A C 1
ATOM 2781 O O . THR A 1 347 ? 7.495 9.795 20.128 1.00 90.75 347 THR A O 1
ATOM 2784 N N . PRO A 1 348 ? 9.534 9.141 19.427 1.00 92.00 348 PRO A N 1
ATOM 2785 C CA . PRO A 1 348 ? 9.697 8.096 20.444 1.00 92.00 348 PRO A CA 1
ATOM 2786 C C . PRO A 1 348 ? 9.830 8.663 21.864 1.00 92.00 348 PRO A C 1
ATOM 2788 O O . PRO A 1 348 ? 9.690 7.933 22.841 1.00 92.00 348 PRO A O 1
ATOM 2791 N N . GLN A 1 349 ? 10.092 9.966 21.984 1.00 93.88 349 GLN A N 1
ATOM 2792 C CA . GLN A 1 349 ? 10.038 10.712 23.232 1.00 93.88 349 GLN A CA 1
ATOM 2793 C C . GLN A 1 349 ? 9.246 11.996 23.018 1.00 93.88 349 GLN A C 1
ATOM 2795 O O . GLN A 1 349 ? 9.446 12.697 22.022 1.00 93.88 349 GLN A O 1
ATOM 2800 N N . VAL A 1 350 ? 8.355 12.306 23.956 1.00 92.38 350 VAL A N 1
ATOM 2801 C CA . VAL A 1 350 ? 7.553 13.530 23.926 1.00 92.38 350 VAL A CA 1
ATOM 2802 C C . VAL A 1 350 ? 7.530 14.195 25.294 1.00 92.38 350 VAL A C 1
ATOM 2804 O O . VAL A 1 350 ? 7.413 13.528 26.318 1.00 92.38 350 VAL A O 1
ATOM 2807 N N . VAL A 1 351 ? 7.639 15.523 25.303 1.00 91.50 351 VAL A N 1
ATOM 2808 C CA . VAL A 1 351 ? 7.557 16.331 26.525 1.00 91.50 351 VAL A CA 1
ATOM 2809 C C . VAL A 1 351 ? 6.115 16.777 26.722 1.00 91.50 351 VAL A C 1
ATOM 2811 O O . VAL A 1 351 ? 5.541 17.422 25.841 1.00 91.50 351 VAL A O 1
ATOM 2814 N N . LEU A 1 352 ? 5.554 16.440 27.879 1.00 88.31 352 LEU A N 1
ATOM 2815 C CA . LEU A 1 352 ? 4.206 16.807 28.292 1.00 88.31 352 LEU A CA 1
ATOM 2816 C C . LEU A 1 352 ? 4.146 18.285 28.689 1.00 88.31 352 LEU A C 1
ATOM 2818 O O . LEU A 1 352 ? 4.956 18.753 29.492 1.00 88.31 352 LEU A O 1
ATOM 2822 N N . LYS A 1 353 ? 3.182 19.023 28.133 1.00 88.50 353 LYS A N 1
ATOM 2823 C CA . LYS A 1 353 ? 2.976 20.454 28.400 1.00 88.50 353 LYS A CA 1
ATOM 2824 C C . LYS A 1 353 ? 1.559 20.713 28.904 1.00 88.50 353 LYS A C 1
ATOM 2826 O O . LYS A 1 353 ? 0.654 20.038 28.431 1.00 88.50 353 LYS A O 1
ATOM 2831 N N . PRO A 1 354 ? 1.333 21.690 29.798 1.00 83.94 354 PRO A N 1
ATOM 2832 C CA . PRO A 1 354 ? -0.017 22.050 30.222 1.00 83.94 354 PRO A CA 1
ATOM 2833 C C . PRO A 1 354 ? -0.910 22.406 29.033 1.00 83.94 354 PRO A C 1
ATOM 2835 O O . PRO A 1 354 ? -0.491 23.137 28.128 1.00 83.94 354 PRO A O 1
ATOM 2838 N N . HIS A 1 355 ? -2.138 21.899 29.043 1.00 83.00 355 HIS A N 1
ATOM 2839 C CA . HIS A 1 355 ? -3.135 22.247 28.050 1.00 83.00 355 HIS A CA 1
ATOM 2840 C C . HIS A 1 355 ? -3.520 23.724 28.194 1.00 83.00 355 HIS A C 1
ATOM 2842 O O . HIS A 1 355 ? -3.609 24.270 29.293 1.00 83.00 355 HIS A O 1
ATOM 2848 N N . LYS A 1 356 ? -3.778 24.391 27.064 1.00 76.19 356 LYS A N 1
ATOM 2849 C CA . LYS A 1 356 ? -4.001 25.847 27.020 1.00 76.19 356 LYS A CA 1
ATOM 2850 C C . LYS A 1 356 ? -5.211 26.323 27.826 1.00 76.19 356 LYS A C 1
ATOM 2852 O O . LYS A 1 356 ? -5.193 27.437 28.333 1.00 76.19 356 LYS A O 1
ATOM 2857 N N . THR A 1 357 ? -6.268 25.516 27.882 1.00 74.31 357 THR A N 1
ATOM 2858 C CA . THR A 1 357 ? -7.545 25.869 28.531 1.00 74.31 357 THR A CA 1
ATOM 2859 C C . THR A 1 357 ? -7.779 25.167 29.865 1.00 74.31 357 THR A C 1
ATOM 2861 O O . THR A 1 357 ? -8.667 25.580 30.597 1.00 74.31 357 THR A O 1
ATOM 2864 N N . ASP A 1 358 ? -7.011 24.121 30.176 1.00 77.38 358 ASP A N 1
ATOM 2865 C CA . ASP A 1 358 ? -7.147 23.355 31.416 1.00 77.38 358 ASP A CA 1
ATOM 2866 C C . ASP A 1 358 ? -5.745 22.965 31.912 1.00 77.38 358 ASP A C 1
ATOM 2868 O O . ASP A 1 358 ? -5.192 21.947 31.489 1.00 77.38 358 ASP A O 1
ATOM 2872 N N . PRO A 1 359 ? -5.130 23.784 32.782 1.00 76.75 359 PRO A N 1
ATOM 2873 C CA . PRO A 1 359 ? -3.784 23.534 33.291 1.00 76.75 359 PRO A CA 1
ATOM 2874 C C . PRO A 1 359 ? -3.654 22.247 34.114 1.00 76.75 359 PRO A C 1
ATOM 2876 O O . PRO A 1 359 ? -2.532 21.829 34.393 1.00 76.75 359 PRO A O 1
ATOM 2879 N N . THR A 1 360 ? -4.771 21.621 34.509 1.00 78.69 360 THR A N 1
ATOM 2880 C CA . THR A 1 360 ? -4.775 20.342 35.237 1.00 78.69 360 THR A CA 1
ATOM 2881 C C . THR A 1 360 ? -4.547 19.138 34.322 1.00 78.69 360 THR A C 1
ATOM 2883 O O . THR A 1 360 ? -4.335 18.030 34.810 1.00 78.69 360 THR A O 1
ATOM 2886 N N . VAL A 1 361 ? -4.520 19.355 33.003 1.00 82.75 361 VAL A N 1
ATOM 2887 C CA . VAL A 1 361 ? -4.228 18.339 31.993 1.00 82.75 361 VAL A CA 1
ATOM 2888 C C . VAL A 1 361 ? -2.933 18.692 31.276 1.00 82.75 361 VAL A C 1
ATOM 2890 O O . VAL A 1 361 ? -2.765 19.793 30.754 1.00 82.75 361 VAL A O 1
ATOM 2893 N N . LEU A 1 362 ? -2.011 17.740 31.213 1.00 85.38 362 LEU A N 1
ATOM 2894 C CA . LEU A 1 362 ? -0.843 17.804 30.352 1.00 85.38 362 LEU A CA 1
ATOM 2895 C C . LEU A 1 362 ? -1.140 17.113 29.018 1.00 85.38 362 LEU A C 1
ATOM 2897 O O . LEU A 1 362 ? -1.779 16.065 28.988 1.00 85.38 362 LEU A O 1
ATOM 2901 N N . GLU A 1 363 ? -0.629 17.659 27.918 1.00 88.56 363 GLU A N 1
ATOM 2902 C CA . GLU A 1 363 ? -0.733 17.078 26.584 1.00 88.56 363 GLU A CA 1
ATOM 2903 C C . GLU A 1 363 ? 0.620 16.966 25.871 1.00 88.56 363 GLU A C 1
ATOM 2905 O O . GLU A 1 363 ? 1.535 17.776 26.055 1.00 88.56 363 GLU A O 1
ATOM 2910 N N . ALA A 1 364 ? 0.732 15.963 25.005 1.00 90.38 364 ALA A N 1
ATOM 2911 C CA . ALA A 1 364 ? 1.820 15.824 24.053 1.00 90.38 364 ALA A CA 1
ATOM 2912 C C . ALA A 1 364 ? 1.317 15.258 22.721 1.00 90.38 364 ALA A C 1
ATOM 2914 O O . ALA A 1 364 ? 0.454 14.384 22.678 1.00 90.38 364 ALA A O 1
ATOM 2915 N N . ARG A 1 365 ? 1.893 15.731 21.611 1.00 92.75 365 ARG A N 1
ATOM 2916 C CA . ARG A 1 365 ? 1.584 15.222 20.269 1.00 92.75 365 ARG A CA 1
ATOM 2917 C C . ARG A 1 365 ? 2.533 14.093 19.906 1.00 92.75 365 ARG A C 1
ATOM 2919 O O . ARG A 1 365 ? 3.739 14.311 19.811 1.00 92.75 365 ARG A O 1
ATOM 2926 N N . VAL A 1 366 ? 1.970 12.924 19.648 1.00 92.62 366 VAL A N 1
ATOM 2927 C CA . VAL A 1 366 ? 2.681 11.722 19.226 1.00 92.62 366 VAL A CA 1
ATOM 2928 C C . VAL A 1 366 ? 2.441 11.509 17.739 1.00 92.62 366 VAL A C 1
ATOM 2930 O O . VAL A 1 366 ? 1.302 11.380 17.304 1.00 92.62 366 VAL A O 1
ATOM 2933 N N . LYS A 1 367 ? 3.508 11.485 16.943 1.00 93.62 367 LYS A N 1
ATOM 2934 C CA . LYS A 1 367 ? 3.433 11.266 15.496 1.00 93.62 367 LYS A CA 1
ATOM 2935 C C . LYS A 1 367 ? 3.773 9.823 15.153 1.00 93.62 367 LYS A C 1
ATOM 2937 O O . LYS A 1 367 ? 4.803 9.311 15.595 1.00 93.62 367 LYS A O 1
ATOM 2942 N N . VAL A 1 368 ? 2.927 9.208 14.336 1.00 92.56 368 VAL A N 1
ATOM 2943 C CA . VAL A 1 368 ? 3.093 7.841 13.833 1.00 92.56 368 VAL A CA 1
ATOM 2944 C C . VAL A 1 368 ? 2.998 7.812 12.315 1.00 92.56 368 VAL A C 1
ATOM 2946 O O . VAL A 1 368 ? 2.291 8.621 11.721 1.00 92.56 368 VAL A O 1
ATOM 2949 N N . GLU A 1 369 ? 3.695 6.878 11.684 1.00 90.81 369 GLU A N 1
ATOM 2950 C CA . GLU A 1 369 ? 3.709 6.691 10.234 1.00 90.81 369 GLU A CA 1
ATOM 2951 C C . GLU A 1 369 ? 3.404 5.235 9.881 1.00 90.81 369 GLU A C 1
ATOM 2953 O O . GLU A 1 369 ? 4.027 4.324 10.428 1.00 90.81 369 GLU A O 1
ATOM 2958 N N . GLY A 1 370 ? 2.479 5.021 8.945 1.00 89.69 370 GLY A N 1
ATOM 2959 C CA . GLY A 1 370 ? 2.149 3.692 8.431 1.00 89.69 370 GLY A CA 1
ATOM 2960 C C . GLY A 1 370 ? 3.071 3.262 7.291 1.00 89.69 370 GLY A C 1
ATOM 2961 O O . GLY A 1 370 ? 3.277 4.015 6.342 1.00 89.69 370 GLY A O 1
ATOM 2962 N N . ARG A 1 371 ? 3.609 2.041 7.346 1.00 87.81 371 ARG A N 1
ATOM 2963 C CA . ARG A 1 371 ? 4.556 1.505 6.349 1.00 87.81 371 ARG A CA 1
ATOM 2964 C C . ARG A 1 371 ? 3.982 0.460 5.402 1.00 87.81 371 ARG A C 1
ATOM 2966 O O . ARG A 1 371 ? 4.552 0.265 4.332 1.00 87.81 371 ARG A O 1
ATOM 2973 N N . GLN A 1 372 ? 2.948 -0.266 5.816 1.00 90.81 372 GLN A N 1
ATOM 2974 C CA . GLN A 1 372 ? 2.403 -1.388 5.056 1.00 90.81 372 GLN A CA 1
ATOM 2975 C C . GLN A 1 372 ? 0.883 -1.418 5.176 1.00 90.81 372 GLN A C 1
ATOM 2977 O O . GLN A 1 372 ? 0.365 -1.575 6.276 1.00 90.81 372 GLN A O 1
ATOM 2982 N N . VAL A 1 373 ? 0.186 -1.316 4.044 1.00 89.25 373 VAL A N 1
ATOM 2983 C CA . VAL A 1 373 ? -1.277 -1.417 3.969 1.00 89.25 373 VAL A CA 1
ATOM 2984 C C . VAL A 1 373 ? -1.777 -2.735 4.574 1.00 89.25 373 VAL A C 1
ATOM 2986 O O . VAL A 1 373 ? -1.231 -3.805 4.285 1.00 89.25 373 VAL A O 1
ATOM 2989 N N . GLY A 1 374 ? -2.836 -2.653 5.384 1.00 81.25 374 GLY A N 1
ATOM 2990 C CA . GLY A 1 374 ? -3.425 -3.777 6.120 1.00 81.25 374 GLY A CA 1
ATOM 2991 C C . GLY A 1 374 ? -2.658 -4.133 7.398 1.00 81.25 374 GLY A C 1
ATOM 2992 O O . GLY A 1 374 ? -2.966 -5.128 8.057 1.00 81.25 374 GLY A O 1
ATOM 2993 N N . GLY A 1 375 ? -1.628 -3.353 7.731 1.00 81.75 375 GLY A N 1
ATOM 2994 C CA . GLY A 1 375 ? -0.895 -3.470 8.978 1.00 81.75 375 GLY A CA 1
ATOM 2995 C C . GLY A 1 375 ? -1.665 -2.900 10.163 1.00 81.75 375 GLY A C 1
ATOM 2996 O O . GLY A 1 375 ? -2.343 -1.883 10.045 1.00 81.75 375 GLY A O 1
ATOM 2997 N N . GLU A 1 376 ? -1.515 -3.534 11.321 1.00 86.44 376 GLU A N 1
ATOM 2998 C CA . GLU A 1 376 ? -2.071 -3.079 12.596 1.00 86.44 376 GLU A CA 1
ATOM 2999 C C . GLU A 1 376 ? -0.975 -3.114 13.663 1.00 86.44 376 GLU A C 1
ATOM 3001 O O . GLU A 1 376 ? -0.064 -3.951 13.624 1.00 86.44 376 GLU A O 1
ATOM 3006 N N . GLY A 1 377 ? -1.048 -2.192 14.618 1.00 79.62 377 GLY A N 1
ATOM 3007 C CA . GLY A 1 377 ? -0.189 -2.193 15.789 1.00 79.62 377 GLY A CA 1
ATOM 3008 C C . GLY A 1 377 ? -0.752 -1.371 16.934 1.00 79.62 377 GLY A C 1
ATOM 3009 O O . GLY A 1 377 ? -1.595 -0.496 16.762 1.00 79.62 377 GLY A O 1
ATOM 3010 N N . THR A 1 378 ? -0.242 -1.647 18.124 1.00 86.44 378 THR A N 1
ATOM 3011 C CA . THR A 1 378 ? -0.549 -0.925 19.352 1.00 86.44 378 THR A CA 1
ATOM 3012 C C . THR A 1 378 ? 0.598 0.021 19.675 1.00 86.44 378 THR A C 1
ATOM 3014 O O . THR A 1 378 ? 1.739 -0.404 19.886 1.00 86.44 378 THR A O 1
ATOM 3017 N N . ILE A 1 379 ? 0.283 1.309 19.754 1.00 89.94 379 ILE A N 1
ATOM 3018 C CA . ILE A 1 379 ? 1.162 2.343 20.285 1.00 89.94 379 ILE A CA 1
ATOM 3019 C C . ILE A 1 379 ? 1.007 2.359 21.794 1.00 89.94 379 ILE A C 1
ATOM 3021 O O . ILE A 1 379 ? -0.104 2.478 22.295 1.00 89.94 379 ILE A O 1
ATOM 3025 N N . THR A 1 380 ? 2.116 2.244 22.517 1.00 88.75 380 THR A N 1
ATOM 3026 C CA . THR A 1 380 ? 2.133 2.317 23.979 1.00 88.75 380 THR A CA 1
ATOM 3027 C C . THR A 1 380 ? 2.979 3.503 24.420 1.00 88.75 380 THR A C 1
ATOM 3029 O O . THR A 1 380 ? 4.137 3.625 24.018 1.00 88.75 380 THR A O 1
ATOM 3032 N N . ALA A 1 381 ? 2.401 4.371 25.246 1.00 90.62 381 ALA A N 1
ATOM 3033 C CA . ALA A 1 381 ? 3.113 5.427 25.950 1.00 90.62 381 ALA A CA 1
ATOM 3034 C C . ALA A 1 381 ? 3.446 4.967 27.367 1.00 90.62 381 ALA A C 1
ATOM 3036 O O . ALA A 1 381 ? 2.572 4.430 28.039 1.00 90.62 381 ALA A O 1
ATOM 3037 N N . TYR A 1 382 ? 4.668 5.223 27.826 1.00 89.62 382 TYR A N 1
ATOM 3038 C CA . TYR A 1 382 ? 5.104 4.991 29.199 1.00 89.62 382 TYR A CA 1
ATOM 3039 C C . TYR A 1 382 ? 5.488 6.309 29.863 1.00 89.62 382 TYR A C 1
ATOM 3041 O O . TYR A 1 382 ? 6.270 7.095 29.319 1.00 89.62 382 TYR A O 1
ATOM 3049 N N . LEU A 1 383 ? 4.970 6.516 31.070 1.00 85.19 383 LEU A N 1
ATOM 3050 C CA . LEU A 1 383 ? 5.328 7.615 31.954 1.00 85.19 383 LEU A CA 1
ATOM 3051 C C . LEU A 1 383 ? 5.572 7.041 33.354 1.00 85.19 383 LEU A C 1
ATOM 3053 O O . LEU A 1 383 ? 4.644 6.806 34.123 1.00 85.19 383 LEU A O 1
ATOM 3057 N N . GLY A 1 384 ? 6.834 6.739 33.665 1.00 80.56 384 GLY A N 1
ATOM 3058 C CA . GLY A 1 384 ? 7.174 6.008 34.886 1.00 80.56 384 GLY A CA 1
ATOM 3059 C C . GLY A 1 384 ? 6.542 4.612 34.891 1.00 80.56 384 GLY A C 1
ATOM 3060 O O . GLY A 1 384 ? 6.930 3.759 34.095 1.00 80.56 384 GLY A O 1
ATOM 3061 N N . ARG A 1 385 ? 5.583 4.379 35.796 1.00 77.06 385 ARG A N 1
ATOM 3062 C CA . ARG A 1 385 ? 4.823 3.117 35.891 1.00 77.06 385 ARG A CA 1
ATOM 3063 C C . ARG A 1 385 ? 3.502 3.146 35.119 1.00 77.06 385 ARG A C 1
ATOM 3065 O O . ARG A 1 385 ? 2.945 2.082 34.857 1.00 77.06 385 ARG A O 1
ATOM 3072 N N . ASN A 1 386 ? 3.031 4.329 34.735 1.00 81.25 386 ASN A N 1
ATOM 3073 C CA . ASN A 1 386 ? 1.761 4.487 34.042 1.00 81.25 386 ASN A CA 1
ATOM 3074 C C . ASN A 1 386 ? 1.959 4.212 32.552 1.00 81.25 386 ASN A C 1
ATOM 3076 O O . ASN A 1 386 ? 3.013 4.516 31.978 1.00 81.25 386 ASN A O 1
ATOM 3080 N N . ARG A 1 387 ? 0.936 3.628 31.924 1.00 86.56 387 ARG A N 1
ATOM 3081 C CA . ARG A 1 387 ? 0.923 3.389 30.483 1.00 86.56 387 ARG A CA 1
ATOM 3082 C C . ARG A 1 387 ? -0.439 3.688 29.878 1.00 86.56 387 ARG A C 1
ATOM 3084 O O . ARG A 1 387 ? -1.457 3.395 30.493 1.00 86.56 387 ARG A O 1
ATOM 3091 N N . ALA A 1 388 ? -0.434 4.172 28.644 1.00 84.75 388 ALA A N 1
ATOM 3092 C CA . ALA A 1 388 ? -1.624 4.290 27.806 1.00 84.75 388 ALA A CA 1
ATOM 3093 C C . ALA A 1 388 ? -1.389 3.624 26.457 1.00 84.75 388 ALA A C 1
ATOM 3095 O O . ALA A 1 388 ? -0.248 3.535 25.993 1.00 84.75 388 ALA A O 1
ATOM 3096 N N . GLN A 1 389 ? -2.469 3.158 25.833 1.00 85.44 389 GLN A N 1
ATOM 3097 C CA . GLN A 1 389 ? -2.417 2.441 24.567 1.00 85.44 389 GLN A CA 1
ATOM 3098 C C . GLN A 1 389 ? -3.372 3.039 23.539 1.00 85.44 389 GLN A C 1
ATOM 3100 O O . GLN A 1 389 ? -4.431 3.548 23.888 1.00 85.44 389 GLN A O 1
ATOM 3105 N N . ALA A 1 390 ? -2.970 2.980 22.274 1.00 74.75 390 ALA A N 1
ATOM 3106 C CA . ALA A 1 390 ? -3.815 3.279 21.128 1.00 74.75 390 ALA A CA 1
ATOM 3107 C C . ALA A 1 390 ? -3.569 2.252 20.022 1.00 74.75 390 ALA A C 1
ATOM 3109 O O . ALA A 1 390 ? -2.442 1.789 19.844 1.00 74.75 390 ALA A O 1
ATOM 3110 N N . ILE A 1 391 ? -4.603 1.909 19.262 1.00 74.31 391 ILE A N 1
ATOM 3111 C CA . ILE A 1 391 ? -4.501 1.033 18.093 1.00 74.31 391 ILE A CA 1
ATOM 3112 C C . ILE A 1 391 ? -4.313 1.903 16.854 1.00 74.31 391 ILE A C 1
ATOM 3114 O O . ILE A 1 391 ? -5.030 2.878 16.646 1.00 74.31 391 ILE A O 1
ATOM 3118 N N . VAL A 1 392 ? -3.347 1.551 16.018 1.00 80.12 392 VAL A N 1
ATOM 3119 C CA . VAL A 1 392 ? -3.106 2.203 14.735 1.00 80.12 392 VAL A CA 1
ATOM 3120 C C . VAL A 1 392 ? -3.262 1.169 13.631 1.00 80.12 392 VAL A C 1
ATOM 3122 O O . VAL A 1 392 ? -2.648 0.105 13.692 1.00 80.12 392 VAL A O 1
ATOM 3125 N N . GLN A 1 393 ? -4.066 1.493 12.623 1.00 83.06 393 GLN A N 1
ATOM 3126 C CA . GLN A 1 393 ? -4.253 0.674 11.426 1.00 83.06 393 GLN A CA 1
ATOM 3127 C C . GLN A 1 393 ? -3.782 1.437 10.190 1.00 83.06 393 GLN A C 1
ATOM 3129 O O . GLN A 1 393 ? -4.011 2.640 10.047 1.00 83.06 393 GLN A O 1
ATOM 3134 N N . VAL A 1 394 ? -3.082 0.738 9.300 1.00 85.12 394 VAL A N 1
ATOM 3135 C CA . VAL A 1 394 ? -2.475 1.322 8.107 1.00 85.12 394 VAL A CA 1
ATOM 3136 C C . VAL A 1 394 ? -3.366 1.061 6.900 1.00 85.12 394 VAL A C 1
ATOM 3138 O O . VAL A 1 394 ? -3.493 -0.074 6.439 1.00 85.12 394 VAL A O 1
ATOM 3141 N N . HIS A 1 395 ? -3.971 2.118 6.371 1.00 86.38 395 HIS A N 1
ATOM 3142 C CA . HIS A 1 395 ? -4.865 2.048 5.219 1.00 86.38 395 HIS A CA 1
ATOM 3143 C C . HIS A 1 395 ? -4.160 2.514 3.946 1.00 86.38 395 HIS A C 1
ATOM 3145 O O . HIS A 1 395 ? -3.143 3.217 3.979 1.00 86.38 395 HIS A O 1
ATOM 3151 N N . SER A 1 396 ? -4.686 2.089 2.802 1.00 85.94 396 SER A N 1
ATOM 3152 C CA . SER A 1 396 ? -4.177 2.548 1.512 1.00 85.94 396 SER A CA 1
ATOM 3153 C C . SER A 1 396 ? -4.757 3.902 1.137 1.00 85.94 396 SER A C 1
ATOM 3155 O O . SER A 1 396 ? -4.018 4.823 0.804 1.00 85.94 396 SER A O 1
ATOM 3157 N N . LYS A 1 397 ? -6.075 4.051 1.272 1.00 81.06 397 LYS A N 1
ATOM 3158 C CA . LYS A 1 397 ? -6.768 5.307 1.015 1.00 81.06 397 LYS A CA 1
ATOM 3159 C C . LYS A 1 397 ? -6.811 6.157 2.276 1.00 81.06 397 LYS A C 1
ATOM 3161 O O . LYS A 1 397 ? -6.906 5.652 3.396 1.00 81.06 397 LYS A O 1
ATOM 3166 N N . LYS A 1 398 ? -6.777 7.473 2.088 1.00 64.31 398 LYS A N 1
ATOM 3167 C CA . LYS A 1 398 ? -7.227 8.399 3.124 1.00 64.31 398 LYS A CA 1
ATOM 3168 C C . LYS A 1 398 ? -8.728 8.192 3.278 1.00 64.31 398 LYS A C 1
ATOM 3170 O O . LYS A 1 398 ? -9.424 8.249 2.268 1.00 64.31 398 LYS A O 1
ATOM 3175 N N . GLU A 1 399 ? -9.225 7.979 4.496 1.00 51.88 399 GLU A N 1
ATOM 3176 C CA . GLU A 1 399 ? -10.670 8.031 4.722 1.00 51.88 399 GLU A CA 1
ATOM 3177 C C . GLU A 1 399 ? -11.174 9.380 4.205 1.00 51.88 399 GLU A C 1
ATOM 3179 O O . GLU A 1 399 ? -10.847 10.453 4.728 1.00 51.88 399 GLU A O 1
ATOM 3184 N N . THR A 1 400 ? -11.935 9.331 3.116 1.00 34.91 400 THR A N 1
ATOM 3185 C CA . THR A 1 400 ? -12.872 10.393 2.820 1.00 34.91 400 THR A CA 1
ATOM 3186 C C . THR A 1 400 ? -13.900 10.274 3.926 1.00 34.91 400 THR A C 1
ATOM 3188 O O . THR A 1 400 ? -14.660 9.311 3.981 1.00 34.91 400 THR A O 1
ATOM 3191 N N . LEU A 1 401 ? -13.894 11.244 4.842 1.00 32.50 401 LEU A N 1
ATOM 3192 C CA . LEU A 1 401 ? -15.079 11.566 5.622 1.00 32.50 401 LEU A CA 1
ATOM 3193 C C . LEU A 1 401 ? -16.154 11.919 4.595 1.00 32.50 401 LEU A C 1
ATOM 3195 O O . LEU A 1 401 ? -16.330 13.084 4.241 1.00 32.50 401 LEU A O 1
ATOM 3199 N N . THR A 1 402 ? -16.802 10.905 4.028 1.00 26.72 402 THR A N 1
ATOM 3200 C CA . THR A 1 402 ? -18.054 11.088 3.320 1.00 26.72 402 THR A CA 1
ATOM 3201 C C . THR A 1 402 ? -18.949 11.672 4.396 1.00 26.72 402 THR A C 1
ATOM 3203 O O . THR A 1 402 ? -19.133 11.011 5.423 1.00 26.72 402 THR A O 1
ATOM 3206 N N . PRO A 1 403 ? -19.403 12.931 4.267 1.00 25.86 403 PRO A N 1
ATOM 3207 C CA . PRO A 1 403 ? -20.295 13.484 5.262 1.00 25.86 403 PRO A CA 1
ATOM 3208 C C . PRO A 1 403 ? -21.455 12.494 5.356 1.00 25.86 403 PRO A C 1
ATOM 3210 O O . PRO A 1 403 ? -22.020 12.165 4.304 1.00 25.86 403 PRO A O 1
ATOM 3213 N N . PRO A 1 404 ? -21.776 11.957 6.546 1.00 28.56 404 PRO A N 1
ATOM 3214 C CA . PRO A 1 404 ? -22.946 11.113 6.665 1.00 28.56 404 PRO A CA 1
ATOM 3215 C C . PRO A 1 404 ? -24.116 11.897 6.076 1.00 28.56 404 PRO A C 1
ATOM 3217 O O . PRO A 1 404 ? -24.233 13.112 6.290 1.00 28.56 404 PRO A O 1
ATOM 3220 N N . ALA A 1 405 ? -24.926 11.219 5.258 1.00 28.42 405 ALA A N 1
ATOM 3221 C CA . ALA A 1 405 ? -26.133 11.806 4.699 1.00 28.42 405 ALA A CA 1
ATOM 3222 C C . ALA A 1 405 ? -26.880 12.545 5.823 1.00 28.42 405 ALA A C 1
ATOM 3224 O O . ALA A 1 405 ? -26.910 12.030 6.942 1.00 28.42 405 ALA A O 1
ATOM 3225 N N . PRO A 1 406 ? -27.452 13.736 5.570 1.00 29.89 406 PRO A N 1
ATOM 3226 C CA . PRO A 1 406 ? -28.010 14.588 6.611 1.00 29.89 406 PRO A CA 1
ATOM 3227 C C . PRO A 1 406 ? -29.247 13.934 7.246 1.00 29.89 406 PRO A C 1
ATOM 3229 O O . PRO A 1 406 ? -30.390 14.209 6.893 1.00 29.89 406 PRO A O 1
ATOM 3232 N N . ARG A 1 407 ? -29.001 13.048 8.206 1.00 38.16 407 ARG A N 1
ATOM 3233 C CA . ARG A 1 407 ? -29.884 12.619 9.284 1.00 38.16 407 ARG A CA 1
ATOM 3234 C C . ARG A 1 407 ? -29.175 13.094 10.554 1.00 38.16 407 ARG A C 1
ATOM 3236 O O . ARG A 1 407 ? -27.961 12.960 10.649 1.00 38.16 407 ARG A O 1
ATOM 3243 N N . GLY A 1 408 ? -29.908 13.787 11.430 1.00 38.06 408 GLY A N 1
ATOM 3244 C CA . GLY A 1 408 ? -29.387 14.714 12.450 1.00 38.06 408 GLY A CA 1
ATOM 3245 C C . GLY A 1 408 ? -28.023 14.339 13.041 1.00 38.06 408 GLY A C 1
ATOM 3246 O O . GLY A 1 408 ? -27.848 13.238 13.549 1.00 38.06 408 GLY A O 1
ATOM 3247 N N . SER A 1 409 ? -27.079 15.280 12.982 1.00 40.31 409 SER A N 1
ATOM 3248 C CA . SER A 1 409 ? -25.631 15.126 13.192 1.00 40.31 409 SER A CA 1
ATOM 3249 C C . SER A 1 409 ? -25.169 14.728 14.610 1.00 40.31 409 SER A C 1
ATOM 3251 O O . SER A 1 409 ? -24.082 15.125 15.008 1.00 40.31 409 SER A O 1
ATOM 3253 N N . ASN A 1 410 ? -25.987 14.011 15.386 1.00 54.28 410 ASN A N 1
ATOM 3254 C CA . ASN A 1 410 ? -25.740 13.615 16.778 1.00 54.28 410 ASN A CA 1
ATOM 3255 C C . ASN A 1 410 ? -26.379 12.252 17.150 1.00 54.28 410 ASN A C 1
ATOM 3257 O O . ASN A 1 410 ? -26.550 11.968 18.335 1.00 54.28 410 ASN A O 1
ATOM 3261 N N . ALA A 1 411 ? -26.798 11.428 16.181 1.00 65.69 411 ALA A N 1
ATOM 3262 C CA . ALA A 1 411 ? -27.325 10.093 16.476 1.00 65.69 411 ALA A CA 1
ATOM 3263 C C . ALA A 1 411 ? -26.190 9.155 16.922 1.00 65.69 411 ALA A C 1
ATOM 3265 O O . ALA A 1 411 ? -25.139 9.111 16.285 1.00 65.69 411 ALA A O 1
ATOM 3266 N N . LEU A 1 412 ? -26.401 8.423 18.019 1.00 80.69 412 LEU A N 1
ATOM 3267 C CA . LEU A 1 412 ? -25.445 7.438 18.521 1.00 80.69 412 LEU A CA 1
ATOM 3268 C C . LEU A 1 412 ? -25.405 6.208 17.613 1.00 80.69 412 LEU A C 1
ATOM 3270 O O . LEU A 1 412 ? -24.336 5.687 17.371 1.00 80.69 412 LEU A O 1
ATOM 3274 N N . PHE A 1 413 ? -26.536 5.765 17.066 1.00 87.50 413 PHE A N 1
ATOM 3275 C CA . PHE A 1 413 ? -26.602 4.607 16.170 1.00 87.50 413 PHE A CA 1
ATOM 3276 C C . PHE A 1 413 ? -27.072 5.038 14.778 1.00 87.50 413 PHE A C 1
ATOM 3278 O O . PHE A 1 413 ? -28.203 5.496 14.617 1.00 87.50 413 PHE A O 1
ATOM 3285 N N . ASN A 1 414 ? -26.221 4.876 13.771 1.00 79.62 414 ASN A N 1
ATOM 3286 C CA . ASN A 1 414 ? -26.461 5.295 12.392 1.00 79.62 414 ASN A CA 1
ATOM 3287 C C . ASN A 1 414 ? -26.938 4.155 11.491 1.00 79.62 414 ASN A C 1
ATOM 3289 O O . ASN A 1 414 ? -27.747 4.400 10.597 1.00 79.62 414 ASN A O 1
ATOM 3293 N N . ASP A 1 415 ? -26.452 2.929 11.707 1.00 82.62 415 ASP A N 1
ATOM 3294 C CA . ASP A 1 415 ? -26.825 1.783 10.875 1.00 82.62 415 ASP A CA 1
ATOM 3295 C C . ASP A 1 415 ? -26.713 0.428 11.602 1.00 82.62 415 ASP A C 1
ATOM 3297 O O . ASP A 1 415 ? -26.148 0.339 12.692 1.00 82.62 415 ASP A O 1
ATOM 3301 N N . ILE A 1 416 ? -27.250 -0.631 10.991 1.00 85.25 416 ILE A N 1
ATOM 3302 C CA . ILE A 1 416 ? -27.124 -2.031 11.408 1.00 85.25 416 ILE A CA 1
ATOM 3303 C C . ILE A 1 416 ? -26.686 -2.855 10.190 1.00 85.25 416 ILE A C 1
ATOM 3305 O O . ILE A 1 416 ? -27.414 -2.958 9.204 1.00 85.25 416 ILE A O 1
ATOM 3309 N N . ASN A 1 417 ? -25.504 -3.456 10.283 1.00 83.44 417 ASN A N 1
ATOM 3310 C CA . ASN A 1 417 ? -24.831 -4.203 9.231 1.00 83.44 417 ASN A CA 1
ATOM 3311 C C . ASN A 1 417 ? -24.741 -5.693 9.577 1.00 83.44 417 ASN A C 1
ATOM 3313 O O . ASN A 1 417 ? -24.579 -6.067 10.736 1.00 83.44 417 ASN A O 1
ATOM 3317 N N . PHE A 1 418 ? -24.778 -6.537 8.551 1.00 82.81 418 PHE A N 1
ATOM 3318 C CA . PHE A 1 418 ? -24.519 -7.973 8.648 1.00 82.81 418 PHE A CA 1
ATOM 3319 C C . PHE A 1 418 ? -23.178 -8.266 7.971 1.00 82.81 418 PHE A C 1
ATOM 3321 O O . PHE A 1 418 ? -22.930 -7.759 6.876 1.00 82.81 418 PHE A O 1
ATOM 3328 N N . ASP A 1 419 ? -22.316 -9.030 8.637 1.00 75.88 419 ASP A N 1
ATOM 3329 C CA . ASP A 1 419 ? -20.964 -9.351 8.171 1.00 75.88 419 ASP A CA 1
ATOM 3330 C C . ASP A 1 419 ? -20.684 -10.846 8.383 1.00 75.88 419 ASP A C 1
ATOM 3332 O O . ASP A 1 419 ? -20.880 -11.379 9.476 1.00 75.88 419 ASP A O 1
ATOM 3336 N N . ASP A 1 420 ? -20.289 -11.557 7.330 1.00 71.56 420 ASP A N 1
ATOM 3337 C CA . ASP A 1 420 ? -19.934 -12.981 7.361 1.00 71.56 420 ASP A CA 1
ATOM 3338 C C . ASP A 1 420 ? -18.418 -13.218 7.506 1.00 71.56 420 ASP A C 1
ATOM 3340 O O . ASP A 1 420 ? -17.964 -14.360 7.588 1.00 71.56 420 ASP A O 1
ATOM 3344 N N . ARG A 1 421 ? -17.621 -12.147 7.588 1.00 65.56 421 ARG A N 1
ATOM 3345 C CA . ARG A 1 421 ? -16.149 -12.187 7.597 1.00 65.56 421 ARG A CA 1
ATOM 3346 C C . ARG A 1 421 ? -15.551 -11.916 8.976 1.00 65.56 421 ARG A C 1
ATOM 3348 O O . ARG A 1 421 ? -14.340 -12.054 9.156 1.00 65.56 421 ARG A O 1
ATOM 3355 N N . THR A 1 422 ? -16.372 -11.517 9.945 1.00 61.62 422 THR A N 1
ATOM 3356 C CA . THR A 1 422 ? -15.941 -11.197 11.312 1.00 61.62 422 THR A CA 1
ATOM 3357 C C . THR A 1 422 ? -15.463 -12.446 12.072 1.00 61.62 422 THR A C 1
ATOM 3359 O O . THR A 1 422 ? -15.899 -13.563 11.790 1.00 61.62 422 THR A O 1
ATOM 3362 N N . ASP A 1 423 ? -14.591 -12.265 13.078 1.00 62.47 423 ASP A N 1
ATOM 3363 C CA . ASP A 1 423 ? -14.153 -13.343 13.982 1.00 62.47 423 ASP A CA 1
ATOM 3364 C C . ASP A 1 423 ? -15.371 -14.125 14.528 1.00 62.47 423 ASP A C 1
ATOM 3366 O O . ASP A 1 423 ? -16.216 -13.539 15.213 1.00 62.47 423 ASP A O 1
ATOM 3370 N N . PRO A 1 424 ? -15.452 -15.452 14.299 1.00 61.62 424 PRO A N 1
ATOM 3371 C CA . PRO A 1 424 ? -16.593 -16.275 14.701 1.00 61.62 424 PRO A CA 1
ATOM 3372 C C . PRO A 1 424 ? -16.832 -16.333 16.219 1.00 61.62 424 PRO A C 1
ATOM 3374 O O . PRO A 1 424 ? -17.846 -16.882 16.657 1.00 61.62 424 PRO A O 1
ATOM 3377 N N . ARG A 1 425 ? -15.911 -15.812 17.043 1.00 70.75 425 ARG A N 1
ATOM 3378 C CA . ARG A 1 425 ? -16.039 -15.744 18.508 1.00 70.75 425 ARG A CA 1
ATOM 3379 C C . ARG A 1 425 ? -16.965 -14.630 18.991 1.00 70.75 425 ARG A C 1
ATOM 3381 O O . ARG A 1 425 ? -17.470 -14.730 20.109 1.00 70.75 425 ARG A O 1
ATOM 3388 N N . GLN A 1 426 ? -17.188 -13.585 18.197 1.00 78.69 426 GLN A N 1
ATOM 3389 C CA . GLN A 1 426 ? -18.117 -12.504 18.531 1.00 78.69 426 GLN A CA 1
ATOM 3390 C C . GLN A 1 426 ? -19.355 -12.604 17.646 1.00 78.69 426 GLN A C 1
ATOM 3392 O O . GLN A 1 426 ? -19.249 -12.841 16.453 1.00 78.69 426 GLN A O 1
ATOM 3397 N N . ARG A 1 427 ? -20.542 -12.449 18.241 1.00 89.94 427 ARG A N 1
ATOM 3398 C CA . ARG A 1 427 ? -21.826 -12.548 17.518 1.00 89.94 427 ARG A CA 1
ATOM 3399 C C . ARG A 1 427 ? -22.351 -11.184 17.082 1.00 89.94 427 ARG A C 1
ATOM 3401 O O . ARG A 1 427 ? -23.086 -11.084 16.106 1.00 89.94 427 ARG A O 1
ATOM 3408 N N . VAL A 1 428 ? -21.983 -10.147 17.827 1.00 91.94 428 VAL A N 1
ATOM 3409 C CA . VAL A 1 428 ? -22.352 -8.760 17.568 1.00 91.94 428 VAL A CA 1
ATOM 3410 C C . VAL A 1 428 ? -21.327 -7.834 18.209 1.00 91.94 428 VAL A C 1
ATOM 3412 O O . VAL A 1 428 ? -20.791 -8.138 19.278 1.00 91.94 428 VAL A O 1
ATOM 3415 N N . TYR A 1 429 ? -21.064 -6.701 17.573 1.00 88.06 429 TYR A N 1
ATOM 3416 C CA . TYR A 1 429 ? -20.316 -5.602 18.167 1.00 88.06 429 TYR A CA 1
ATOM 3417 C C . TYR A 1 429 ? -20.828 -4.263 17.636 1.00 88.06 429 TYR A C 1
ATOM 3419 O O . TYR A 1 429 ? -21.577 -4.203 16.663 1.00 88.06 429 TYR A O 1
ATOM 3427 N N . TYR A 1 430 ? -20.439 -3.179 18.297 1.00 88.25 430 TYR A N 1
ATOM 3428 C CA . TYR A 1 430 ? -20.724 -1.830 17.832 1.00 88.25 430 TYR A CA 1
ATOM 3429 C C . TYR A 1 430 ? -19.459 -1.214 17.229 1.00 88.25 430 TYR A C 1
ATOM 3431 O O . TYR A 1 430 ? -18.425 -1.090 17.892 1.00 88.25 430 TYR A O 1
ATOM 3439 N N . ASP A 1 431 ? -19.539 -0.864 15.952 1.00 79.12 431 ASP A N 1
ATOM 3440 C CA . ASP A 1 431 ? -18.522 -0.128 15.223 1.00 79.12 431 ASP A CA 1
ATOM 3441 C C . ASP A 1 431 ? -18.674 1.370 15.509 1.00 79.12 431 ASP A C 1
ATOM 3443 O O . ASP A 1 431 ? -19.472 2.069 14.881 1.00 79.12 431 ASP A O 1
ATOM 3447 N N . ARG A 1 432 ? -17.872 1.862 16.460 1.00 73.31 432 ARG A N 1
ATOM 3448 C CA . ARG A 1 432 ? -17.845 3.274 16.871 1.00 73.31 432 ARG A CA 1
ATOM 3449 C C . ARG A 1 432 ? -17.404 4.225 15.749 1.00 73.31 432 ARG A C 1
ATOM 3451 O O . ARG A 1 432 ? -17.648 5.419 15.870 1.00 73.31 432 ARG A O 1
ATOM 3458 N N . VAL A 1 433 ? -16.747 3.731 14.691 1.00 58.81 433 VAL A N 1
ATOM 3459 C CA . VAL A 1 433 ? -16.245 4.560 13.578 1.00 58.81 433 VAL A CA 1
ATOM 3460 C C . VAL A 1 433 ? -17.388 4.946 12.651 1.00 58.81 433 VAL A C 1
ATOM 3462 O O . VAL A 1 433 ? -17.578 6.122 12.354 1.00 58.81 433 VAL A O 1
ATOM 3465 N N . ASN A 1 434 ? -18.181 3.957 12.244 1.00 66.31 434 ASN A N 1
ATOM 3466 C CA . ASN A 1 434 ? -19.354 4.174 11.397 1.00 66.31 434 ASN A CA 1
ATOM 3467 C C . ASN A 1 434 ? -20.632 4.439 12.209 1.00 66.31 434 ASN A C 1
ATOM 3469 O O . ASN A 1 434 ? -21.708 4.631 11.641 1.00 66.31 434 ASN A O 1
ATOM 3473 N N . SER A 1 435 ? -20.519 4.418 13.540 1.00 81.31 435 SER A N 1
ATOM 3474 C CA . SER A 1 435 ? -21.635 4.381 14.482 1.00 81.31 435 SER A CA 1
ATOM 3475 C C . SER A 1 435 ? -22.659 3.305 14.118 1.00 81.31 435 SER A C 1
ATOM 3477 O O . SER A 1 435 ? -23.864 3.545 14.127 1.00 81.31 435 SER A O 1
ATOM 3479 N N . SER A 1 436 ? -22.192 2.116 13.734 1.00 84.38 436 SER A N 1
ATOM 3480 C CA . SER A 1 436 ? -23.056 1.049 13.223 1.00 84.38 436 SER A CA 1
ATOM 3481 C C . SER A 1 436 ? -22.984 -0.208 14.081 1.00 84.38 436 SER A C 1
ATOM 3483 O O . SER A 1 436 ? -21.943 -0.541 14.636 1.00 84.38 436 SER A O 1
ATOM 3485 N N . ILE A 1 437 ? -24.098 -0.916 14.217 1.00 89.31 437 ILE A N 1
ATOM 3486 C CA . ILE A 1 437 ? -24.145 -2.213 14.896 1.00 89.31 437 ILE A CA 1
ATOM 3487 C C . ILE A 1 437 ? -23.805 -3.282 13.863 1.00 89.31 437 ILE A C 1
ATOM 3489 O O . ILE A 1 437 ? -24.457 -3.344 12.828 1.00 89.31 437 ILE A O 1
ATOM 3493 N N . VAL A 1 438 ? -22.815 -4.127 14.126 1.00 87.38 438 VAL A N 1
ATOM 3494 C CA . VAL A 1 438 ? -22.385 -5.178 13.198 1.00 87.38 438 VAL A CA 1
ATOM 3495 C C . VAL A 1 438 ? -22.736 -6.545 13.769 1.00 87.38 438 VAL A C 1
ATOM 3497 O O . VAL A 1 438 ? -22.327 -6.891 14.877 1.00 87.38 438 VAL A O 1
ATOM 3500 N N . ILE A 1 439 ? -23.495 -7.324 13.002 1.00 89.12 439 ILE A N 1
ATOM 3501 C CA . ILE A 1 439 ? -23.947 -8.675 13.334 1.00 89.12 439 ILE A CA 1
ATOM 3502 C C . ILE A 1 439 ? -23.096 -9.678 12.561 1.00 89.12 439 ILE A C 1
ATOM 3504 O O . ILE A 1 439 ? -23.140 -9.720 11.332 1.00 89.12 439 ILE A O 1
ATOM 3508 N N . ALA A 1 440 ? -22.356 -10.508 13.293 1.00 87.38 440 ALA A N 1
ATOM 3509 C CA . ALA A 1 440 ? -21.462 -11.506 12.723 1.00 87.38 440 ALA A CA 1
ATOM 3510 C C . ALA A 1 440 ? -22.248 -12.771 12.340 1.00 87.38 440 ALA A C 1
ATOM 3512 O O . ALA A 1 440 ? -22.518 -13.643 13.171 1.00 87.38 440 ALA A O 1
ATOM 3513 N N . THR A 1 441 ? -22.630 -12.881 11.072 1.00 85.31 441 THR A N 1
ATOM 3514 C CA . THR A 1 441 ? -23.475 -13.974 10.557 1.00 85.31 441 THR A CA 1
ATOM 3515 C C . THR A 1 441 ? -22.734 -15.310 10.465 1.00 85.31 441 THR A C 1
ATOM 3517 O O . THR A 1 441 ? -23.349 -16.369 10.593 1.00 85.31 441 THR A O 1
ATOM 3520 N N . ALA A 1 442 ? -21.402 -15.287 10.350 1.00 82.06 442 ALA A N 1
ATOM 3521 C CA . ALA A 1 442 ? -20.574 -16.492 10.366 1.00 82.06 442 ALA A CA 1
ATOM 3522 C C . ALA A 1 442 ? -20.347 -17.085 11.767 1.00 82.06 442 ALA A C 1
ATOM 3524 O O . ALA A 1 442 ? -19.834 -18.205 11.878 1.00 82.06 442 ALA A O 1
ATOM 3525 N N . ALA A 1 443 ? -20.740 -16.386 12.839 1.00 85.44 443 ALA A N 1
ATOM 3526 C CA . ALA A 1 443 ? -20.624 -16.913 14.193 1.00 85.44 443 ALA A CA 1
ATOM 3527 C C . ALA A 1 443 ? -21.447 -18.215 14.328 1.00 85.44 443 ALA A C 1
ATOM 3529 O O . ALA A 1 443 ? -22.628 -18.224 13.968 1.00 85.44 443 ALA A O 1
ATOM 3530 N N . PRO A 1 444 ? -20.890 -19.316 14.879 1.00 87.44 444 PRO A N 1
ATOM 3531 C CA . PRO A 1 444 ? -21.537 -20.631 14.843 1.00 87.44 444 PRO A CA 1
ATOM 3532 C C . PRO A 1 444 ? -22.957 -20.668 15.418 1.00 87.44 444 PRO A C 1
ATOM 3534 O O . PRO A 1 444 ? -23.806 -21.398 14.919 1.00 87.44 444 PRO A O 1
ATOM 3537 N N . SER A 1 445 ? -23.232 -19.868 16.451 1.00 88.44 445 SER A N 1
ATOM 3538 C CA . SER A 1 445 ? -24.549 -19.791 17.095 1.00 88.44 445 SER A CA 1
ATOM 3539 C C . SER A 1 445 ? -25.532 -18.840 16.409 1.00 88.44 445 SER A C 1
ATOM 3541 O O . SER A 1 445 ? -26.719 -18.909 16.707 1.00 88.44 445 SER A O 1
ATOM 3543 N N . VAL A 1 446 ? -25.065 -17.976 15.504 1.00 89.56 446 VAL A N 1
ATOM 3544 C CA . VAL A 1 446 ? -25.917 -17.127 14.655 1.00 89.56 446 VAL A CA 1
ATOM 3545 C C . VAL A 1 446 ? -26.270 -17.873 13.373 1.00 89.56 446 VAL A C 1
ATOM 3547 O O . VAL A 1 446 ? -27.432 -17.910 12.979 1.00 89.56 446 VAL A O 1
ATOM 3550 N N . LYS A 1 447 ? -25.283 -18.560 12.788 1.00 88.69 447 LYS A N 1
ATOM 3551 C CA . LYS A 1 447 ? -25.394 -19.281 11.518 1.00 88.69 447 LYS A CA 1
ATOM 3552 C C . LY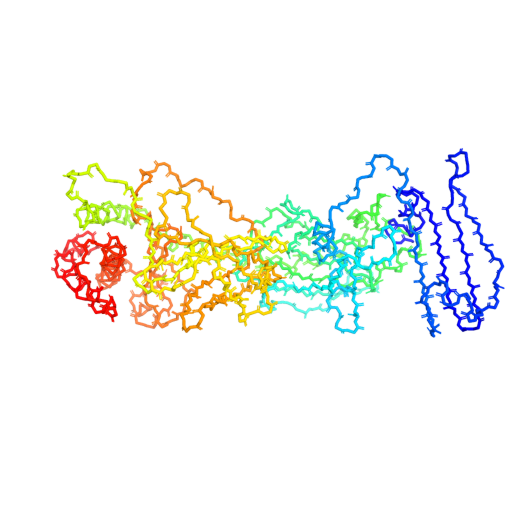S A 1 447 ? -26.548 -20.288 11.466 1.00 88.69 447 LYS A C 1
ATOM 3554 O O . LYS A 1 447 ? -27.160 -20.449 10.421 1.00 88.69 447 LYS A O 1
ATOM 3559 N N . ILE A 1 448 ? -26.870 -20.943 12.584 1.00 91.56 448 ILE A N 1
ATOM 3560 C CA . ILE A 1 448 ? -27.960 -21.937 12.658 1.00 91.56 448 ILE A CA 1
ATOM 3561 C C . ILE A 1 448 ? -29.370 -21.337 12.519 1.00 91.56 448 ILE A C 1
ATOM 3563 O O . ILE A 1 448 ? -30.320 -22.088 12.325 1.00 91.56 448 ILE A O 1
ATOM 3567 N N . TYR A 1 449 ? -29.513 -20.014 12.651 1.00 90.69 449 TYR A N 1
ATOM 3568 C CA . TYR A 1 449 ? -30.788 -19.299 12.523 1.00 90.69 449 TYR A CA 1
ATOM 3569 C C . TYR A 1 449 ? -30.941 -18.585 11.177 1.00 90.69 449 TYR A C 1
ATOM 3571 O O . TYR A 1 449 ? -31.965 -17.941 10.947 1.00 90.69 449 TYR A O 1
ATOM 3579 N N . LEU A 1 450 ? -29.927 -18.672 10.313 1.00 86.25 450 LEU A N 1
ATOM 3580 C CA . LEU A 1 450 ? -29.997 -18.145 8.961 1.00 86.25 450 LEU A CA 1
ATOM 3581 C C . LEU A 1 450 ? -30.856 -19.062 8.087 1.00 86.25 450 LEU A C 1
ATOM 3583 O O . LEU A 1 450 ? -30.799 -20.286 8.213 1.00 86.25 450 LEU A O 1
ATOM 3587 N N . ASP A 1 451 ? -31.645 -18.468 7.199 1.00 82.19 451 ASP A N 1
ATOM 3588 C CA . ASP A 1 451 ? -32.369 -19.216 6.176 1.00 82.19 451 ASP A CA 1
ATOM 3589 C C . ASP A 1 451 ? -31.469 -19.635 4.996 1.00 82.19 451 ASP A C 1
ATOM 3591 O O . ASP A 1 451 ? -30.264 -19.381 4.972 1.00 82.19 451 ASP A O 1
ATOM 3595 N N . GLU A 1 452 ? -32.070 -20.274 3.989 1.00 77.94 452 GLU A N 1
ATOM 3596 C CA . GLU A 1 452 ? -31.389 -20.734 2.767 1.00 77.94 452 GLU A CA 1
ATOM 3597 C C . GLU A 1 452 ? -30.712 -19.599 1.971 1.00 77.94 452 GLU A C 1
ATOM 3599 O O . GLU A 1 452 ? -29.834 -19.865 1.154 1.00 77.94 452 GLU A O 1
ATOM 3604 N N . ASN A 1 453 ? -31.087 -18.341 2.230 1.00 74.81 453 ASN A N 1
ATOM 3605 C CA . ASN A 1 453 ? -30.523 -17.140 1.616 1.00 74.81 453 ASN A CA 1
ATOM 3606 C C . ASN A 1 453 ? -29.606 -16.361 2.578 1.00 74.81 453 ASN A C 1
ATOM 3608 O O . ASN A 1 453 ? -29.355 -15.179 2.352 1.00 74.81 453 ASN A O 1
ATOM 3612 N N . ASN A 1 454 ? -29.122 -16.993 3.654 1.00 75.31 454 ASN A N 1
ATOM 3613 C CA . ASN A 1 454 ? -28.300 -16.373 4.696 1.00 75.31 454 ASN A CA 1
ATOM 3614 C C . ASN A 1 454 ? -28.978 -15.193 5.424 1.00 75.31 454 ASN A C 1
ATOM 3616 O O . ASN A 1 454 ? -28.298 -14.279 5.896 1.00 75.31 454 ASN A O 1
ATOM 3620 N N . ARG A 1 455 ? -30.312 -15.191 5.552 1.00 77.62 455 ARG A N 1
ATOM 3621 C CA . ARG A 1 455 ? -31.049 -14.123 6.247 1.00 77.62 455 ARG A CA 1
ATOM 3622 C C . ARG A 1 455 ? -31.455 -14.513 7.657 1.00 77.62 455 ARG A C 1
ATOM 3624 O O . ARG A 1 455 ? -31.958 -15.606 7.896 1.00 77.62 455 ARG A O 1
ATOM 3631 N N . LEU A 1 456 ? -31.306 -13.564 8.581 1.00 82.31 456 LEU A N 1
ATOM 3632 C CA . LEU A 1 456 ? -31.663 -13.733 9.991 1.00 82.31 456 LEU A CA 1
ATOM 3633 C C . LEU A 1 456 ? -33.088 -13.248 10.314 1.00 82.31 456 LEU A C 1
ATOM 3635 O O . LEU A 1 456 ? -33.616 -13.538 11.376 1.00 82.31 456 LEU A O 1
ATOM 3639 N N . ASP A 1 457 ? -33.735 -12.491 9.430 1.00 81.56 457 ASP A N 1
ATOM 3640 C CA . ASP A 1 457 ? -34.999 -11.807 9.726 1.00 81.56 457 ASP A CA 1
ATOM 3641 C C . ASP A 1 457 ? -36.259 -12.538 9.246 1.00 81.56 457 ASP A C 1
ATOM 3643 O O . ASP A 1 457 ? -37.372 -12.044 9.444 1.00 81.56 457 ASP A O 1
ATOM 3647 N N . THR A 1 458 ? -36.114 -13.680 8.582 1.00 82.75 458 THR A N 1
ATOM 3648 C CA . THR A 1 458 ? -37.219 -14.349 7.882 1.00 82.75 458 THR A CA 1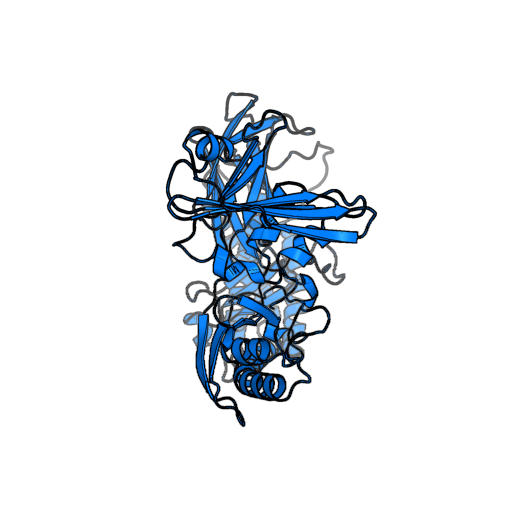
ATOM 3649 C C . THR A 1 458 ? -38.012 -15.300 8.772 1.00 82.75 458 THR A C 1
ATOM 3651 O O . THR A 1 458 ? -39.219 -15.441 8.585 1.00 82.75 458 THR A O 1
ATOM 3654 N N . THR A 1 459 ? -37.379 -15.889 9.788 1.00 88.06 459 THR A N 1
ATOM 3655 C CA . THR A 1 459 ? -38.033 -16.749 10.785 1.00 88.06 459 THR A CA 1
ATOM 3656 C C . THR A 1 459 ? -38.287 -15.996 12.091 1.00 88.06 459 THR A C 1
ATOM 3658 O O . THR A 1 459 ? -37.584 -15.039 12.417 1.00 88.06 459 THR A O 1
ATOM 3661 N N . VAL A 1 460 ? -39.274 -16.429 12.884 1.00 89.19 460 VAL A N 1
ATOM 3662 C CA . VAL A 1 460 ? -39.535 -15.828 14.207 1.00 89.19 460 VAL A CA 1
ATOM 3663 C C . VAL A 1 460 ? -38.327 -16.017 15.127 1.00 89.19 460 VAL A C 1
ATOM 3665 O O . VAL A 1 460 ? -37.930 -15.091 15.828 1.00 89.19 460 VAL A O 1
ATOM 3668 N N . GLN A 1 461 ? -37.692 -17.189 15.082 1.00 90.81 461 GLN A N 1
ATOM 3669 C CA . GLN A 1 461 ? -36.504 -17.508 15.870 1.00 90.81 461 GLN A CA 1
ATOM 3670 C C . GLN A 1 461 ? -35.321 -16.606 15.493 1.00 90.81 461 GLN A C 1
ATOM 3672 O O . GLN A 1 461 ? -34.658 -16.062 16.376 1.00 90.81 461 GLN A O 1
ATOM 3677 N N . GLY A 1 462 ? -35.092 -16.396 14.193 1.00 90.81 462 GLY A N 1
ATOM 3678 C CA . GLY A 1 462 ? -34.068 -15.480 13.701 1.00 90.81 462 GLY A CA 1
ATOM 3679 C C . GLY A 1 462 ? -34.350 -14.025 14.090 1.00 90.81 462 GLY A C 1
ATOM 3680 O O . GLY A 1 462 ? -33.455 -13.340 14.579 1.00 90.81 462 GLY A O 1
ATOM 3681 N N . GLN A 1 463 ? -35.606 -13.569 13.993 1.00 90.69 463 GLN A N 1
ATOM 3682 C CA . GLN A 1 463 ? -36.012 -12.228 14.438 1.00 90.69 463 GLN A CA 1
ATOM 3683 C C . GLN A 1 463 ? -35.786 -12.019 15.942 1.00 90.69 463 GLN A C 1
ATOM 3685 O O . GLN A 1 463 ? -35.358 -10.940 16.350 1.00 90.69 463 GLN A O 1
ATOM 3690 N N . VAL A 1 464 ? -36.062 -13.036 16.766 1.00 93.00 464 VAL A N 1
ATOM 3691 C CA . VAL A 1 464 ? -35.794 -12.999 18.211 1.00 93.00 464 VAL A CA 1
ATOM 3692 C C . VAL A 1 464 ? -34.293 -12.893 18.473 1.00 93.00 464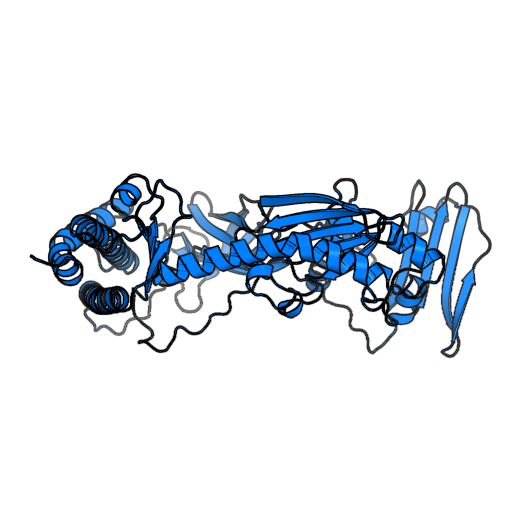 VAL A C 1
ATOM 3694 O O . VAL A 1 464 ? -33.881 -12.036 19.250 1.00 93.00 464 VAL A O 1
ATOM 3697 N N . LEU A 1 465 ? -33.465 -13.695 17.794 1.00 94.12 465 LEU A N 1
ATOM 3698 C CA . LEU A 1 465 ? -32.011 -13.603 17.937 1.00 94.12 465 LEU A CA 1
ATOM 3699 C C . LEU A 1 465 ? -31.480 -12.234 17.485 1.00 94.12 465 LEU A C 1
ATOM 3701 O O . LEU A 1 465 ? -30.662 -11.633 18.175 1.00 94.12 465 LEU A O 1
ATOM 3705 N N . LEU A 1 466 ? -31.964 -11.723 16.353 1.00 91.56 466 LEU A N 1
ATOM 3706 C CA . LEU A 1 466 ? -31.620 -10.398 15.843 1.00 91.56 466 LEU A CA 1
ATOM 3707 C C . LEU A 1 466 ? -31.932 -9.305 16.877 1.00 91.56 466 LEU A C 1
ATOM 3709 O O . LEU A 1 466 ? -31.096 -8.438 17.131 1.00 91.56 466 LEU A O 1
ATOM 3713 N N . ALA A 1 467 ? -33.106 -9.371 17.509 1.00 93.00 467 ALA A N 1
ATOM 3714 C CA . ALA A 1 467 ? -33.507 -8.434 18.553 1.00 93.00 467 ALA A CA 1
ATOM 3715 C C . ALA A 1 467 ? -32.586 -8.499 19.784 1.00 93.00 467 ALA A C 1
ATOM 3717 O O . ALA A 1 467 ? -32.182 -7.452 20.293 1.00 93.00 467 ALA A O 1
ATOM 3718 N N . GLU A 1 468 ? -32.198 -9.699 20.223 1.00 94.12 468 GLU A N 1
ATOM 3719 C CA . GLU A 1 468 ? -31.266 -9.891 21.342 1.00 94.12 468 GLU A CA 1
ATOM 3720 C C . GLU A 1 468 ? -29.871 -9.333 21.031 1.00 94.12 468 GLU A C 1
ATOM 3722 O O . GLU A 1 468 ? -29.295 -8.622 21.850 1.00 94.12 468 GLU A O 1
ATOM 3727 N N . LEU A 1 469 ? -29.339 -9.586 19.830 1.00 94.25 469 LEU A N 1
ATOM 3728 C CA . LEU A 1 469 ? -28.020 -9.089 19.422 1.00 94.25 469 LEU A CA 1
ATOM 3729 C C . LEU A 1 469 ? -27.992 -7.556 19.327 1.00 94.25 469 LEU A C 1
ATOM 3731 O O . LEU A 1 469 ? -27.059 -6.919 19.818 1.00 94.25 469 LEU A O 1
ATOM 3735 N N . ILE A 1 470 ? -29.033 -6.949 18.748 1.00 93.38 470 ILE A N 1
ATOM 3736 C CA . ILE A 1 470 ? -29.177 -5.487 18.707 1.00 93.38 470 ILE A CA 1
ATOM 3737 C C . ILE A 1 470 ? -29.271 -4.925 20.130 1.00 93.38 470 ILE A C 1
ATOM 3739 O O . ILE A 1 470 ? -28.587 -3.956 20.457 1.00 93.38 470 ILE A O 1
ATOM 3743 N N . THR A 1 471 ? -30.082 -5.549 20.990 1.00 93.31 471 THR A N 1
ATOM 3744 C CA . THR A 1 471 ? -30.230 -5.151 22.397 1.00 93.31 471 THR A CA 1
ATOM 3745 C C . THR A 1 471 ? -28.895 -5.211 23.128 1.00 93.31 471 THR A C 1
ATOM 3747 O O . THR A 1 471 ? -28.556 -4.271 23.851 1.00 93.31 471 THR A O 1
ATOM 3750 N N . GLU A 1 472 ? -28.123 -6.281 22.915 1.00 93.50 472 GLU A N 1
ATOM 3751 C CA . GLU A 1 472 ? -26.808 -6.461 23.517 1.00 93.50 472 GLU A CA 1
ATOM 3752 C C . GLU A 1 472 ? -25.867 -5.313 23.132 1.00 93.50 472 GLU A C 1
ATOM 3754 O O . GLU A 1 472 ? -25.307 -4.653 24.010 1.00 93.50 472 GLU A O 1
ATOM 3759 N N . ALA A 1 473 ? -25.725 -5.041 21.832 1.00 93.25 473 ALA A N 1
ATOM 3760 C CA . ALA A 1 473 ? -24.832 -3.999 21.332 1.00 93.25 473 ALA A CA 1
ATOM 3761 C C . ALA A 1 473 ? -25.235 -2.602 21.823 1.00 93.25 473 ALA A C 1
ATOM 3763 O O . ALA A 1 473 ? -24.389 -1.840 22.293 1.00 93.25 473 ALA A O 1
ATOM 3764 N N . VAL A 1 474 ? -26.531 -2.285 21.770 1.00 91.88 474 VAL A N 1
ATOM 3765 C CA . VAL A 1 474 ? -27.059 -0.968 22.148 1.00 91.88 474 VAL A CA 1
ATOM 3766 C C . VAL A 1 474 ? -26.908 -0.719 23.638 1.00 91.88 474 VAL A C 1
ATOM 3768 O O . VAL A 1 474 ? -26.358 0.305 24.040 1.00 91.88 474 VAL A O 1
ATOM 3771 N N . CYS A 1 475 ? -27.388 -1.642 24.474 1.00 93.00 475 CYS A N 1
ATOM 3772 C CA . CYS A 1 475 ? -27.348 -1.451 25.921 1.00 93.00 475 CYS A CA 1
ATOM 3773 C C . CYS A 1 475 ? -25.904 -1.383 26.415 1.00 93.00 475 CYS A C 1
ATOM 3775 O O . CYS A 1 475 ? -25.608 -0.619 27.332 1.00 93.00 475 CYS A O 1
ATOM 3777 N N . ARG A 1 476 ? -24.999 -2.161 25.805 1.00 93.12 476 ARG A N 1
ATOM 3778 C CA . ARG A 1 476 ? -23.587 -2.170 26.183 1.00 93.12 476 ARG A CA 1
ATOM 3779 C C . ARG A 1 476 ? -22.898 -0.868 25.790 1.00 93.12 476 ARG A C 1
ATOM 3781 O O . ARG A 1 476 ? -22.125 -0.353 26.593 1.00 93.12 476 ARG A O 1
ATOM 3788 N N . GLU A 1 477 ? -23.196 -0.318 24.613 1.00 93.44 477 GLU A N 1
ATOM 3789 C CA . GLU A 1 477 ? -22.612 0.959 24.196 1.00 93.44 477 GLU A CA 1
ATOM 3790 C C . GLU A 1 477 ? -23.184 2.141 24.986 1.00 93.44 477 GLU A C 1
ATOM 3792 O O . GLU A 1 477 ? -22.411 2.973 25.437 1.00 93.44 477 GLU A O 1
ATOM 3797 N N . ILE A 1 478 ? -24.493 2.185 25.268 1.00 90.38 478 ILE A N 1
ATOM 3798 C CA . ILE A 1 478 ? -25.072 3.234 26.130 1.00 90.38 478 ILE A CA 1
ATOM 3799 C C . ILE A 1 478 ? -24.492 3.152 27.549 1.00 90.38 478 ILE A C 1
ATOM 3801 O O . ILE A 1 478 ? -24.167 4.180 28.142 1.00 90.38 478 ILE A O 1
ATOM 3805 N N . ALA A 1 479 ? -24.347 1.942 28.106 1.00 86.81 479 ALA A N 1
ATOM 3806 C CA . ALA A 1 479 ? -23.719 1.745 29.412 1.00 86.81 479 ALA A CA 1
ATOM 3807 C C . ALA A 1 479 ? -22.281 2.272 29.421 1.00 86.81 479 ALA A C 1
ATOM 3809 O O . ALA A 1 479 ? -21.907 3.025 30.317 1.00 86.81 479 ALA A O 1
ATOM 3810 N N . ARG A 1 480 ? -21.500 1.909 28.398 1.00 87.81 480 ARG A N 1
ATOM 3811 C CA . ARG A 1 480 ? -20.127 2.379 28.219 1.00 87.81 480 ARG A CA 1
ATOM 3812 C C . ARG A 1 480 ? -20.066 3.893 28.084 1.00 87.81 480 ARG A C 1
ATOM 3814 O O . ARG A 1 480 ? -19.346 4.521 28.843 1.00 87.81 480 ARG A O 1
ATOM 3821 N N . GLU A 1 481 ? -20.834 4.480 27.177 1.00 83.75 481 GLU A N 1
ATOM 3822 C CA . GLU A 1 481 ? -20.815 5.918 26.924 1.00 83.75 481 GLU A CA 1
ATOM 3823 C C . GLU A 1 481 ? -21.295 6.719 28.141 1.00 83.75 481 GLU A C 1
ATOM 3825 O O . GLU A 1 481 ? -20.794 7.807 28.403 1.00 83.75 481 GLU A O 1
ATOM 3830 N N . GLY A 1 482 ? -22.223 6.177 28.933 1.00 75.06 482 GLY A N 1
ATOM 3831 C CA . GLY A 1 482 ? -22.622 6.781 30.201 1.00 75.06 482 GLY A CA 1
ATOM 3832 C C . GLY A 1 482 ? -21.541 6.708 31.285 1.00 75.06 482 GLY A C 1
ATOM 3833 O O . GLY A 1 482 ? -21.443 7.636 32.084 1.00 75.06 482 GLY A O 1
ATOM 3834 N N . VAL A 1 483 ? -20.713 5.657 31.312 1.00 74.94 483 VAL A N 1
ATOM 3835 C CA . VAL A 1 483 ? -19.525 5.593 32.185 1.00 74.94 483 VAL A CA 1
ATOM 3836 C C . VAL A 1 483 ? -18.444 6.555 31.683 1.00 74.94 483 VAL A C 1
ATOM 3838 O O . VAL A 1 483 ? -17.969 7.379 32.452 1.00 74.94 483 VAL A O 1
ATOM 3841 N N . GLU A 1 484 ? -18.125 6.527 30.385 1.00 77.06 484 GLU A N 1
ATOM 3842 C CA . GLU A 1 484 ? -17.118 7.400 29.759 1.00 77.06 484 GLU A CA 1
ATOM 3843 C C . GLU A 1 484 ? -17.450 8.893 29.939 1.00 77.06 484 GLU A C 1
ATOM 3845 O O . GLU A 1 484 ? -16.556 9.691 30.202 1.00 77.06 484 GLU A O 1
ATOM 3850 N N . LYS A 1 485 ? -18.735 9.271 29.861 1.00 70.75 485 LYS A N 1
ATOM 3851 C CA . LYS A 1 485 ? -19.213 10.647 30.097 1.00 70.75 485 LYS A CA 1
ATOM 3852 C C . LYS A 1 485 ? -19.415 10.992 31.578 1.00 70.75 485 LYS A C 1
ATOM 3854 O O . LYS A 1 485 ? -19.963 12.048 31.889 1.00 70.75 485 LYS A O 1
ATOM 3859 N N . GLY A 1 486 ? -19.056 10.098 32.503 1.00 60.62 486 GLY A N 1
ATOM 3860 C CA . GLY A 1 486 ? -19.186 10.312 33.949 1.00 60.62 486 GLY A CA 1
ATOM 3861 C C . GLY A 1 486 ? -20.630 10.417 34.460 1.00 60.62 486 GLY A C 1
ATOM 3862 O O . GLY A 1 486 ? -20.867 10.921 35.556 1.00 60.62 486 GLY A O 1
ATOM 3863 N N . LYS A 1 487 ? -21.617 9.959 33.680 1.00 65.81 487 LYS A N 1
ATOM 3864 C CA . LYS A 1 487 ? -23.035 9.945 34.073 1.00 65.81 487 LYS A CA 1
ATOM 3865 C C . LYS A 1 487 ? -23.339 8.842 35.083 1.00 65.81 487 LYS A C 1
ATOM 3867 O O . LYS A 1 487 ? -24.219 8.992 35.933 1.00 65.81 487 LYS A O 1
ATOM 3872 N N . TYR A 1 488 ? -22.652 7.716 34.959 1.00 69.31 488 TYR A N 1
ATOM 3873 C CA . TYR A 1 488 ? -22.762 6.605 35.888 1.00 69.31 488 TYR A CA 1
ATOM 3874 C C . TYR A 1 488 ? -21.637 6.697 36.915 1.00 69.31 488 TYR A C 1
ATOM 3876 O O . TYR A 1 488 ? -20.477 6.845 36.550 1.00 69.31 488 TYR A O 1
ATOM 3884 N N . LEU A 1 489 ? -21.991 6.649 38.202 1.00 52.84 489 LEU A N 1
ATOM 3885 C CA . LEU A 1 489 ? -21.012 6.658 39.286 1.00 52.84 489 LEU A CA 1
ATOM 3886 C C . LEU A 1 489 ? -20.258 5.332 39.272 1.00 52.84 489 LEU A C 1
ATOM 3888 O O . LEU A 1 489 ? -20.857 4.274 39.474 1.00 52.84 489 LEU A O 1
ATOM 3892 N N . VAL A 1 490 ? -18.954 5.406 39.050 1.00 53.97 490 VAL A N 1
ATOM 3893 C CA . VAL A 1 490 ? -18.065 4.252 38.995 1.00 53.97 490 VAL A CA 1
ATOM 3894 C C . VAL A 1 490 ? -16.996 4.411 40.069 1.00 53.97 490 VAL A C 1
ATOM 3896 O O . VAL A 1 490 ? -16.510 5.513 40.314 1.00 53.97 490 VAL A O 1
ATOM 3899 N N . LEU A 1 491 ? -16.685 3.321 40.772 1.00 46.53 491 LEU A N 1
ATOM 3900 C CA . LEU A 1 491 ? -15.507 3.276 41.633 1.00 46.53 491 LEU A CA 1
ATOM 3901 C C . LEU A 1 491 ? -14.299 3.003 40.740 1.00 46.53 491 LEU A C 1
ATOM 3903 O O . LEU A 1 491 ? -14.352 2.108 39.900 1.00 46.53 491 LEU A O 1
ATOM 3907 N N . GLU A 1 492 ? -13.225 3.749 40.931 1.00 49.03 492 GLU A N 1
ATOM 3908 C CA . GLU A 1 492 ? -12.004 3.630 40.136 1.00 49.03 492 GLU A CA 1
ATOM 3909 C C . GLU A 1 492 ? -11.521 2.166 40.051 1.00 49.03 492 GLU A C 1
ATOM 3911 O O . GLU A 1 492 ? -11.427 1.468 41.068 1.00 49.03 492 GLU A O 1
ATOM 3916 N N . GLY A 1 493 ? -11.276 1.669 38.834 1.00 58.00 493 GLY A N 1
ATOM 3917 C CA . GLY A 1 493 ? -10.908 0.271 38.579 1.00 58.00 493 GLY A CA 1
ATOM 3918 C C . GLY A 1 493 ? -12.075 -0.731 38.550 1.00 58.00 493 GLY A C 1
ATOM 3919 O O . GLY A 1 493 ? -11.835 -1.936 38.431 1.00 58.00 493 GLY A O 1
ATOM 3920 N N . SER A 1 494 ? -13.325 -0.267 38.661 1.00 71.50 494 SER A N 1
ATOM 3921 C CA . SER A 1 494 ? -14.549 -1.079 38.531 1.00 71.50 494 SER A CA 1
ATOM 3922 C C . SER A 1 494 ? -15.384 -0.726 37.294 1.00 71.50 494 SER A C 1
ATOM 3924 O O . SER A 1 494 ? -16.557 -1.081 37.209 1.00 71.50 494 SER A O 1
ATOM 3926 N N . GLU A 1 495 ? -14.801 -0.058 36.298 1.00 74.44 495 GLU A N 1
ATOM 3927 C CA . GLU A 1 495 ? -15.485 0.406 35.087 1.00 74.44 495 GLU A CA 1
ATOM 3928 C C . GLU A 1 495 ? -16.118 -0.751 34.318 1.00 74.44 495 GLU A C 1
ATOM 3930 O O . GLU A 1 495 ? -17.255 -0.649 33.866 1.00 74.44 495 GLU A O 1
ATOM 3935 N N . ALA A 1 496 ? -15.428 -1.888 34.219 1.00 76.31 496 ALA A N 1
ATOM 3936 C CA . ALA A 1 496 ? -15.977 -3.081 33.580 1.00 76.31 496 ALA A CA 1
ATOM 3937 C C . ALA A 1 496 ? -17.225 -3.604 34.314 1.00 76.31 496 ALA A C 1
ATOM 3939 O O . ALA A 1 496 ? -18.223 -3.935 33.669 1.00 76.31 496 ALA A O 1
ATOM 3940 N N . ASP A 1 497 ? -17.193 -3.618 35.648 1.00 73.50 497 ASP A N 1
ATOM 3941 C CA . ASP A 1 497 ? -18.313 -4.053 36.484 1.00 73.50 497 ASP A CA 1
ATOM 3942 C C . ASP A 1 497 ? -19.461 -3.042 36.440 1.00 73.50 497 ASP A C 1
ATOM 3944 O O . ASP A 1 497 ? -20.626 -3.426 36.350 1.00 73.50 497 ASP A O 1
ATOM 3948 N N . ALA A 1 498 ? -19.159 -1.745 36.429 1.00 69.88 498 ALA A N 1
ATOM 3949 C CA . ALA A 1 498 ? -20.146 -0.686 36.289 1.00 69.88 498 ALA A CA 1
ATOM 3950 C C . ALA A 1 498 ? -20.830 -0.732 34.918 1.00 69.88 498 ALA A C 1
ATOM 3952 O O . ALA A 1 498 ? -22.060 -0.731 34.849 1.00 69.88 498 ALA A O 1
ATOM 3953 N N . ILE A 1 499 ? -20.062 -0.860 33.831 1.00 84.44 499 ILE A N 1
ATOM 3954 C CA . ILE A 1 499 ? -20.603 -1.054 32.481 1.00 84.44 499 ILE A CA 1
ATOM 3955 C C . ILE A 1 499 ? -21.478 -2.302 32.458 1.00 84.44 499 ILE A C 1
ATOM 3957 O O . ILE A 1 499 ? -22.582 -2.245 31.927 1.00 84.44 499 ILE A O 1
ATOM 3961 N N . GLN A 1 500 ? -21.039 -3.412 33.056 1.00 84.44 500 GLN A N 1
ATOM 3962 C CA . GLN A 1 500 ? -21.814 -4.649 33.086 1.00 84.44 500 GLN A CA 1
ATOM 3963 C C . GLN A 1 500 ? -23.111 -4.507 33.906 1.00 84.44 500 GLN A C 1
ATOM 3965 O O . GLN A 1 500 ? -24.168 -4.958 33.464 1.00 84.44 500 GLN A O 1
ATOM 3970 N N . ASN A 1 501 ? -23.075 -3.830 35.053 1.00 74.44 501 ASN A N 1
ATOM 3971 C CA . ASN A 1 501 ? -24.250 -3.560 35.883 1.00 74.44 501 ASN A CA 1
ATOM 3972 C C . ASN A 1 501 ? -25.254 -2.647 35.166 1.00 74.44 501 ASN A C 1
ATOM 3974 O O . ASN A 1 501 ? -26.458 -2.923 35.141 1.00 74.44 501 ASN A O 1
ATOM 3978 N N . HIS A 1 502 ? -24.770 -1.573 34.538 1.00 82.62 502 HIS A N 1
ATOM 3979 C CA . HIS A 1 502 ? -25.614 -0.665 33.767 1.00 82.62 502 HIS A CA 1
ATOM 3980 C C . HIS A 1 502 ? -26.140 -1.319 32.493 1.00 82.62 502 HIS A C 1
ATOM 3982 O O . HIS A 1 502 ? -27.305 -1.113 32.163 1.00 82.62 502 HIS A O 1
ATOM 3988 N N . PHE A 1 503 ? -25.344 -2.163 31.840 1.00 90.62 503 PHE A N 1
ATOM 3989 C CA . PHE A 1 503 ? -25.771 -3.003 30.729 1.00 90.62 503 PHE A CA 1
ATOM 3990 C C . PHE A 1 503 ? -26.953 -3.893 31.133 1.00 90.62 503 PHE A C 1
ATOM 3992 O O . PHE A 1 503 ? -27.995 -3.828 30.485 1.00 90.62 503 PHE A O 1
ATOM 3999 N N . ILE A 1 504 ? -26.847 -4.635 32.244 1.00 83.25 504 ILE A N 1
ATOM 4000 C CA . ILE A 1 504 ? -27.934 -5.489 32.757 1.00 83.25 504 ILE A CA 1
ATOM 4001 C C . ILE A 1 504 ? -29.186 -4.653 33.064 1.00 83.25 504 ILE A C 1
ATOM 4003 O O . ILE A 1 504 ? -30.300 -5.024 32.689 1.00 83.25 504 ILE A O 1
ATOM 4007 N N . ARG A 1 505 ? -29.022 -3.493 33.714 1.00 86.44 505 ARG A N 1
ATOM 4008 C CA . ARG A 1 505 ? -30.132 -2.571 34.010 1.00 86.44 505 ARG A CA 1
ATOM 4009 C C . ARG A 1 505 ? -30.831 -2.096 32.733 1.00 86.44 505 ARG A C 1
ATOM 4011 O O . ARG A 1 505 ? -32.060 -2.081 32.682 1.00 86.44 505 ARG A O 1
ATOM 4018 N N . LEU A 1 506 ? -30.061 -1.688 31.724 1.00 88.81 506 LEU A N 1
ATOM 4019 C CA . LEU A 1 506 ? -30.577 -1.212 30.440 1.00 88.81 506 LEU A CA 1
ATOM 4020 C C . LEU A 1 506 ? -31.270 -2.343 29.675 1.00 88.81 506 LEU A C 1
ATOM 4022 O O . LEU A 1 506 ? -32.378 -2.137 29.186 1.00 88.81 506 LEU A O 1
ATOM 4026 N N . GLN A 1 507 ? -30.689 -3.544 29.655 1.00 88.94 507 GLN A N 1
ATOM 4027 C CA . GLN A 1 507 ? -31.288 -4.717 29.022 1.00 88.94 507 GLN A CA 1
ATOM 4028 C C . GLN A 1 507 ? -32.648 -5.048 29.654 1.00 88.94 507 GLN A C 1
ATOM 4030 O O . GLN A 1 507 ? -33.648 -5.119 28.942 1.00 88.94 507 GLN A O 1
ATOM 4035 N N . ASN A 1 508 ? -32.734 -5.113 30.988 1.00 84.50 508 ASN A N 1
ATOM 4036 C CA . ASN A 1 508 ? -34.001 -5.332 31.701 1.00 84.50 508 ASN A CA 1
ATOM 4037 C C . ASN A 1 508 ? -35.055 -4.261 31.387 1.00 84.50 508 ASN A C 1
ATOM 4039 O O . ASN A 1 508 ? -36.252 -4.545 31.330 1.00 84.50 508 ASN A O 1
ATOM 4043 N N . ARG A 1 509 ? -34.616 -3.016 31.182 1.00 86.00 509 ARG A N 1
ATOM 4044 C CA . ARG A 1 509 ? -35.509 -1.887 30.930 1.00 86.00 509 ARG A CA 1
ATOM 4045 C C . ARG A 1 509 ? -35.958 -1.773 29.476 1.00 86.00 509 ARG A C 1
ATOM 4047 O O . ARG A 1 509 ? -37.063 -1.295 29.257 1.00 86.00 509 ARG A O 1
ATOM 4054 N N . TYR A 1 510 ? -35.145 -2.181 28.502 1.00 89.44 510 TYR A N 1
ATOM 4055 C CA . TYR A 1 510 ? -35.371 -1.839 27.092 1.00 89.44 510 TYR A CA 1
ATOM 4056 C C . TYR A 1 510 ? -35.479 -3.029 26.135 1.00 89.44 510 TYR A C 1
ATOM 4058 O O . TYR A 1 510 ? -36.037 -2.851 25.052 1.00 89.44 510 TYR A O 1
ATOM 4066 N N . ALA A 1 511 ? -35.046 -4.236 26.518 1.00 87.50 511 ALA A N 1
ATOM 4067 C CA . ALA A 1 511 ? -35.099 -5.414 25.642 1.00 87.50 511 ALA A CA 1
ATOM 4068 C C . ALA A 1 511 ? -36.509 -5.652 25.073 1.00 87.50 511 ALA A C 1
ATOM 4070 O O . ALA A 1 511 ? -36.692 -5.822 23.869 1.00 87.50 511 ALA A O 1
ATOM 4071 N N . HIS A 1 512 ? -37.540 -5.555 25.918 1.00 88.75 512 HIS A N 1
ATOM 4072 C CA . HIS A 1 512 ? -38.928 -5.762 25.501 1.00 88.75 512 HIS A CA 1
ATOM 4073 C C . HIS A 1 512 ? -39.405 -4.776 24.418 1.00 88.75 512 HIS A C 1
ATOM 4075 O O . HIS A 1 512 ? -40.244 -5.151 23.601 1.00 88.75 512 HIS A O 1
ATOM 4081 N N . LEU A 1 513 ? -38.879 -3.546 24.381 1.00 85.62 513 LEU A N 1
ATOM 4082 C CA . LEU A 1 513 ? -39.218 -2.559 23.350 1.00 85.62 513 LEU A CA 1
ATOM 4083 C C . LEU A 1 513 ? -38.566 -2.924 22.016 1.00 85.62 513 LEU A C 1
ATOM 4085 O O . LEU A 1 513 ? -39.237 -2.941 20.989 1.00 85.62 513 LEU A O 1
ATOM 4089 N N . ILE A 1 514 ? -37.284 -3.293 22.032 1.00 85.94 514 ILE A N 1
ATOM 4090 C CA . ILE A 1 514 ? -36.547 -3.698 20.824 1.00 85.94 514 ILE A CA 1
ATOM 4091 C C . ILE A 1 514 ? -37.205 -4.934 20.194 1.00 85.94 514 ILE A C 1
ATOM 4093 O O . ILE A 1 514 ? -37.424 -4.982 18.981 1.00 85.94 514 ILE A O 1
ATOM 4097 N N . HIS A 1 515 ? -37.629 -5.891 21.022 1.00 89.81 515 HIS A N 1
ATOM 4098 C CA . HIS A 1 515 ? -38.354 -7.074 20.562 1.00 89.81 515 HIS A CA 1
ATOM 4099 C C . HIS A 1 515 ? -39.705 -6.738 19.919 1.00 89.81 515 HIS A C 1
ATOM 4101 O O . HIS A 1 515 ? -40.065 -7.371 18.930 1.00 89.81 515 HIS A O 1
ATOM 4107 N N . GLN A 1 516 ? -40.440 -5.733 20.408 1.00 87.69 516 GLN A N 1
ATOM 4108 C CA . GLN A 1 516 ? -41.709 -5.314 19.792 1.00 87.69 516 GLN A CA 1
ATOM 4109 C C . GLN A 1 516 ? -41.535 -4.766 18.369 1.00 87.69 516 GLN A C 1
ATOM 4111 O O . GLN A 1 516 ? -42.441 -4.914 17.550 1.00 87.69 516 GLN A O 1
ATOM 4116 N N . TYR A 1 517 ? -40.387 -4.158 18.059 1.00 82.56 517 TYR A N 1
ATOM 4117 C CA . TYR A 1 517 ? -40.105 -3.621 16.725 1.00 82.56 517 TYR A CA 1
ATOM 4118 C C . TYR A 1 517 ? -39.563 -4.669 15.750 1.00 82.56 517 TYR A C 1
ATOM 4120 O O . TYR A 1 517 ? -39.818 -4.587 14.545 1.00 82.56 517 TYR A O 1
ATOM 4128 N N . MET A 1 518 ? -38.806 -5.642 16.256 1.00 83.44 518 MET A N 1
ATOM 4129 C CA . MET A 1 518 ? -38.116 -6.639 15.434 1.00 83.44 518 MET A CA 1
ATOM 4130 C C . MET A 1 518 ? -38.942 -7.902 15.204 1.00 83.44 518 MET A C 1
ATOM 4132 O O . MET A 1 518 ? -39.007 -8.396 14.072 1.00 83.44 518 MET A O 1
ATOM 4136 N N . VAL A 1 519 ? -39.607 -8.392 16.251 1.00 88.44 519 VAL A N 1
ATOM 4137 C CA . VAL A 1 519 ? -40.269 -9.697 16.258 1.00 88.44 519 VAL A CA 1
ATOM 4138 C C . VAL A 1 519 ? -41.721 -9.560 15.828 1.00 88.44 519 VAL A C 1
ATOM 4140 O O . VAL A 1 519 ? -42.512 -8.818 16.409 1.00 88.44 519 VAL A O 1
ATOM 4143 N N . THR A 1 520 ? -42.083 -10.309 14.797 1.00 84.12 520 THR A N 1
ATOM 4144 C CA . THR A 1 520 ? -43.462 -10.403 14.322 1.00 84.12 520 THR A CA 1
ATOM 4145 C C . THR A 1 520 ? -44.221 -11.341 15.263 1.00 84.12 520 THR A C 1
ATOM 4147 O O . THR A 1 520 ? -43.796 -12.476 15.457 1.00 84.12 520 THR A O 1
ATOM 4150 N N . LYS A 1 521 ? -45.301 -10.859 15.889 1.00 74.38 521 LYS A N 1
ATOM 4151 C CA . LYS A 1 521 ? -46.185 -11.695 16.715 1.00 74.38 521 LYS A CA 1
ATOM 4152 C C . LYS A 1 521 ? -47.197 -12.384 15.803 1.00 74.38 521 LYS A C 1
ATOM 4154 O O . LYS A 1 521 ? -47.791 -11.703 14.967 1.00 74.38 521 LYS A O 1
ATOM 4159 N N . GLU A 1 522 ? -47.332 -13.697 15.951 1.00 55.41 522 GLU A N 1
ATOM 4160 C CA . GLU A 1 522 ? -48.407 -14.480 15.326 1.00 55.41 522 GLU A CA 1
ATOM 4161 C C . GLU A 1 522 ? -49.759 -14.219 15.993 1.00 55.41 522 GLU A C 1
ATOM 4163 O O . GLU A 1 522 ? -49.780 -14.001 17.231 1.00 55.41 522 GLU A O 1
#